Protein AF-A0A5T1YZK6-F1 (afdb_monomer_lite)

Foldseek 3Di:
DPLVVVLVVLVVVLVVLVVVLVVLVVLLVVLVVVLLVLLQVLQVVLLVLVCLAEVPQRVDPVSTGSVNDDVVCLDLVNLVVFDADDPVLSVVLSNHHLPDPQDQQDDQDDDLLVCVVVLQVVLQVLLQDFFPFLDDVVCLVDLVVVVVLVVQLVCCVVDPQNVQAGPPPRDGCPPPVVVVRSCRHCDPSVVVSLVVLVVSLVSLVVNLVSLVVVLVSLCVCQVPRVFPDPDPSVVVNVVLVVLSVVVNVLSVQSSVSSVCCSSVRRDRPRGRDHDCVSSVVNVDCPVVVSSVVRNVCSVCVNVVSVVSSVSSSSNSSSVCSVVSVVSVVSSVVSVVVSVVSVVVSVVSVVVSVVSVVVLVLQVVLQVQLQVLCCVQPDPQWGWDDPDSNDIFIWGQDPVRDIDGPPPPDAPLRVLVSVLSNCLSVCVSCVVVDPDDDDDDDDCSPPRHDPRVNVSSVCSCCVRPVD

Sequence (466 aa):
ENIILEKNKICKKIKKLKEFKNKIEEKINTANKNKKDLKSTIAKNTREVLSKIDSNKYNTPQSYQSTHIDDGYLSSEKISLFEVLSYDEFEKIKSMKKNLNYEIIKEFNFDKFKQIENGVKKIDEMLKQTPENNAIDRFKQDNDLENLARLAFDIKNKSEMYKDKCPLCGQNILGVKLWEKLEKHFNEEYKQFIERLGKAKNFFENSITELGNYTKWLNEHFIKTKLLIDDDIDKKRQEYLLFIEESVKEINNIINHIELKKQNPNKNDIDIDCDLNLFQRILNDDIQNLIKQHNRKQQTYLKDIDENIEKIKKHFIAKEKDNVALYNGLINFYNKIKEKINCVLEKRNKHIVDIDAKLKEMDQSFQNLNKDMEEWFFNDICFEKIGDAYYKIQRLNFNNKWFDCDKGLSEGEKTIVSIIYFTNHFLSKIKEIKECPLVFLDDPINSLDNSNRDKIINYISSKLLK

Organism: Campylobacter jejuni (NCBI:txid197)

Radius of gyration: 62.33 Å; chains: 1; bounding box: 127×41×169 Å

InterPro domains:
  IPR026866 Protein CR006, P-loop domain [PF13166] (6-463)
  IPR027417 P-loop containing nucleoside triphosphate hydrolase [G3DSA:3.40.50.300] (274-465)
  IPR027417 P-loop containing nucleoside triphosphate hydrolase [SSF52540] (285-461)

Structure (mmCIF, N/CA/C/O backbone):
data_AF-A0A5T1YZK6-F1
#
_entry.id   AF-A0A5T1YZK6-F1
#
loop_
_atom_site.group_PDB
_atom_site.id
_atom_site.type_symbol
_atom_site.label_atom_id
_atom_site.label_alt_id
_atom_site.label_comp_id
_atom_site.label_asym_id
_atom_site.label_entity_id
_atom_site.label_seq_id
_atom_site.pdbx_PDB_ins_code
_atom_site.Cartn_x
_atom_site.Cartn_y
_atom_site.Cartn_z
_atom_site.occupancy
_atom_site.B_iso_or_equiv
_atom_site.auth_seq_id
_atom_site.auth_comp_id
_atom_site.auth_asym_id
_atom_site.auth_atom_id
_atom_site.pdbx_PDB_model_num
ATOM 1 N N . GLU A 1 1 ? 42.958 11.641 -64.416 1.00 52.69 1 GLU A N 1
ATOM 2 C CA . GLU A 1 1 ? 41.844 12.583 -64.140 1.00 52.69 1 GLU A CA 1
ATOM 3 C C . GLU A 1 1 ? 40.720 12.033 -63.247 1.00 52.69 1 GLU A C 1
ATOM 5 O O . GLU A 1 1 ? 40.449 12.613 -62.201 1.00 52.69 1 GLU A O 1
ATOM 10 N N . ASN A 1 2 ? 40.068 10.918 -63.601 1.00 69.31 2 ASN A N 1
ATOM 11 C CA . ASN A 1 2 ? 38.806 10.510 -62.958 1.00 69.31 2 ASN A CA 1
ATOM 12 C C . ASN A 1 2 ? 38.950 9.996 -61.500 1.00 69.31 2 ASN A C 1
ATOM 14 O O . ASN A 1 2 ? 38.167 10.374 -60.632 1.00 69.31 2 ASN A O 1
ATOM 18 N N . ILE A 1 3 ? 40.002 9.221 -61.199 1.00 75.31 3 ILE A N 1
ATOM 19 C CA . ILE A 1 3 ? 40.170 8.512 -59.909 1.00 75.31 3 ILE A CA 1
ATOM 20 C C . ILE A 1 3 ? 40.397 9.472 -58.722 1.00 75.31 3 ILE A C 1
ATOM 22 O O . ILE A 1 3 ? 39.795 9.319 -57.660 1.00 75.31 3 ILE A O 1
ATOM 26 N N . ILE A 1 4 ? 41.220 10.511 -58.895 1.00 78.88 4 ILE A N 1
ATOM 27 C CA . ILE A 1 4 ? 41.507 11.503 -57.838 1.00 78.88 4 ILE A CA 1
ATOM 28 C C . ILE A 1 4 ? 40.273 12.373 -57.573 1.00 78.88 4 ILE A C 1
ATOM 30 O O . ILE A 1 4 ? 39.917 12.656 -56.425 1.00 78.88 4 ILE A O 1
ATOM 34 N N . LEU A 1 5 ? 39.577 12.778 -58.641 1.00 82.12 5 LEU A N 1
ATOM 35 C CA . LEU A 1 5 ? 38.334 13.535 -58.535 1.00 82.12 5 LEU A CA 1
ATOM 36 C C . LEU A 1 5 ? 37.257 12.713 -57.809 1.00 82.12 5 LEU A C 1
ATOM 38 O O . LEU A 1 5 ? 36.523 13.250 -56.974 1.00 82.12 5 LEU A O 1
ATOM 42 N N . GLU A 1 6 ? 37.181 11.414 -58.092 1.00 83.94 6 GLU A N 1
ATOM 43 C CA . GLU A 1 6 ? 36.310 10.460 -57.411 1.00 83.94 6 GLU A CA 1
ATOM 44 C C . GLU A 1 6 ? 36.664 10.310 -55.924 1.00 83.94 6 GLU A C 1
ATOM 46 O O . GLU A 1 6 ? 35.787 10.515 -55.075 1.00 83.94 6 GLU A O 1
ATOM 51 N N . LYS A 1 7 ? 37.941 10.083 -55.583 1.00 85.88 7 LYS A N 1
ATOM 52 C CA . LYS A 1 7 ? 38.427 10.035 -54.191 1.00 85.88 7 LYS A CA 1
ATOM 53 C C . LYS A 1 7 ? 38.048 11.301 -53.426 1.00 85.88 7 LYS A C 1
ATOM 55 O O . LYS A 1 7 ? 37.429 11.233 -52.363 1.00 85.88 7 LYS A O 1
ATOM 60 N N . ASN A 1 8 ? 38.308 12.474 -54.001 1.00 86.50 8 ASN A N 1
ATOM 61 C CA . ASN A 1 8 ? 37.968 13.763 -53.395 1.00 86.50 8 ASN A CA 1
ATOM 62 C C . ASN A 1 8 ? 36.453 13.940 -53.191 1.00 86.50 8 ASN A C 1
ATOM 64 O O . ASN A 1 8 ? 36.016 14.452 -52.151 1.00 86.50 8 ASN A O 1
ATOM 68 N N . LYS A 1 9 ? 35.623 13.486 -54.141 1.00 88.38 9 LYS A N 1
ATOM 69 C CA . LYS A 1 9 ? 34.156 13.471 -53.995 1.00 88.38 9 LYS A CA 1
ATOM 70 C C . LYS A 1 9 ? 33.717 12.561 -52.843 1.00 88.38 9 LYS A C 1
ATOM 72 O O . LYS A 1 9 ? 32.825 12.947 -52.080 1.00 88.38 9 LYS A O 1
ATOM 77 N N . ILE A 1 10 ? 34.331 11.387 -52.687 1.00 88.44 10 ILE A N 1
ATOM 78 C CA . ILE A 1 10 ? 34.029 10.438 -51.604 1.00 88.44 10 ILE A CA 1
ATOM 79 C C . ILE A 1 10 ? 34.470 11.002 -50.246 1.00 88.44 10 ILE A C 1
ATOM 81 O O . ILE A 1 10 ? 33.670 10.993 -49.308 1.00 88.44 10 ILE A O 1
ATOM 85 N N . CYS A 1 11 ? 35.662 11.595 -50.146 1.00 88.81 11 CYS A N 1
ATOM 86 C CA . CYS A 1 11 ? 36.157 12.247 -48.927 1.00 88.81 11 CYS A CA 1
ATOM 87 C C . CYS A 1 11 ? 35.222 13.368 -48.446 1.00 88.81 11 CYS A C 1
ATOM 89 O O . CYS A 1 11 ? 34.829 13.397 -47.276 1.00 88.81 11 CYS A O 1
ATOM 91 N N . LYS A 1 12 ? 34.774 14.253 -49.352 1.00 91.50 12 LYS A N 1
ATOM 92 C CA . LYS A 1 12 ? 33.784 15.302 -49.026 1.00 91.50 12 LYS A CA 1
ATOM 93 C C . LYS A 1 12 ? 32.473 14.703 -48.506 1.00 91.50 12 LYS A C 1
ATOM 95 O O . LYS A 1 12 ? 31.893 15.191 -47.537 1.00 91.50 12 LYS A O 1
ATOM 100 N N . LYS A 1 13 ? 32.010 13.623 -49.137 1.00 91.50 13 LYS A N 1
ATOM 101 C CA . LYS A 1 13 ? 30.809 12.873 -48.750 1.00 91.50 13 LYS A CA 1
ATOM 102 C C . LYS A 1 13 ? 30.950 12.196 -47.376 1.00 91.50 13 LYS A C 1
ATOM 104 O O . LYS A 1 13 ? 29.977 12.172 -46.624 1.00 91.50 13 LYS A O 1
ATOM 109 N N . ILE A 1 14 ? 32.125 11.668 -47.033 1.00 91.62 14 ILE A N 1
ATOM 110 C CA . ILE A 1 14 ? 32.429 11.111 -45.704 1.00 91.62 14 ILE A CA 1
ATOM 111 C C . ILE A 1 14 ? 32.429 12.211 -44.646 1.00 91.62 14 ILE A C 1
ATOM 113 O O . ILE A 1 14 ? 31.817 12.026 -43.598 1.00 91.62 14 ILE A O 1
ATOM 117 N N . LYS A 1 15 ? 33.051 13.366 -44.923 1.00 92.81 15 LYS A N 1
ATOM 118 C CA . LYS A 1 15 ? 33.062 14.506 -43.994 1.00 92.81 15 LYS A CA 1
ATOM 119 C C . LYS A 1 15 ? 31.639 14.933 -43.616 1.00 92.81 15 LYS A C 1
ATOM 121 O O . LYS A 1 15 ? 31.314 14.967 -42.434 1.00 92.81 15 LYS A O 1
ATOM 126 N N . LYS A 1 16 ? 30.761 15.110 -44.612 1.00 93.06 16 LYS A N 1
ATOM 127 C CA . LYS A 1 16 ? 29.335 15.418 -44.385 1.00 93.06 16 LYS A CA 1
ATOM 128 C C . LYS A 1 16 ? 28.612 14.346 -43.557 1.00 93.06 16 LYS A C 1
ATOM 130 O O . LYS A 1 16 ? 27.792 14.677 -42.708 1.00 93.06 16 LYS A O 1
ATOM 135 N N . LEU A 1 17 ? 28.905 13.061 -43.785 1.00 92.25 17 LEU A N 1
ATOM 136 C CA . LEU A 1 17 ? 28.314 11.974 -42.994 1.00 92.25 17 LEU A CA 1
ATOM 137 C C . LEU A 1 17 ? 28.806 11.963 -41.543 1.00 92.25 17 LEU A C 1
ATOM 139 O O . LEU A 1 17 ? 28.007 11.684 -40.654 1.00 92.25 17 LEU A O 1
ATOM 143 N N . LYS A 1 18 ? 30.084 12.273 -41.290 1.00 92.50 18 LYS A N 1
ATOM 144 C CA . LYS A 1 18 ? 30.627 12.401 -39.927 1.00 92.50 18 LYS A CA 1
ATOM 145 C C . LYS A 1 18 ? 29.979 13.570 -39.181 1.00 92.50 18 LYS A C 1
ATOM 147 O O . LYS A 1 18 ? 29.538 13.393 -38.054 1.00 92.50 18 LYS A O 1
ATOM 152 N N . GLU A 1 19 ? 29.831 14.722 -39.832 1.00 94.06 19 GLU A N 1
ATOM 153 C CA . GLU A 1 19 ? 29.108 15.871 -39.266 1.00 94.06 19 GLU A CA 1
ATOM 154 C C . GLU A 1 19 ? 27.648 15.518 -38.942 1.00 94.06 19 GLU A C 1
ATOM 156 O O . GLU A 1 19 ? 27.142 15.853 -37.872 1.00 94.06 19 GLU A O 1
ATOM 161 N N . PHE A 1 20 ? 26.968 14.794 -39.837 1.00 93.38 20 PHE A N 1
ATOM 162 C CA . PHE A 1 20 ? 25.604 14.334 -39.584 1.00 93.38 20 PHE A CA 1
ATOM 163 C C . PHE A 1 20 ? 25.535 13.310 -38.442 1.00 93.38 20 PHE A C 1
ATOM 165 O O . PHE A 1 20 ? 24.640 13.401 -37.606 1.00 93.38 20 PHE A O 1
ATOM 172 N N . LYS A 1 21 ? 26.499 12.384 -38.350 1.00 93.50 21 LYS A N 1
ATOM 173 C CA . LYS A 1 21 ? 26.614 11.431 -37.235 1.00 93.50 21 LYS A CA 1
ATOM 174 C C . LYS A 1 21 ? 26.734 12.152 -35.892 1.00 93.50 21 LYS A C 1
ATOM 176 O O . LYS A 1 21 ? 25.999 11.799 -34.976 1.00 93.50 21 LYS A O 1
ATOM 181 N N . ASN A 1 22 ? 27.582 13.176 -35.799 1.00 94.00 22 ASN A N 1
ATOM 182 C CA . ASN A 1 22 ? 27.750 13.957 -34.569 1.00 94.00 22 ASN A CA 1
ATOM 183 C C . ASN A 1 22 ? 26.430 14.618 -34.143 1.00 94.00 22 ASN A C 1
ATOM 185 O O . ASN A 1 22 ? 26.030 14.495 -32.991 1.00 94.00 22 ASN A O 1
ATOM 189 N N . LYS A 1 23 ? 25.683 15.209 -35.087 1.00 94.81 23 LYS A N 1
ATOM 190 C CA . LYS A 1 23 ? 24.346 15.771 -34.809 1.00 94.81 23 LYS A CA 1
ATOM 191 C C . LYS A 1 23 ? 23.354 14.720 -34.298 1.00 94.81 23 LYS A C 1
ATOM 193 O O . LYS A 1 23 ? 22.499 15.023 -33.471 1.00 94.81 23 LYS A O 1
ATOM 198 N N . ILE A 1 24 ? 23.422 13.488 -34.806 1.00 94.44 24 ILE A N 1
ATOM 199 C CA . ILE A 1 24 ? 22.581 12.383 -34.320 1.00 94.44 24 ILE A CA 1
ATOM 200 C C . ILE A 1 24 ? 23.006 11.952 -32.909 1.00 94.44 24 ILE A C 1
ATOM 202 O O . ILE A 1 24 ? 22.141 11.709 -32.071 1.00 94.44 24 ILE A O 1
ATOM 206 N N . GLU A 1 25 ? 24.306 11.903 -32.615 1.00 94.75 25 GLU A N 1
ATOM 207 C CA . GLU A 1 25 ? 24.818 11.606 -31.269 1.00 94.75 25 GLU A CA 1
ATOM 208 C C . GLU A 1 25 ? 24.414 12.670 -30.246 1.00 94.75 25 GLU A C 1
ATOM 210 O O . GLU A 1 25 ? 23.959 12.320 -29.158 1.00 94.75 25 GLU A O 1
ATOM 215 N N . GLU A 1 26 ? 24.472 13.951 -30.609 1.00 95.38 26 GLU A N 1
ATOM 216 C CA . GLU A 1 26 ? 23.946 15.044 -29.785 1.00 95.38 26 GLU A CA 1
ATOM 217 C C . GLU A 1 26 ? 22.461 14.836 -29.467 1.00 95.38 26 GLU A C 1
ATOM 219 O O . GLU A 1 26 ? 22.069 14.899 -28.304 1.00 95.38 26 GLU A O 1
ATOM 224 N N . LYS A 1 27 ? 21.639 14.490 -30.468 1.00 95.19 27 LYS A N 1
ATOM 225 C CA . LYS A 1 27 ? 20.207 14.208 -30.268 1.00 95.19 27 LYS A CA 1
ATOM 226 C C . LYS A 1 27 ? 19.951 13.005 -29.356 1.00 95.19 27 LYS A C 1
ATOM 228 O O . LYS A 1 27 ? 19.038 13.064 -28.532 1.00 95.19 27 LYS A O 1
ATOM 233 N N . ILE A 1 28 ? 20.745 11.937 -29.471 1.00 94.12 28 ILE A N 1
ATOM 234 C CA . ILE A 1 28 ? 20.680 10.779 -28.561 1.00 94.12 28 ILE A CA 1
ATOM 235 C C . ILE A 1 28 ? 21.018 11.217 -27.132 1.00 94.12 28 ILE A C 1
ATOM 237 O O . ILE A 1 28 ? 20.291 10.882 -26.198 1.00 94.12 28 ILE A O 1
ATOM 241 N N . ASN A 1 29 ? 22.079 12.007 -26.957 1.00 94.94 29 ASN A N 1
ATOM 242 C CA . ASN A 1 29 ? 22.495 12.515 -25.651 1.00 94.94 29 ASN A CA 1
ATOM 243 C C . ASN A 1 29 ? 21.429 13.425 -25.026 1.00 94.94 29 ASN A C 1
ATOM 245 O O . ASN A 1 29 ? 21.135 13.286 -23.839 1.00 94.94 29 ASN A O 1
ATOM 249 N N . THR A 1 30 ? 20.795 14.300 -25.811 1.00 95.56 30 THR A N 1
ATOM 250 C CA . THR A 1 30 ? 19.666 15.123 -25.354 1.00 95.56 30 THR A CA 1
ATOM 251 C C . THR A 1 30 ? 18.479 14.263 -24.924 1.00 95.56 30 THR A C 1
ATOM 253 O O . THR A 1 30 ? 17.936 14.481 -23.844 1.00 95.56 30 THR A O 1
ATOM 256 N N . ALA A 1 31 ? 18.095 13.255 -25.713 1.00 93.19 31 ALA A N 1
ATOM 257 C CA . ALA A 1 31 ? 16.994 12.360 -25.356 1.00 93.19 31 ALA A CA 1
ATOM 258 C C . ALA A 1 31 ? 17.292 11.558 -24.073 1.00 93.19 31 ALA A C 1
ATOM 260 O O . ALA A 1 31 ? 16.432 11.451 -23.199 1.00 93.19 31 ALA A O 1
ATOM 261 N N . ASN A 1 32 ? 18.525 11.065 -23.914 1.00 92.88 32 ASN A N 1
ATOM 262 C CA . ASN A 1 32 ? 18.977 10.395 -22.691 1.00 92.88 32 ASN A CA 1
ATOM 263 C C . ASN A 1 32 ? 18.961 11.328 -21.474 1.00 92.88 32 ASN A C 1
ATOM 265 O O . ASN A 1 32 ? 18.535 10.917 -20.393 1.00 92.88 32 ASN A O 1
ATOM 269 N N . LYS A 1 33 ? 19.388 12.586 -21.641 1.00 94.88 33 LYS A N 1
ATOM 270 C CA . LYS A 1 33 ? 19.320 13.601 -20.585 1.00 94.88 33 LYS A CA 1
ATOM 271 C C . LYS A 1 33 ? 17.873 13.851 -20.161 1.00 94.88 33 LYS A C 1
ATOM 273 O O . LYS A 1 33 ? 17.569 13.719 -18.982 1.00 94.88 33 LYS A O 1
ATOM 278 N N . ASN A 1 34 ? 16.972 14.092 -21.112 1.00 93.44 34 ASN A N 1
ATOM 279 C CA . ASN A 1 34 ? 15.556 14.321 -20.818 1.00 93.44 34 ASN A CA 1
ATOM 280 C C . ASN A 1 34 ? 14.909 13.109 -20.127 1.00 93.44 34 ASN A C 1
ATOM 282 O O . ASN A 1 34 ? 14.145 13.274 -19.179 1.00 93.44 34 ASN A O 1
ATOM 286 N N . LYS A 1 35 ? 15.262 11.882 -20.536 1.00 92.31 35 LYS A N 1
ATOM 287 C CA . LYS A 1 35 ? 14.825 10.653 -19.855 1.00 92.31 35 LYS A CA 1
ATOM 288 C C . LYS A 1 35 ? 15.328 10.593 -18.406 1.00 92.31 35 LYS A C 1
ATOM 290 O O . LYS A 1 35 ? 14.574 10.216 -17.511 1.00 92.31 35 LYS A O 1
ATOM 295 N N . LYS A 1 36 ? 16.581 10.979 -18.145 1.00 92.75 36 LYS A N 1
ATOM 296 C CA . LYS A 1 36 ? 17.149 11.048 -16.786 1.00 92.75 36 LYS A CA 1
ATOM 297 C C . LYS A 1 36 ? 16.468 12.121 -15.927 1.00 92.75 36 LYS A C 1
ATOM 299 O O . LYS A 1 36 ? 16.200 11.882 -14.745 1.00 92.75 36 LYS A O 1
ATOM 304 N N . ASP A 1 37 ? 16.162 13.271 -16.516 1.00 93.88 37 ASP A N 1
ATOM 305 C CA . ASP A 1 37 ? 15.448 14.360 -15.848 1.00 93.88 37 ASP A CA 1
ATOM 306 C C . ASP A 1 37 ? 14.016 13.920 -15.498 1.00 93.88 37 ASP A C 1
ATOM 308 O O . ASP A 1 37 ? 13.584 14.094 -14.359 1.00 93.88 37 ASP A O 1
ATOM 312 N N . LEU A 1 38 ? 13.332 13.208 -16.404 1.00 93.69 38 LEU A N 1
ATOM 313 C CA . LEU A 1 38 ? 12.026 12.593 -16.144 1.00 93.69 38 LEU A CA 1
ATOM 314 C C . LEU A 1 38 ? 12.073 11.616 -14.959 1.00 93.69 38 LEU A C 1
ATOM 316 O O . LEU A 1 38 ? 11.249 11.719 -14.052 1.00 93.69 38 LEU A O 1
ATOM 320 N N . LYS A 1 39 ? 13.068 10.715 -14.902 1.00 94.12 39 LYS A N 1
ATOM 321 C CA . LYS A 1 39 ? 13.259 9.815 -13.743 1.00 94.12 39 LYS A CA 1
ATOM 322 C C . LYS A 1 39 ? 13.432 10.592 -12.440 1.00 94.12 39 LYS A C 1
ATOM 324 O O . LYS A 1 39 ? 12.939 10.172 -11.397 1.00 94.12 39 LYS A O 1
ATOM 329 N N . SER A 1 40 ? 14.130 11.722 -12.491 1.00 93.94 40 SER A N 1
ATOM 330 C CA . SER A 1 40 ? 14.347 12.573 -11.318 1.00 93.94 40 SER A CA 1
ATOM 331 C C . SER A 1 40 ? 13.049 13.249 -10.866 1.00 93.94 40 SER A C 1
ATOM 333 O O . SER A 1 40 ? 12.778 13.290 -9.666 1.00 93.94 40 SER A O 1
ATOM 335 N N . THR A 1 41 ? 12.204 13.686 -11.803 1.00 94.69 41 THR A N 1
ATOM 336 C CA . THR A 1 41 ? 10.858 14.212 -11.520 1.00 94.69 41 THR A CA 1
ATOM 337 C C . THR A 1 41 ? 9.942 13.147 -10.916 1.00 94.69 41 THR A C 1
ATOM 339 O O . THR A 1 41 ? 9.329 13.397 -9.878 1.00 94.69 41 THR A O 1
ATOM 342 N N . ILE A 1 42 ? 9.898 11.941 -11.495 1.00 94.81 42 ILE A N 1
ATOM 343 C CA . ILE A 1 42 ? 9.126 10.806 -10.956 1.00 94.81 42 ILE A CA 1
ATOM 344 C C . ILE A 1 42 ? 9.567 10.505 -9.520 1.00 94.81 42 ILE A C 1
ATOM 346 O O . ILE A 1 42 ? 8.730 10.418 -8.621 1.00 94.81 42 ILE A O 1
ATOM 350 N N . ALA A 1 43 ? 10.879 10.399 -9.281 1.00 94.88 43 ALA A N 1
ATOM 351 C CA . ALA A 1 43 ? 11.419 10.129 -7.952 1.00 94.88 43 ALA A CA 1
ATOM 352 C C . ALA A 1 43 ? 11.067 11.236 -6.949 1.00 94.88 43 ALA A C 1
ATOM 354 O O . ALA A 1 43 ? 10.648 10.940 -5.829 1.00 94.88 43 ALA A O 1
ATOM 355 N N . LYS A 1 44 ? 11.179 12.507 -7.353 1.00 95.25 44 LYS A N 1
ATOM 356 C CA . LYS A 1 44 ? 10.818 13.655 -6.514 1.00 95.25 44 LYS A CA 1
ATOM 357 C C . LYS A 1 44 ? 9.344 13.603 -6.104 1.00 95.25 44 LYS A C 1
ATOM 359 O O . LYS A 1 44 ? 9.069 13.630 -4.907 1.00 95.25 44 LYS A O 1
ATOM 364 N N . ASN A 1 45 ? 8.435 13.473 -7.068 1.00 94.94 45 ASN A N 1
ATOM 365 C CA . ASN A 1 45 ? 6.991 13.455 -6.819 1.00 94.94 45 ASN A CA 1
ATOM 366 C C . ASN A 1 45 ? 6.580 12.247 -5.964 1.00 94.94 45 ASN A C 1
ATOM 368 O O . ASN A 1 45 ? 5.802 12.382 -5.023 1.00 94.94 45 ASN A O 1
ATOM 372 N N . THR A 1 46 ? 7.168 11.079 -6.240 1.00 95.62 46 THR A N 1
ATOM 373 C CA . THR A 1 46 ? 6.962 9.867 -5.435 1.00 95.62 46 THR A CA 1
ATOM 374 C C . THR A 1 46 ? 7.377 10.109 -3.988 1.00 95.62 46 THR A C 1
ATOM 376 O O . THR A 1 46 ? 6.590 9.899 -3.069 1.00 95.62 46 THR A O 1
ATOM 379 N N . ARG A 1 47 ? 8.593 10.619 -3.771 1.00 95.25 47 ARG A N 1
ATOM 380 C CA . ARG A 1 47 ? 9.130 10.898 -2.435 1.00 95.25 47 ARG A CA 1
ATOM 381 C C . ARG A 1 47 ? 8.287 11.909 -1.659 1.00 95.25 47 ARG A C 1
ATOM 383 O O . ARG A 1 47 ? 8.102 11.720 -0.465 1.00 95.25 47 ARG A O 1
ATOM 390 N N . GLU A 1 48 ? 7.775 12.954 -2.307 1.00 93.94 48 GLU A N 1
ATOM 391 C CA . GLU A 1 48 ? 6.908 13.957 -1.663 1.00 93.94 48 GLU A CA 1
ATOM 392 C C . GLU A 1 48 ? 5.616 13.358 -1.089 1.00 93.94 48 GLU A C 1
ATOM 394 O O . GLU A 1 48 ? 5.088 13.861 -0.096 1.00 93.94 48 GLU A O 1
ATOM 399 N N . VAL A 1 49 ? 5.104 12.284 -1.695 1.00 94.56 49 VAL A N 1
ATOM 400 C CA . VAL A 1 49 ? 3.970 11.528 -1.152 1.00 94.56 49 VAL A CA 1
ATOM 401 C C . VAL A 1 49 ? 4.443 10.542 -0.090 1.00 94.56 49 VAL A C 1
ATOM 403 O O . VAL A 1 49 ? 3.878 10.504 1.001 1.00 94.56 49 VAL A O 1
ATOM 406 N N . LEU A 1 50 ? 5.506 9.784 -0.366 1.00 94.06 50 LEU A N 1
ATOM 407 C CA . LEU A 1 50 ? 6.024 8.781 0.566 1.00 94.06 50 LEU A CA 1
ATOM 408 C C . LEU A 1 50 ? 6.506 9.389 1.893 1.00 94.06 50 LEU A C 1
ATOM 410 O O . LEU A 1 50 ? 6.357 8.750 2.929 1.00 94.06 50 LEU A O 1
ATOM 414 N N . SER A 1 51 ? 7.012 10.625 1.899 1.00 91.81 51 SER A N 1
ATOM 415 C CA . SER A 1 51 ? 7.418 11.337 3.122 1.00 91.81 51 SER A CA 1
ATOM 416 C C . SER A 1 51 ? 6.249 11.682 4.045 1.00 91.81 51 SER A C 1
ATOM 418 O O . SER A 1 51 ? 6.458 11.859 5.244 1.00 91.81 51 SER A O 1
ATOM 420 N N . LYS A 1 52 ? 5.020 11.741 3.515 1.00 91.12 52 LYS A N 1
ATOM 421 C CA . LYS A 1 52 ? 3.798 11.905 4.317 1.00 91.12 52 LYS A CA 1
ATOM 422 C C . LYS A 1 52 ? 3.376 10.595 4.984 1.00 91.12 52 LYS A C 1
ATOM 424 O O . LYS A 1 52 ? 2.808 10.640 6.071 1.00 91.12 52 LYS A O 1
ATOM 429 N N . ILE A 1 53 ? 3.692 9.461 4.354 1.00 91.31 53 ILE A N 1
ATOM 430 C CA . ILE A 1 53 ? 3.344 8.113 4.825 1.00 91.31 53 ILE A CA 1
ATOM 431 C C . ILE A 1 53 ? 4.393 7.589 5.818 1.00 91.31 53 ILE A C 1
ATOM 433 O O . ILE A 1 53 ? 4.052 7.142 6.912 1.00 91.31 53 ILE A O 1
ATOM 437 N N . ASP A 1 54 ? 5.675 7.664 5.460 1.00 90.19 54 ASP A N 1
ATOM 438 C CA . ASP A 1 54 ? 6.817 7.223 6.267 1.00 90.19 54 ASP A CA 1
ATOM 439 C C . ASP A 1 54 ? 7.893 8.318 6.269 1.00 90.19 54 ASP A C 1
ATOM 441 O O . ASP A 1 54 ? 8.875 8.304 5.518 1.00 90.19 54 ASP A O 1
ATOM 445 N N . SER A 1 55 ? 7.674 9.312 7.131 1.00 87.00 55 SER A N 1
ATOM 446 C CA . SER A 1 55 ? 8.565 10.462 7.287 1.00 87.00 55 SER A CA 1
ATOM 447 C C . SER A 1 55 ? 9.972 10.062 7.720 1.00 87.00 55 SER A C 1
ATOM 449 O O . SER A 1 55 ? 10.930 10.735 7.358 1.00 87.00 55 SER A O 1
ATOM 451 N N . ASN A 1 56 ? 10.123 8.972 8.473 1.00 86.62 56 ASN A N 1
ATOM 452 C CA . ASN A 1 56 ? 11.425 8.546 8.983 1.00 86.62 56 ASN A CA 1
ATOM 453 C C . ASN A 1 56 ? 12.304 8.008 7.856 1.00 86.62 56 ASN A C 1
ATOM 455 O O . ASN A 1 56 ? 13.497 8.304 7.812 1.00 86.62 56 ASN A O 1
ATOM 459 N N . LYS A 1 57 ? 11.708 7.255 6.927 1.00 88.19 57 LYS A N 1
ATOM 460 C CA . LYS A 1 57 ? 12.422 6.691 5.783 1.00 88.19 57 LYS A CA 1
ATOM 461 C C . LYS A 1 57 ? 12.621 7.697 4.653 1.00 88.19 57 LYS A C 1
ATOM 463 O O . LYS A 1 57 ? 13.678 7.676 4.033 1.00 88.19 57 LYS A O 1
ATOM 468 N N . TYR A 1 58 ? 11.635 8.558 4.379 1.00 90.38 58 TYR A N 1
ATOM 469 C CA . TYR A 1 58 ? 11.594 9.388 3.162 1.00 90.38 58 TYR A CA 1
ATOM 470 C C . TYR A 1 58 ? 11.815 10.901 3.373 1.00 90.38 58 TYR A C 1
ATOM 472 O O . TYR A 1 58 ? 11.543 11.701 2.475 1.00 90.38 58 TYR A O 1
ATOM 480 N N . ASN A 1 59 ? 12.326 11.323 4.533 1.00 86.50 59 ASN A N 1
ATOM 481 C CA . ASN A 1 59 ? 12.593 12.738 4.852 1.00 86.50 59 ASN A CA 1
ATOM 482 C C . ASN A 1 59 ? 13.713 13.392 4.024 1.00 86.50 59 ASN A C 1
ATOM 484 O O . ASN A 1 59 ? 13.699 14.608 3.834 1.00 86.50 59 ASN A O 1
ATOM 488 N N . THR A 1 60 ? 14.690 12.631 3.532 1.00 87.12 60 THR A N 1
ATOM 489 C CA . THR A 1 60 ? 15.864 13.188 2.839 1.00 87.12 60 THR A CA 1
ATOM 490 C C . THR A 1 60 ? 15.792 13.015 1.320 1.00 87.12 60 THR A C 1
ATOM 492 O O . THR A 1 60 ? 15.157 12.083 0.828 1.00 87.12 60 THR A O 1
ATOM 495 N N . PRO A 1 61 ? 16.458 13.866 0.517 1.00 84.25 61 PRO A N 1
ATOM 496 C CA . PRO A 1 61 ? 16.627 13.648 -0.927 1.00 84.25 61 PRO A CA 1
ATOM 497 C C . PRO A 1 61 ? 17.294 12.328 -1.311 1.00 84.25 61 PRO A C 1
ATOM 499 O O . PRO A 1 61 ? 17.113 11.866 -2.431 1.00 84.25 61 PRO A O 1
ATOM 502 N N . GLN A 1 62 ? 18.063 11.719 -0.415 1.00 87.69 62 GLN A N 1
ATOM 503 C CA . GLN A 1 62 ? 18.773 10.462 -0.645 1.00 87.69 62 GLN A CA 1
ATOM 504 C C . GLN A 1 62 ? 17.880 9.230 -0.482 1.00 87.69 62 GLN A C 1
ATOM 506 O O . GLN A 1 62 ? 18.173 8.196 -1.072 1.00 87.69 62 GLN A O 1
ATOM 511 N N . SER A 1 63 ? 16.767 9.355 0.244 1.00 89.56 63 SER A N 1
ATOM 512 C CA . SER A 1 63 ? 15.848 8.247 0.540 1.00 89.56 63 SER A CA 1
ATOM 513 C C . SER A 1 63 ? 15.147 7.631 -0.675 1.00 89.56 63 SER A C 1
ATOM 515 O O . SER A 1 63 ? 14.765 6.460 -0.646 1.00 89.56 63 SER A O 1
ATOM 517 N N . TYR A 1 64 ? 14.934 8.417 -1.734 1.00 92.12 64 TYR A N 1
ATOM 518 C CA . TYR A 1 64 ? 14.363 7.945 -2.989 1.00 92.12 64 TYR A CA 1
ATOM 519 C C . TYR A 1 64 ? 14.772 8.875 -4.136 1.00 92.12 64 TYR A C 1
ATOM 521 O O . TYR A 1 64 ? 14.360 10.034 -4.203 1.00 92.12 64 TYR A O 1
ATOM 529 N N . GLN A 1 65 ? 15.612 8.356 -5.029 1.00 92.75 65 GLN A N 1
ATOM 530 C CA . GLN A 1 65 ? 16.229 9.077 -6.150 1.00 92.75 65 GLN A CA 1
ATOM 531 C C . GLN A 1 65 ? 15.979 8.360 -7.477 1.00 92.75 65 GLN A C 1
ATOM 533 O O . GLN A 1 65 ? 15.533 7.217 -7.498 1.00 92.75 65 GLN A O 1
ATOM 538 N N . SER A 1 66 ? 16.337 8.997 -8.593 1.00 90.19 66 SER A N 1
ATOM 539 C CA . SER A 1 66 ? 16.193 8.423 -9.939 1.00 90.19 66 SER A CA 1
ATOM 540 C C . SER A 1 66 ? 16.890 7.068 -10.124 1.00 90.19 66 SER A C 1
ATOM 542 O O . SER A 1 66 ? 16.431 6.263 -10.931 1.00 90.19 66 SER A O 1
ATOM 544 N N . THR A 1 67 ? 17.949 6.788 -9.357 1.00 89.75 67 THR A N 1
ATOM 545 C CA . THR A 1 67 ? 18.657 5.494 -9.317 1.00 89.75 67 THR A CA 1
ATOM 546 C C . THR A 1 67 ? 17.834 4.356 -8.713 1.00 89.75 67 THR A C 1
ATOM 548 O O . THR A 1 67 ? 18.095 3.199 -9.015 1.00 89.75 67 THR A O 1
ATOM 551 N N . HIS A 1 68 ? 16.828 4.668 -7.893 1.00 91.56 68 HIS A N 1
ATOM 552 C CA . HIS A 1 68 ? 15.935 3.681 -7.278 1.00 91.56 68 HIS A CA 1
ATOM 553 C C . HIS A 1 68 ? 14.800 3.249 -8.216 1.00 91.56 68 HIS A C 1
ATOM 555 O O . HIS A 1 68 ? 14.041 2.336 -7.895 1.00 91.56 68 HIS A O 1
ATOM 561 N N . ILE A 1 69 ? 14.655 3.919 -9.362 1.00 90.69 69 ILE A N 1
ATOM 562 C CA . ILE A 1 69 ? 13.718 3.536 -10.413 1.00 90.69 69 ILE A CA 1
ATOM 563 C C . ILE A 1 69 ? 14.483 2.642 -11.387 1.00 90.69 69 ILE A C 1
ATOM 565 O O . ILE A 1 69 ? 15.304 3.131 -12.168 1.00 90.69 69 ILE A O 1
ATOM 569 N N . ASP A 1 70 ? 14.206 1.340 -11.344 1.00 86.38 70 ASP A N 1
ATOM 570 C CA . ASP A 1 70 ? 14.765 0.370 -12.287 1.00 86.38 70 ASP A CA 1
ATOM 571 C C . ASP A 1 70 ? 14.445 0.790 -13.735 1.00 86.38 70 ASP A C 1
ATOM 573 O O . ASP A 1 70 ? 13.297 1.085 -14.076 1.00 86.38 70 ASP A O 1
ATOM 577 N N . ASP A 1 71 ? 15.457 0.828 -14.604 1.00 83.75 71 ASP A N 1
ATOM 578 C CA . ASP A 1 71 ? 15.261 1.079 -16.037 1.00 83.75 71 ASP A CA 1
ATOM 579 C C . ASP A 1 71 ? 14.364 0.021 -16.689 1.00 83.75 71 ASP A C 1
ATOM 581 O O . ASP A 1 71 ? 13.636 0.336 -17.634 1.00 83.75 71 ASP A O 1
ATOM 585 N N . GLY A 1 72 ? 14.336 -1.199 -16.145 1.00 83.06 72 GLY A N 1
ATOM 586 C CA . GLY A 1 72 ? 13.409 -2.246 -16.551 1.00 83.06 72 GLY A CA 1
ATOM 587 C C . GLY A 1 72 ? 11.945 -1.829 -16.403 1.00 83.06 72 GLY A C 1
ATOM 588 O O . GLY A 1 72 ? 11.136 -2.152 -17.273 1.00 83.06 72 GLY A O 1
ATOM 589 N N . TYR A 1 73 ? 11.591 -1.063 -15.365 1.00 84.62 73 TYR A N 1
ATOM 590 C CA . TYR A 1 73 ? 10.231 -0.537 -15.166 1.00 84.62 73 TYR A CA 1
ATOM 591 C C . TYR A 1 73 ? 9.822 0.512 -16.199 1.00 84.62 73 TYR A C 1
ATOM 593 O O . TYR A 1 73 ? 8.633 0.754 -16.382 1.00 84.62 73 TYR A O 1
ATOM 601 N N . LEU A 1 74 ? 10.792 1.098 -16.899 1.00 85.50 74 LEU A N 1
ATOM 602 C CA . LEU A 1 74 ? 10.569 2.068 -17.968 1.00 85.50 74 LEU A CA 1
ATOM 603 C C . LEU A 1 74 ? 10.577 1.427 -19.361 1.00 85.50 74 LEU A C 1
ATOM 605 O O . LEU A 1 74 ? 10.566 2.139 -20.368 1.00 85.50 74 LEU A O 1
ATOM 609 N N . SER A 1 75 ? 10.631 0.097 -19.440 1.00 83.38 75 SER A N 1
ATOM 610 C CA . SER A 1 75 ? 10.388 -0.625 -20.689 1.00 83.38 75 SER A CA 1
ATOM 611 C C . SER A 1 75 ? 8.905 -0.564 -21.054 1.00 83.38 75 SER A C 1
ATOM 613 O O . SER A 1 75 ? 8.047 -0.560 -20.173 1.00 83.38 75 SER A O 1
ATOM 615 N N . SER A 1 76 ? 8.596 -0.541 -22.354 1.00 77.06 76 SER A N 1
ATOM 616 C CA . SER A 1 76 ? 7.213 -0.513 -22.853 1.00 77.06 76 SER A CA 1
ATOM 617 C C . SER A 1 76 ? 6.379 -1.699 -22.358 1.00 77.06 76 SER A C 1
ATOM 619 O O . SER A 1 76 ? 5.194 -1.533 -22.089 1.00 77.06 76 SER A O 1
ATOM 621 N N . GLU A 1 77 ? 7.001 -2.869 -22.193 1.00 82.06 77 GLU A N 1
ATOM 622 C CA . GLU A 1 77 ? 6.352 -4.073 -21.668 1.00 82.06 77 GLU A CA 1
ATOM 623 C C . GLU A 1 77 ? 5.993 -3.912 -20.189 1.00 82.06 77 GLU A C 1
ATOM 625 O O . GLU A 1 77 ? 4.818 -3.991 -19.837 1.00 82.06 77 GLU A O 1
ATOM 630 N N . LYS A 1 78 ? 6.961 -3.605 -19.312 1.00 83.75 78 LYS A N 1
ATOM 631 C CA . LYS A 1 78 ? 6.680 -3.509 -17.869 1.00 83.75 78 LYS A CA 1
ATOM 632 C C . LYS A 1 78 ? 5.806 -2.312 -17.510 1.00 83.75 78 LYS A C 1
ATOM 634 O O . LYS A 1 78 ? 4.916 -2.458 -16.680 1.00 83.75 78 LYS A O 1
ATOM 639 N N . ILE A 1 79 ? 6.018 -1.150 -18.132 1.00 85.00 79 ILE A N 1
ATOM 640 C CA . ILE A 1 79 ? 5.232 0.053 -17.817 1.00 85.00 79 ILE A CA 1
ATOM 641 C C . ILE A 1 79 ? 3.758 -0.103 -18.199 1.00 85.00 79 ILE A C 1
ATOM 643 O O . ILE A 1 79 ? 2.896 0.549 -17.620 1.00 85.00 79 ILE A O 1
ATOM 647 N N . SER A 1 80 ? 3.454 -0.974 -19.167 1.00 82.00 80 SER A N 1
ATOM 648 C CA . SER A 1 80 ? 2.077 -1.265 -19.563 1.00 82.00 80 SER A CA 1
ATOM 649 C C . SER A 1 80 ? 1.289 -2.039 -18.505 1.00 82.00 80 SER A C 1
ATOM 651 O O . SER A 1 80 ? 0.067 -1.952 -18.507 1.00 82.00 80 SER A O 1
ATOM 653 N N . LEU A 1 81 ? 1.984 -2.7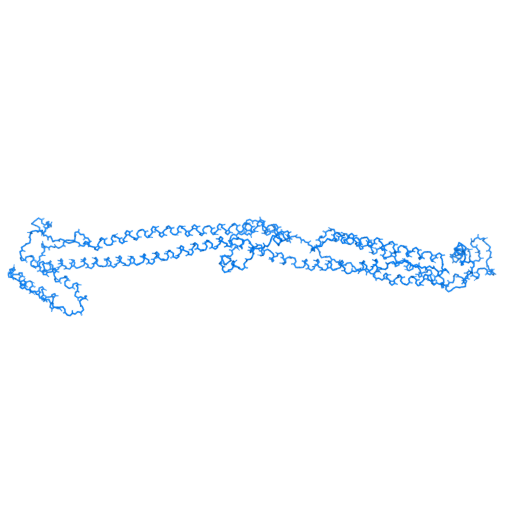22 -17.587 1.00 86.12 81 LEU A N 1
ATOM 654 C CA . LEU A 1 81 ? 1.397 -3.464 -16.468 1.00 86.12 81 LEU A CA 1
ATOM 655 C C . LEU A 1 81 ? 1.080 -2.573 -15.260 1.00 86.12 81 LEU A C 1
ATOM 657 O O . LEU A 1 81 ? 0.547 -3.059 -14.265 1.00 86.12 81 LEU A O 1
ATOM 661 N N . PHE A 1 82 ? 1.479 -1.299 -15.289 1.00 89.19 82 PHE A N 1
ATOM 662 C CA . PHE A 1 82 ? 1.239 -0.373 -14.190 1.00 89.19 82 PHE A CA 1
ATOM 663 C C . PHE A 1 82 ? 0.034 0.504 -14.489 1.00 89.19 82 PHE A C 1
ATOM 665 O O . PHE A 1 82 ? -0.064 1.111 -15.555 1.00 89.19 82 PHE A O 1
ATOM 672 N N . GLU A 1 83 ? -0.849 0.607 -13.503 1.00 88.81 83 GLU A N 1
ATOM 673 C CA . GLU A 1 83 ? -2.053 1.418 -13.584 1.00 88.81 83 GLU A CA 1
ATOM 674 C C . GLU A 1 83 ? -1.921 2.676 -12.731 1.00 88.81 83 GLU A C 1
ATOM 676 O O . GLU A 1 83 ? -1.312 2.692 -11.655 1.00 88.81 83 GLU A O 1
ATOM 681 N N . VAL A 1 84 ? -2.504 3.758 -13.239 1.00 92.62 84 VAL A N 1
ATOM 682 C CA . VAL A 1 84 ? -2.651 4.996 -12.485 1.00 92.62 84 VAL A CA 1
ATOM 683 C C . VAL A 1 84 ? -3.789 4.787 -11.492 1.00 92.62 84 VAL A C 1
ATOM 685 O O . VAL A 1 84 ? -4.934 4.614 -11.894 1.00 92.62 84 VAL A O 1
ATOM 688 N N . LEU A 1 85 ? -3.461 4.808 -10.199 1.00 93.69 85 LEU A N 1
ATOM 689 C CA . LEU A 1 85 ? -4.457 4.784 -9.119 1.00 93.69 85 LEU A CA 1
ATOM 690 C C . LEU A 1 85 ? -5.562 5.832 -9.329 1.00 93.69 85 LEU A C 1
ATOM 692 O O . LEU A 1 85 ? -5.278 6.956 -9.762 1.00 93.69 85 LEU A O 1
ATOM 696 N N . SER A 1 86 ? -6.795 5.477 -8.961 1.00 94.50 86 SER A N 1
ATOM 697 C CA . SER A 1 86 ? -7.921 6.415 -8.918 1.00 94.50 86 SER A CA 1
ATOM 698 C C . SER A 1 86 ? -7.688 7.510 -7.870 1.00 94.50 86 SER A C 1
ATOM 700 O O . SER A 1 86 ? -6.863 7.355 -6.968 1.00 94.50 86 SER A O 1
ATOM 702 N N . TYR A 1 87 ? -8.417 8.628 -7.974 1.00 91.12 87 TYR A N 1
ATOM 703 C CA . TYR A 1 87 ? -8.297 9.731 -7.012 1.00 91.12 87 TYR A CA 1
ATOM 704 C C . TYR A 1 87 ? -8.573 9.268 -5.573 1.00 91.12 87 TYR A C 1
ATOM 706 O O . TYR A 1 87 ? -7.773 9.537 -4.678 1.00 91.12 87 TYR A O 1
ATOM 714 N N . ASP A 1 88 ? -9.652 8.507 -5.376 1.00 89.94 88 ASP A N 1
ATOM 715 C CA . ASP A 1 88 ? -10.067 8.030 -4.055 1.00 89.94 88 ASP A CA 1
ATOM 716 C C . ASP A 1 88 ? -9.049 7.053 -3.454 1.00 89.94 88 ASP A C 1
ATOM 718 O O . ASP A 1 88 ? -8.691 7.164 -2.280 1.00 89.94 88 ASP A O 1
ATOM 722 N N . GLU A 1 89 ? -8.523 6.121 -4.259 1.00 91.25 89 GLU A N 1
ATOM 723 C CA . GLU A 1 89 ? -7.492 5.184 -3.802 1.00 91.25 89 GLU A CA 1
ATOM 724 C C . GLU A 1 89 ? -6.184 5.920 -3.475 1.00 91.25 89 GLU A C 1
ATOM 726 O O . GLU A 1 89 ? -5.553 5.652 -2.448 1.00 91.25 89 GLU A O 1
ATOM 731 N N . PHE A 1 90 ? -5.795 6.891 -4.305 1.00 93.00 90 PHE A N 1
ATOM 732 C CA . PHE A 1 90 ? -4.592 7.688 -4.094 1.00 93.00 90 PHE A CA 1
ATOM 733 C C . PHE A 1 90 ? -4.662 8.521 -2.807 1.00 93.00 90 PHE A C 1
ATOM 735 O O . PHE A 1 90 ? -3.719 8.492 -2.010 1.00 93.00 90 PHE A O 1
ATOM 742 N N . GLU A 1 91 ? -5.768 9.229 -2.559 1.00 90.62 91 GLU A N 1
ATOM 743 C CA . GLU A 1 91 ? -5.935 10.008 -1.327 1.00 90.62 91 GLU A CA 1
ATOM 744 C C . GLU A 1 91 ? -6.060 9.104 -0.090 1.00 90.62 91 GLU A C 1
ATOM 746 O O . GLU A 1 91 ? -5.460 9.416 0.946 1.00 90.62 91 GLU A O 1
ATOM 751 N N . LYS A 1 92 ? -6.717 7.937 -0.199 1.00 89.19 92 LYS A N 1
ATOM 752 C CA . LYS A 1 92 ? -6.764 6.944 0.889 1.00 89.19 92 LYS A CA 1
ATOM 753 C C . LYS A 1 92 ? -5.359 6.504 1.295 1.00 89.19 92 LYS A C 1
ATOM 755 O O . LYS A 1 92 ? -5.021 6.580 2.476 1.00 89.19 92 LYS A O 1
ATOM 760 N N . ILE A 1 93 ? -4.519 6.110 0.337 1.00 91.31 93 ILE A N 1
ATOM 761 C CA . ILE A 1 93 ? -3.137 5.677 0.603 1.00 91.31 93 ILE A CA 1
ATOM 762 C C . ILE A 1 93 ? -2.294 6.821 1.179 1.00 91.31 93 ILE A C 1
ATOM 764 O O . ILE A 1 93 ? -1.568 6.639 2.154 1.00 91.31 93 ILE A O 1
ATOM 768 N N . LYS A 1 94 ? -2.407 8.019 0.606 1.00 89.81 94 LYS A N 1
ATOM 769 C CA . LYS A 1 94 ? -1.661 9.213 1.030 1.00 89.81 94 LYS A CA 1
ATOM 770 C C . LYS A 1 94 ? -1.990 9.663 2.457 1.00 89.81 94 LYS A C 1
ATOM 772 O O . LYS A 1 94 ? -1.160 10.323 3.082 1.00 89.81 94 LYS A O 1
ATOM 777 N N . SER A 1 95 ? -3.174 9.323 2.966 1.00 86.69 95 SER A N 1
ATOM 778 C CA . SER A 1 95 ? -3.594 9.615 4.342 1.00 86.69 95 SER A CA 1
ATOM 779 C C . SER A 1 95 ? -2.998 8.664 5.395 1.00 86.69 95 SER A C 1
ATOM 781 O O . SER A 1 95 ? -3.007 8.987 6.586 1.00 86.69 95 SER A O 1
ATOM 783 N N . MET A 1 96 ? -2.461 7.510 4.974 1.00 87.44 96 MET A N 1
ATOM 784 C CA . MET A 1 96 ? -1.874 6.506 5.868 1.00 87.44 96 MET A CA 1
ATOM 785 C C . MET A 1 96 ? -0.590 7.017 6.529 1.00 87.44 96 MET A C 1
ATOM 787 O O . MET A 1 96 ? 0.130 7.834 5.957 1.00 87.44 96 MET A O 1
ATOM 791 N N . LYS A 1 97 ? -0.267 6.509 7.725 1.00 85.38 97 LYS A N 1
ATOM 792 C CA . LYS A 1 97 ? 0.958 6.871 8.452 1.00 85.38 97 LYS A CA 1
ATOM 793 C C . LYS A 1 97 ? 1.592 5.651 9.106 1.00 85.38 97 LYS A C 1
ATOM 795 O O . LYS A 1 97 ? 1.007 5.050 9.999 1.00 85.38 97 LYS A O 1
ATOM 800 N N . LYS A 1 98 ? 2.836 5.345 8.740 1.00 80.56 98 LYS A N 1
ATOM 801 C CA . LYS A 1 98 ? 3.572 4.166 9.226 1.00 80.56 98 LYS A CA 1
ATOM 802 C C . LYS A 1 98 ? 3.897 4.204 10.716 1.00 80.56 98 LYS A C 1
ATOM 804 O O . LYS A 1 98 ? 3.924 3.169 11.365 1.00 80.56 98 LYS A O 1
ATOM 809 N N . ASN A 1 99 ? 4.106 5.400 11.259 1.00 65.62 99 ASN A N 1
ATOM 810 C CA . ASN A 1 99 ? 4.528 5.592 12.648 1.00 65.62 99 ASN A CA 1
ATOM 811 C C . ASN A 1 99 ? 3.362 5.681 13.647 1.00 65.62 99 ASN A C 1
ATOM 813 O O . ASN A 1 99 ? 3.562 6.132 14.773 1.00 65.62 99 ASN A O 1
ATOM 817 N N . LEU A 1 100 ? 2.141 5.310 13.252 1.00 68.06 100 LEU A N 1
ATOM 818 C CA . LEU A 1 100 ? 1.029 5.224 14.192 1.00 68.06 100 LEU A CA 1
ATOM 819 C C . LEU A 1 100 ? 1.098 3.881 14.917 1.00 68.06 100 LEU A C 1
ATOM 821 O O . LEU A 1 100 ? 0.866 2.827 14.330 1.00 68.06 100 LEU A O 1
ATOM 825 N N . ASN A 1 101 ? 1.439 3.935 16.204 1.00 65.00 101 ASN A N 1
ATOM 826 C CA . ASN A 1 101 ? 1.328 2.784 17.082 1.00 65.00 101 ASN A CA 1
ATOM 827 C C . ASN A 1 101 ? -0.133 2.661 17.520 1.00 65.00 101 ASN A C 1
ATOM 829 O O . ASN A 1 101 ? -0.557 3.286 18.489 1.00 65.00 101 ASN A O 1
ATOM 833 N N . TYR A 1 102 ? -0.920 1.920 16.749 1.00 73.06 102 TYR A N 1
ATOM 834 C CA . TYR A 1 102 ? -2.243 1.504 17.194 1.00 73.06 102 TYR A CA 1
ATOM 835 C C . TYR A 1 102 ? -2.048 0.411 18.240 1.00 73.06 102 TYR A C 1
ATOM 837 O O . TYR A 1 102 ? -1.303 -0.532 17.989 1.00 73.06 102 TYR A O 1
ATOM 845 N N . GLU A 1 103 ? -2.655 0.548 19.414 1.00 76.56 103 GLU A N 1
ATOM 846 C CA . GLU A 1 103 ? -2.557 -0.451 20.480 1.00 76.56 103 GLU A CA 1
ATOM 847 C C . GLU A 1 103 ? -3.573 -1.576 20.266 1.00 76.56 103 GLU A C 1
ATOM 849 O O . GLU A 1 103 ? -4.694 -1.323 19.833 1.00 76.56 103 GLU A O 1
ATOM 854 N N . ILE A 1 104 ? -3.199 -2.815 20.618 1.00 82.88 104 ILE A N 1
ATOM 855 C CA . ILE A 1 104 ? -4.161 -3.927 20.637 1.00 82.88 104 ILE A CA 1
ATOM 856 C C . ILE A 1 104 ? -5.167 -3.650 21.747 1.00 82.88 104 ILE A C 1
ATOM 858 O O . ILE A 1 104 ? -4.798 -3.535 22.919 1.00 82.88 104 ILE A O 1
ATOM 862 N N . ILE A 1 105 ? -6.444 -3.621 21.392 1.00 87.06 105 ILE A N 1
ATOM 863 C CA . ILE A 1 105 ? -7.514 -3.433 22.363 1.00 87.06 105 ILE A CA 1
ATOM 864 C C . ILE A 1 105 ? -7.928 -4.803 22.895 1.00 87.06 105 ILE A C 1
ATOM 866 O O . ILE A 1 105 ? -8.303 -5.696 22.129 1.00 87.06 105 ILE A O 1
ATOM 870 N N . LYS A 1 106 ? -7.860 -4.975 24.218 1.00 87.50 106 LYS A N 1
ATOM 871 C CA . LYS A 1 106 ? -8.391 -6.165 24.892 1.00 87.50 106 LYS A CA 1
ATOM 872 C C . LYS A 1 106 ? -9.910 -6.069 24.973 1.00 87.50 106 LYS A C 1
ATOM 874 O O . LYS A 1 106 ? -10.432 -5.037 25.383 1.00 87.50 106 LYS A O 1
ATOM 879 N N . GLU A 1 107 ? -10.593 -7.147 24.608 1.00 88.12 107 GLU A N 1
ATOM 880 C CA . GLU A 1 107 ? -12.052 -7.238 24.682 1.00 88.12 107 GLU A CA 1
ATOM 881 C C . GLU A 1 107 ? -12.536 -7.131 26.135 1.00 88.12 107 GLU A C 1
ATOM 883 O O . GLU A 1 107 ? -11.936 -7.707 27.048 1.00 88.12 107 GLU A O 1
ATOM 888 N N . PHE A 1 108 ? -13.627 -6.391 26.347 1.00 90.94 108 PHE A N 1
ATOM 889 C CA . PHE A 1 108 ? -14.298 -6.355 27.641 1.00 90.94 108 PHE A CA 1
ATOM 890 C C . PHE A 1 108 ? -15.103 -7.640 27.832 1.00 90.94 108 PHE A C 1
ATOM 892 O O . PHE A 1 108 ? -15.900 -8.012 26.971 1.00 90.94 108 PHE A O 1
ATOM 899 N N . ASN A 1 109 ? -14.905 -8.312 28.963 1.00 90.62 109 ASN A N 1
ATOM 900 C CA . ASN A 1 109 ? -15.601 -9.550 29.281 1.00 90.62 109 ASN A CA 1
ATOM 901 C C . ASN A 1 109 ? -16.570 -9.315 30.439 1.00 90.62 109 ASN A C 1
ATOM 903 O O . ASN A 1 109 ? -16.132 -8.981 31.538 1.00 90.62 109 ASN A O 1
ATOM 907 N N . PHE A 1 110 ? -17.860 -9.529 30.187 1.00 92.25 110 PHE A N 1
ATOM 908 C CA . PHE A 1 110 ? -18.882 -9.475 31.223 1.00 92.25 110 PHE A CA 1
ATOM 909 C C . PHE A 1 110 ? -18.854 -10.753 32.079 1.00 92.25 110 PHE A C 1
ATOM 911 O O . PHE A 1 110 ? -19.023 -11.875 31.586 1.00 92.25 110 PHE A O 1
ATOM 918 N N . ASP A 1 111 ? -18.672 -10.607 33.386 1.00 90.12 111 ASP A N 1
ATOM 919 C CA . ASP A 1 111 ? -18.771 -11.689 34.358 1.00 90.12 111 ASP A CA 1
ATOM 920 C C . ASP A 1 111 ? -20.188 -11.835 34.918 1.00 90.12 111 ASP A C 1
ATOM 922 O O . ASP A 1 111 ? -20.786 -12.908 34.795 1.00 90.12 111 ASP A O 1
ATOM 926 N N . LYS A 1 112 ? -20.753 -10.774 35.505 1.00 88.62 112 LYS A N 1
ATOM 927 C CA . LYS A 1 112 ? -22.070 -10.830 36.164 1.00 88.62 112 LYS A CA 1
ATOM 928 C C . LYS A 1 112 ? -23.189 -10.457 35.211 1.00 88.62 112 LYS A C 1
ATOM 930 O O . LYS A 1 112 ? -24.179 -11.183 35.124 1.00 88.62 112 LYS A O 1
ATOM 935 N N . PHE A 1 113 ? -22.996 -9.397 34.438 1.00 93.62 113 PHE A N 1
ATOM 936 C CA . PHE A 1 113 ? -24.008 -8.847 33.546 1.00 93.62 113 PHE A CA 1
ATOM 937 C C . PHE A 1 113 ? -24.438 -9.830 32.445 1.00 93.62 113 PHE A C 1
ATOM 939 O O . PHE A 1 113 ? -25.608 -9.870 32.089 1.00 93.62 113 PHE A O 1
ATOM 946 N N . LYS A 1 114 ? -23.565 -10.738 31.982 1.00 94.19 114 LYS A N 1
ATOM 947 C CA . LYS A 1 114 ? -23.969 -11.808 31.039 1.00 94.19 114 LYS A CA 1
ATOM 948 C C . LYS A 1 114 ? -25.050 -12.748 31.595 1.00 94.19 114 LYS A C 1
ATOM 950 O O . LYS A 1 114 ? -25.692 -13.465 30.838 1.00 94.19 114 LYS A O 1
ATOM 955 N N . GLN A 1 115 ? -25.221 -12.797 32.918 1.00 94.50 115 GLN A N 1
ATOM 956 C CA . GLN A 1 115 ? -26.234 -13.612 33.591 1.00 94.50 115 GLN A CA 1
ATOM 957 C C . GLN A 1 115 ? -27.495 -12.804 33.934 1.00 94.50 115 GLN A C 1
ATOM 959 O O . GLN A 1 115 ? -28.369 -13.341 34.615 1.00 94.50 115 GLN A O 1
ATOM 964 N N . ILE A 1 116 ? -27.600 -11.542 33.495 1.00 94.75 116 ILE A N 1
ATOM 965 C CA . ILE A 1 116 ? -28.659 -10.614 33.912 1.00 94.75 116 ILE A CA 1
ATOM 966 C C . ILE A 1 116 ? -30.055 -11.156 33.611 1.00 94.75 116 ILE A C 1
ATOM 968 O O . ILE A 1 116 ? -30.884 -11.160 34.510 1.00 94.75 116 ILE A O 1
ATOM 972 N N . GLU A 1 117 ? -30.297 -11.734 32.430 1.00 93.19 117 GLU A N 1
ATOM 973 C CA . GLU A 1 117 ? -31.606 -12.311 32.081 1.00 93.19 117 GLU A CA 1
ATOM 974 C C . GLU A 1 117 ? -32.019 -13.445 33.027 1.00 93.19 117 GLU A C 1
ATOM 976 O O . GLU A 1 117 ? -33.160 -13.516 33.484 1.00 93.19 117 GLU A O 1
ATOM 981 N N . ASN A 1 118 ? -31.076 -14.329 33.362 1.00 93.38 118 ASN A N 1
ATOM 982 C CA . ASN A 1 118 ? -31.315 -15.396 34.330 1.00 93.38 118 ASN A CA 1
ATOM 983 C C . ASN A 1 118 ? -31.520 -14.826 35.738 1.00 93.38 118 ASN A C 1
ATOM 985 O O . ASN A 1 118 ? -32.299 -15.378 36.513 1.00 93.38 118 ASN A O 1
ATOM 989 N N . GLY A 1 119 ? -30.830 -13.733 36.068 1.00 93.94 119 GLY A N 1
ATOM 990 C CA . GLY A 1 119 ? -31.038 -12.971 37.293 1.00 93.94 119 GLY A CA 1
ATOM 991 C C . GLY A 1 119 ? -32.455 -12.408 37.381 1.00 93.94 119 GLY A C 1
ATOM 992 O O . GLY A 1 119 ? -33.109 -12.634 38.394 1.00 93.94 119 GLY A O 1
ATOM 993 N N . VAL A 1 120 ? -32.939 -11.757 36.315 1.00 94.25 120 VAL A N 1
ATOM 994 C CA . VAL A 1 120 ? -34.292 -11.180 36.200 1.00 94.25 120 VAL A CA 1
ATOM 995 C C . VAL A 1 120 ? -35.360 -12.257 36.383 1.00 94.25 120 VAL A C 1
ATOM 997 O O . VAL A 1 120 ? -36.231 -12.109 37.233 1.00 94.25 120 VAL A O 1
ATOM 1000 N N . LYS A 1 121 ? -35.251 -13.387 35.673 1.00 92.56 121 LYS A N 1
ATOM 1001 C CA . LYS A 1 121 ? -36.201 -14.508 35.808 1.00 92.56 121 LYS A CA 1
ATOM 1002 C C . LYS A 1 121 ? -36.258 -15.051 37.237 1.00 92.56 121 LYS A C 1
ATOM 1004 O O . LYS A 1 121 ? -37.332 -15.220 37.800 1.00 92.56 121 LYS A O 1
ATOM 1009 N N . LYS A 1 122 ? -35.091 -15.279 37.851 1.00 93.06 122 LYS A N 1
ATOM 1010 C CA . LYS A 1 122 ? -35.009 -15.787 39.229 1.00 93.06 122 LYS A CA 1
ATOM 1011 C C . LYS A 1 122 ? -35.590 -14.813 40.244 1.00 93.06 122 LYS A C 1
ATOM 1013 O O . LYS A 1 122 ? -36.197 -15.255 41.218 1.00 93.06 122 LYS A O 1
ATOM 1018 N N . ILE A 1 123 ? -35.357 -13.509 40.072 1.00 94.50 123 ILE A N 1
ATOM 1019 C CA . ILE A 1 123 ? -35.908 -12.534 41.008 1.00 94.50 123 ILE A CA 1
ATOM 1020 C C . ILE A 1 123 ? -37.415 -12.383 40.821 1.00 94.50 123 ILE A C 1
ATOM 1022 O O . ILE A 1 123 ? -38.110 -12.357 41.827 1.00 94.50 123 ILE A O 1
ATOM 1026 N N . ASP A 1 124 ? -37.926 -12.388 39.590 1.00 92.62 124 ASP A N 1
ATOM 1027 C CA . ASP A 1 124 ? -39.366 -12.339 39.317 1.00 92.62 124 ASP A CA 1
ATOM 1028 C C . ASP A 1 124 ? -40.115 -13.499 39.998 1.00 92.62 124 ASP A C 1
ATOM 1030 O O . ASP A 1 124 ? -41.074 -13.290 40.745 1.00 92.62 124 ASP A O 1
ATOM 1034 N N . GLU A 1 125 ? -39.596 -14.724 39.871 1.00 91.25 125 GLU A N 1
ATOM 1035 C CA . GLU A 1 125 ? -40.123 -15.891 40.588 1.00 91.25 125 GLU A CA 1
ATOM 1036 C C . GLU A 1 125 ? -40.062 -15.712 42.114 1.00 91.25 125 GLU A C 1
ATOM 1038 O O . GLU A 1 125 ? -41.019 -16.025 42.825 1.00 91.25 125 GLU A O 1
ATOM 1043 N N . MET A 1 126 ? -38.949 -15.194 42.642 1.00 91.00 126 MET A N 1
ATOM 1044 C CA . MET A 1 126 ? -38.761 -15.007 44.084 1.00 91.00 126 MET A CA 1
ATOM 1045 C C . MET A 1 126 ? -39.648 -13.891 44.659 1.00 91.00 126 MET A C 1
ATOM 1047 O O . MET A 1 126 ? -40.080 -13.984 45.810 1.00 91.00 126 MET A O 1
ATOM 1051 N N . LEU A 1 127 ? -39.967 -12.855 43.882 1.00 91.19 127 LEU A N 1
ATOM 1052 C CA . LEU A 1 127 ? -40.879 -11.782 44.288 1.00 91.19 127 LEU A CA 1
ATOM 1053 C C . LEU A 1 127 ? -42.330 -12.268 44.424 1.00 91.19 127 LEU A C 1
ATOM 1055 O O . LEU A 1 127 ? -43.066 -11.744 45.266 1.00 91.19 127 LEU A O 1
ATOM 1059 N N . LYS A 1 128 ? -42.707 -13.322 43.694 1.00 90.56 128 LYS A N 1
ATOM 1060 C CA . LYS A 1 128 ? -44.028 -13.976 43.755 1.00 90.56 128 LYS A CA 1
ATOM 1061 C C . LYS A 1 128 ? -44.147 -15.019 44.880 1.00 90.56 128 LYS A C 1
ATOM 1063 O O . LYS A 1 128 ? -45.247 -15.461 45.201 1.00 90.56 128 LYS A O 1
ATOM 1068 N N . GLN A 1 129 ? -43.041 -15.394 45.525 1.00 88.56 129 GLN A N 1
ATOM 1069 C CA . GLN A 1 129 ? -43.019 -16.348 46.645 1.00 88.56 129 GLN A CA 1
ATOM 1070 C C . GLN A 1 129 ? -43.249 -15.668 47.996 1.00 88.56 129 GLN A C 1
ATOM 1072 O O . GLN A 1 129 ? -42.843 -14.529 48.198 1.00 88.56 129 GLN A O 1
ATOM 1077 N N . THR A 1 130 ? -43.826 -16.376 48.963 1.00 85.06 130 THR A N 1
ATOM 1078 C CA . THR A 1 130 ? -43.872 -15.952 50.373 1.00 85.06 130 THR A CA 1
ATOM 1079 C C . THR A 1 130 ? -42.981 -16.860 51.219 1.00 85.06 130 THR A C 1
ATOM 1081 O O . THR A 1 130 ? -42.857 -18.041 50.889 1.00 85.06 130 THR A O 1
ATOM 1084 N N . PRO A 1 131 ? -42.370 -16.366 52.308 1.00 83.06 131 PRO A N 1
ATOM 1085 C CA . PRO A 1 131 ? -41.657 -17.233 53.238 1.00 83.06 131 PRO A CA 1
ATOM 1086 C C . PRO A 1 131 ? -42.615 -18.268 53.848 1.00 83.06 131 PRO A C 1
ATOM 1088 O O . PRO A 1 131 ? -43.761 -17.954 54.165 1.00 83.06 131 PRO A O 1
ATOM 1091 N N . GLU A 1 132 ? -42.145 -19.502 54.028 1.00 78.00 132 GLU A N 1
ATOM 1092 C CA . GLU A 1 132 ? -42.896 -20.546 54.731 1.00 78.00 132 GLU A CA 1
ATOM 1093 C C . GLU A 1 132 ? -42.841 -20.280 56.242 1.00 78.00 132 GLU A C 1
ATOM 1095 O O . GLU A 1 132 ? -41.980 -20.780 56.966 1.00 78.00 132 GLU A O 1
ATOM 1100 N N . ASN A 1 133 ? -43.742 -19.424 56.723 1.00 75.19 133 ASN A N 1
ATOM 1101 C CA . ASN A 1 133 ? -43.869 -19.065 58.131 1.00 75.19 133 ASN A CA 1
ATOM 1102 C C . ASN A 1 133 ? -45.316 -19.215 58.625 1.00 75.19 133 ASN A C 1
ATOM 1104 O O . ASN A 1 133 ? -46.270 -19.295 57.849 1.00 75.19 133 ASN A O 1
ATOM 1108 N N . ASN A 1 134 ? -45.507 -19.215 59.950 1.00 73.25 134 ASN A N 1
ATOM 1109 C CA . ASN A 1 134 ? -46.847 -19.037 60.515 1.00 73.25 134 ASN A CA 1
ATOM 1110 C C . ASN A 1 134 ? -47.222 -17.553 60.422 1.00 73.25 134 ASN A C 1
ATOM 1112 O O . ASN A 1 134 ? -47.097 -16.799 61.392 1.00 73.25 134 ASN A O 1
ATOM 1116 N N . ALA A 1 135 ? -47.613 -17.124 59.222 1.00 66.56 135 ALA A N 1
ATOM 1117 C CA . ALA A 1 135 ? -47.908 -15.735 58.917 1.00 66.56 135 ALA A CA 1
ATOM 1118 C C . ALA A 1 135 ? -48.977 -15.163 59.868 1.00 66.56 135 ALA A C 1
ATOM 1120 O O . ALA A 1 135 ? -50.095 -15.673 59.943 1.00 66.56 135 ALA A O 1
ATOM 1121 N N . ILE A 1 136 ? -48.652 -14.086 60.588 1.00 77.00 136 ILE A N 1
ATOM 1122 C CA . ILE A 1 136 ? -49.641 -13.338 61.367 1.00 77.00 136 ILE A CA 1
ATOM 1123 C C . ILE A 1 136 ? -50.458 -12.518 60.367 1.00 77.00 136 ILE A C 1
ATOM 1125 O O . ILE A 1 136 ? -49.928 -11.604 59.747 1.00 77.00 136 ILE A O 1
ATOM 1129 N N . ASP A 1 137 ? -51.751 -12.814 60.210 1.00 76.44 137 ASP A N 1
ATOM 1130 C CA . ASP A 1 137 ? -52.574 -12.199 59.152 1.00 76.44 137 ASP A CA 1
ATOM 1131 C C . ASP A 1 137 ? -52.632 -10.667 59.213 1.00 76.44 137 ASP A C 1
ATOM 1133 O O . ASP A 1 137 ? -52.707 -10.016 58.176 1.00 76.44 137 ASP A O 1
ATOM 1137 N N . ARG A 1 138 ? -52.522 -10.075 60.410 1.00 78.44 138 ARG A N 1
ATOM 1138 C CA . ARG A 1 138 ? -52.450 -8.611 60.563 1.00 78.44 138 ARG A CA 1
ATOM 1139 C C . ARG A 1 138 ? -51.209 -8.005 59.908 1.00 78.44 138 ARG A C 1
ATOM 1141 O O . ARG A 1 138 ? -51.298 -6.905 59.388 1.00 78.44 138 ARG A O 1
ATOM 1148 N N . PHE A 1 139 ? -50.086 -8.721 59.891 1.00 79.44 139 PHE A N 1
ATOM 1149 C CA . PHE A 1 139 ? -48.849 -8.257 59.254 1.00 79.44 139 PHE A CA 1
ATOM 1150 C C . PHE A 1 139 ? -48.950 -8.259 57.727 1.00 79.44 139 PHE A C 1
ATOM 1152 O O . PHE A 1 139 ? -48.318 -7.445 57.073 1.00 79.44 139 PHE A O 1
ATOM 1159 N N . LYS A 1 140 ? -49.840 -9.079 57.150 1.00 72.12 140 LYS A N 1
ATOM 1160 C CA . LYS A 1 140 ? -50.135 -9.036 55.708 1.00 72.12 140 LYS A CA 1
ATOM 1161 C C . LYS A 1 140 ? -50.876 -7.761 55.283 1.00 72.12 140 LYS A C 1
ATOM 1163 O O . LYS A 1 140 ? -50.872 -7.430 54.104 1.00 72.12 140 LYS A O 1
ATOM 1168 N N . GLN A 1 141 ? -51.569 -7.105 56.217 1.00 76.44 141 GLN A N 1
ATOM 1169 C CA . GLN A 1 141 ? -52.412 -5.932 55.957 1.00 76.44 141 GLN A CA 1
ATOM 1170 C C . GLN A 1 141 ? -51.780 -4.624 56.451 1.00 76.44 141 GLN A C 1
ATOM 1172 O O . GLN A 1 141 ? -52.159 -3.557 55.977 1.00 76.44 141 GLN A O 1
ATOM 1177 N N . ASP A 1 142 ? -50.830 -4.707 57.386 1.00 82.19 142 ASP A N 1
ATOM 1178 C CA . ASP A 1 142 ? -50.168 -3.566 58.014 1.00 82.19 142 ASP A CA 1
ATOM 1179 C C . ASP A 1 142 ? -48.655 -3.817 58.105 1.00 82.19 142 ASP A C 1
ATOM 1181 O O . ASP A 1 142 ? -48.149 -4.490 59.011 1.00 82.19 142 ASP A O 1
ATOM 1185 N N . ASN A 1 143 ? -47.937 -3.272 57.125 1.00 78.00 143 ASN A N 1
ATOM 1186 C CA . ASN A 1 143 ? -46.490 -3.427 57.013 1.00 78.00 143 ASN A CA 1
ATOM 1187 C C . ASN A 1 143 ? -45.730 -2.622 58.068 1.00 78.00 143 ASN A C 1
ATOM 1189 O O . ASN A 1 143 ? -44.653 -3.042 58.492 1.00 78.00 143 ASN A O 1
ATOM 1193 N N . ASP A 1 144 ? -46.262 -1.483 58.512 1.00 83.06 144 ASP A N 1
ATOM 1194 C CA . ASP A 1 144 ? -45.627 -0.687 59.566 1.00 83.06 144 ASP A CA 1
ATOM 1195 C C . ASP A 1 144 ? -45.636 -1.473 60.877 1.00 83.06 144 ASP A C 1
ATOM 1197 O O . ASP A 1 144 ? -44.635 -1.519 61.602 1.00 83.06 144 ASP A O 1
ATOM 1201 N N . LEU A 1 145 ? -46.732 -2.191 61.128 1.00 84.25 145 LEU A N 1
ATOM 1202 C CA . LEU A 1 145 ? -46.849 -3.105 62.251 1.00 84.25 145 LEU A CA 1
ATOM 1203 C C . LEU A 1 145 ? -45.900 -4.312 62.136 1.00 84.25 145 LEU A C 1
ATOM 1205 O O . LEU A 1 145 ? -45.263 -4.655 63.136 1.00 84.25 145 LEU A O 1
ATOM 1209 N N . GLU A 1 146 ? -45.763 -4.941 60.959 1.00 85.12 146 GLU A N 1
ATOM 1210 C CA . GLU A 1 146 ? -44.787 -6.032 60.750 1.00 85.12 146 GLU A CA 1
ATOM 1211 C C . GLU A 1 146 ? -43.354 -5.533 60.984 1.00 85.12 146 GLU A C 1
ATOM 1213 O O . GLU A 1 146 ? -42.578 -6.167 61.701 1.00 85.12 146 GLU A O 1
ATOM 1218 N N . ASN A 1 147 ? -43.012 -4.364 60.441 1.00 83.44 147 ASN A N 1
ATOM 1219 C CA . ASN A 1 147 ? -41.690 -3.757 60.578 1.00 83.44 147 ASN A CA 1
ATOM 1220 C C . ASN A 1 147 ? -41.358 -3.406 62.032 1.00 83.44 147 ASN A C 1
ATOM 1222 O O . ASN A 1 147 ? -40.251 -3.697 62.495 1.00 83.44 147 ASN A O 1
ATOM 1226 N N . LEU A 1 148 ? -42.312 -2.835 62.770 1.00 86.88 148 LEU A N 1
ATOM 1227 C CA . LEU A 1 148 ? -42.162 -2.552 64.197 1.00 86.88 148 LEU A CA 1
ATOM 1228 C C . LEU A 1 148 ? -41.968 -3.844 65.001 1.00 86.88 148 LEU A C 1
ATOM 1230 O O . LEU A 1 148 ? -41.084 -3.919 65.859 1.00 86.88 148 LEU A O 1
ATOM 1234 N N . ALA A 1 149 ? -42.768 -4.872 64.708 1.00 87.62 149 ALA A N 1
ATOM 1235 C CA . ALA A 1 149 ? -42.666 -6.172 65.359 1.00 87.62 149 ALA A CA 1
ATOM 1236 C C . ALA A 1 149 ? -41.325 -6.853 65.061 1.00 87.62 149 ALA A C 1
ATOM 1238 O O . ALA A 1 149 ? -40.708 -7.398 65.976 1.00 87.62 149 ALA A O 1
ATOM 1239 N N . ARG A 1 150 ? -40.840 -6.767 63.818 1.00 86.38 150 ARG A N 1
ATOM 1240 C CA . ARG A 1 150 ? -39.530 -7.273 63.394 1.00 86.38 150 ARG A CA 1
ATOM 1241 C C . ARG A 1 150 ? -38.394 -6.571 64.127 1.00 86.38 150 ARG A C 1
ATOM 1243 O O . ARG A 1 150 ? -37.523 -7.239 64.670 1.00 86.38 150 ARG A O 1
ATOM 1250 N N . LEU A 1 151 ? -38.429 -5.241 64.210 1.00 87.25 151 LEU A N 1
ATOM 1251 C CA . LEU A 1 151 ? -37.420 -4.468 64.936 1.00 87.25 151 LEU A CA 1
ATOM 1252 C C . LEU A 1 151 ? -37.374 -4.864 66.418 1.00 87.25 151 LEU A C 1
ATOM 1254 O O . LEU A 1 151 ? -36.300 -5.127 66.959 1.00 87.25 151 LEU A O 1
ATOM 1258 N N . ALA A 1 152 ? -38.534 -4.948 67.071 1.00 87.25 152 ALA A N 1
ATOM 1259 C CA . ALA A 1 152 ? -38.619 -5.395 68.458 1.00 87.25 152 ALA A CA 1
ATOM 1260 C C . ALA A 1 152 ? -38.117 -6.841 68.621 1.00 87.25 152 ALA A C 1
ATOM 1262 O O . ALA A 1 152 ? -37.399 -7.147 69.572 1.00 87.25 152 ALA A O 1
ATOM 1263 N N . PHE A 1 153 ? -38.440 -7.728 67.682 1.00 87.56 153 PHE A N 1
ATOM 1264 C CA . PHE A 1 153 ? -37.974 -9.111 67.688 1.00 87.56 153 PHE A CA 1
ATOM 1265 C C . PHE A 1 153 ? -36.449 -9.220 67.543 1.00 87.56 153 PHE A C 1
ATOM 1267 O O . PHE A 1 153 ? -35.798 -9.946 68.299 1.00 87.56 153 PHE A O 1
ATOM 1274 N N . ASP A 1 154 ? -35.860 -8.446 66.636 1.00 87.50 154 ASP A N 1
ATOM 1275 C CA . ASP A 1 154 ? -34.415 -8.407 66.421 1.00 87.50 154 ASP A CA 1
ATOM 1276 C C . ASP A 1 154 ? -33.666 -7.836 67.631 1.00 87.50 154 ASP A C 1
ATOM 1278 O O . ASP A 1 154 ? -32.621 -8.369 68.011 1.00 87.50 154 ASP A O 1
ATOM 1282 N N . ILE A 1 155 ? -34.194 -6.785 68.273 1.00 87.44 155 ILE A N 1
ATOM 1283 C CA . ILE A 1 155 ? -33.599 -6.203 69.488 1.00 87.44 155 ILE A CA 1
ATOM 1284 C C . ILE A 1 155 ? -33.619 -7.215 70.640 1.00 87.44 155 ILE A C 1
ATOM 1286 O O . ILE A 1 155 ? -32.601 -7.372 71.317 1.00 87.44 155 ILE A O 1
ATOM 1290 N N . LYS A 1 156 ? -34.736 -7.937 70.832 1.00 86.44 156 LYS A N 1
ATOM 1291 C CA . LYS A 1 156 ? -34.837 -9.026 71.820 1.00 86.44 156 LYS A CA 1
ATOM 1292 C C . LYS A 1 156 ? -33.734 -10.062 71.607 1.00 86.44 156 LYS A C 1
ATOM 1294 O O . LYS A 1 156 ? -33.071 -10.457 72.559 1.00 86.44 156 LYS A O 1
ATOM 1299 N N . ASN A 1 157 ? -33.536 -10.499 70.365 1.00 84.12 157 ASN A N 1
ATOM 1300 C CA . ASN A 1 157 ? -32.613 -11.595 70.066 1.00 84.12 157 ASN A CA 1
ATOM 1301 C C . ASN A 1 157 ? -31.133 -11.180 70.087 1.00 84.12 157 ASN A C 1
ATOM 1303 O O . ASN A 1 157 ? -30.270 -12.044 70.222 1.00 84.12 157 ASN A O 1
ATOM 1307 N N . LYS A 1 158 ? -30.823 -9.884 69.951 1.00 87.19 158 LYS A N 1
ATOM 1308 C CA . LYS A 1 158 ? -29.443 -9.363 69.974 1.00 87.19 158 LYS A CA 1
ATOM 1309 C C . LYS A 1 158 ? -28.975 -8.894 71.352 1.00 87.19 158 LYS A C 1
ATOM 1311 O O . LYS A 1 158 ? -27.772 -8.757 71.549 1.00 87.19 158 LYS A O 1
ATOM 1316 N N . SER A 1 159 ? -29.889 -8.601 72.278 1.00 85.69 159 SER A N 1
ATOM 1317 C CA . SER A 1 159 ? -29.563 -7.982 73.567 1.00 85.69 159 SER A CA 1
ATOM 1318 C C . SER A 1 159 ? -29.952 -8.867 74.747 1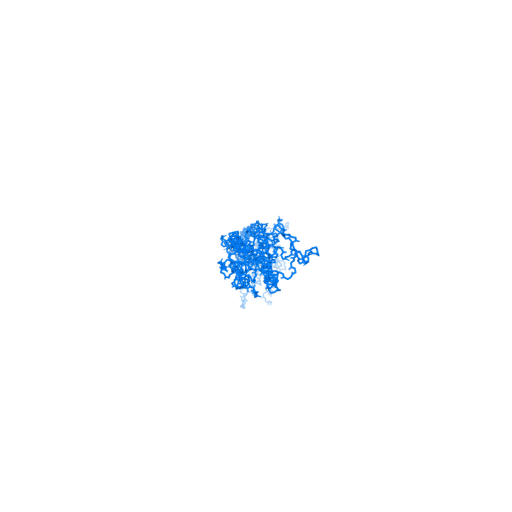.00 85.69 159 SER A C 1
ATOM 1320 O O . SER A 1 159 ? -31.130 -9.147 74.968 1.00 85.69 159 SER A O 1
ATOM 1322 N N . GLU A 1 160 ? -28.967 -9.218 75.577 1.00 83.44 160 GLU A N 1
ATOM 1323 C CA . GLU A 1 160 ? -29.160 -9.988 76.817 1.00 83.44 160 GLU A CA 1
ATOM 1324 C C . GLU A 1 160 ? -30.178 -9.319 77.766 1.00 83.44 160 GLU A C 1
ATOM 1326 O O . GLU A 1 160 ? -30.932 -9.993 78.463 1.00 83.44 160 GLU A O 1
ATOM 1331 N N . MET A 1 161 ? -30.252 -7.980 77.746 1.00 83.38 161 MET A N 1
ATOM 1332 C CA . MET A 1 161 ? -31.151 -7.179 78.588 1.00 83.38 161 MET A CA 1
ATOM 1333 C C . MET A 1 161 ? -32.640 -7.438 78.305 1.00 83.38 161 MET A C 1
ATOM 1335 O O . MET A 1 161 ? -33.476 -7.281 79.200 1.00 83.38 161 MET A O 1
ATOM 1339 N N . TYR A 1 162 ? -32.976 -7.826 77.073 1.00 84.31 162 TYR A N 1
ATOM 1340 C CA . TYR A 1 162 ? -34.353 -8.003 76.606 1.00 84.31 162 TYR A CA 1
ATOM 1341 C C . TYR A 1 162 ? -34.727 -9.468 76.366 1.00 84.31 162 TYR A C 1
ATOM 1343 O O . TYR A 1 162 ? -35.784 -9.746 75.810 1.00 84.31 162 TYR A O 1
ATOM 1351 N N . LYS A 1 163 ? -33.904 -10.417 76.826 1.00 82.06 163 LYS A N 1
ATOM 1352 C CA . LYS A 1 163 ? -34.140 -11.855 76.635 1.00 82.06 163 LYS A CA 1
ATOM 1353 C C . LYS A 1 163 ? -35.531 -12.297 77.111 1.00 82.06 163 LYS A C 1
ATOM 1355 O O . LYS A 1 163 ? -36.249 -12.957 76.363 1.00 82.06 163 LYS A O 1
ATOM 1360 N N . ASP A 1 164 ? -35.925 -11.817 78.293 1.00 86.25 164 ASP A N 1
ATOM 1361 C CA . ASP A 1 164 ? -37.219 -12.100 78.931 1.00 86.25 164 ASP A CA 1
ATOM 1362 C C . ASP A 1 164 ? -38.110 -10.849 79.049 1.00 86.25 164 ASP A C 1
ATOM 1364 O O . ASP A 1 164 ? -39.109 -10.853 79.773 1.00 86.25 164 ASP A O 1
ATOM 1368 N N . LYS A 1 165 ? -37.779 -9.753 78.350 1.00 86.38 165 LYS A N 1
ATOM 1369 C CA . LYS A 1 165 ? -38.519 -8.481 78.418 1.00 86.38 165 LYS A CA 1
ATOM 1370 C C . LYS A 1 165 ? -38.802 -7.901 77.039 1.00 86.38 165 LYS A C 1
ATOM 1372 O O . LYS A 1 165 ? -37.965 -7.939 76.150 1.00 86.38 165 LYS A O 1
ATOM 1377 N N . CYS A 1 166 ? -39.960 -7.274 76.880 1.00 85.38 166 CYS A N 1
ATOM 1378 C CA . CYS A 1 166 ? -40.334 -6.587 75.652 1.00 85.38 166 CYS A CA 1
ATOM 1379 C C . CYS A 1 166 ? -39.445 -5.346 75.448 1.00 85.38 166 CYS A C 1
ATOM 1381 O O . CYS A 1 166 ? -39.436 -4.478 76.325 1.00 85.38 166 CYS A O 1
ATOM 1383 N N . PRO A 1 167 ? -38.770 -5.187 74.295 1.00 86.94 167 PRO A N 1
ATOM 1384 C CA . PRO A 1 167 ? -37.951 -4.004 74.016 1.00 86.94 167 PRO A CA 1
ATOM 1385 C C . PRO A 1 167 ? -38.727 -2.688 73.925 1.00 86.94 167 PRO A C 1
ATOM 1387 O O . PRO A 1 167 ? -38.140 -1.627 74.093 1.00 86.94 167 PRO A O 1
ATOM 1390 N N . LEU A 1 168 ? -40.038 -2.749 73.666 1.00 86.81 168 LEU A N 1
ATOM 1391 C CA . LEU A 1 168 ? -40.880 -1.563 73.487 1.00 86.81 168 LEU A CA 1
ATOM 1392 C C . LEU A 1 168 ? -41.495 -1.066 74.802 1.00 86.81 168 LEU A C 1
ATOM 1394 O O . LEU A 1 168 ? -41.548 0.136 75.034 1.00 86.81 168 LEU A O 1
ATOM 1398 N N . CYS A 1 169 ? -41.973 -1.974 75.663 1.00 87.44 169 CYS A N 1
ATOM 1399 C CA . CYS A 1 169 ? -42.695 -1.613 76.893 1.00 87.44 169 CYS A CA 1
ATOM 1400 C C . CYS A 1 169 ? -42.038 -2.104 78.195 1.00 87.44 169 CYS A C 1
ATOM 1402 O O . CYS A 1 169 ? -42.553 -1.833 79.276 1.00 87.44 169 CYS A O 1
ATOM 1404 N N . GLY A 1 170 ? -40.933 -2.856 78.124 1.00 81.94 170 GLY A N 1
ATOM 1405 C CA . GLY A 1 170 ? -40.177 -3.344 79.286 1.00 81.94 170 GLY A CA 1
ATOM 1406 C C . GLY A 1 170 ? -40.845 -4.458 80.105 1.00 81.94 170 GLY A C 1
ATOM 1407 O O . GLY A 1 170 ? -40.244 -4.947 81.064 1.00 81.94 170 GLY A O 1
ATOM 1408 N N . GLN A 1 171 ? -42.062 -4.876 79.746 1.00 86.56 171 GLN A N 1
ATOM 1409 C CA . GLN A 1 171 ? -42.807 -5.933 80.438 1.00 86.56 171 GLN A CA 1
ATOM 1410 C C . GLN A 1 171 ? -42.210 -7.322 80.184 1.00 86.56 171 GLN A C 1
ATOM 1412 O O . GLN A 1 171 ? -41.605 -7.554 79.140 1.00 86.56 171 GLN A O 1
ATOM 1417 N N . ASN A 1 172 ? -42.409 -8.251 81.125 1.00 85.25 172 ASN A N 1
ATOM 1418 C CA . ASN A 1 172 ? -41.999 -9.648 80.967 1.00 85.25 172 ASN A CA 1
ATOM 1419 C C . ASN A 1 172 ? -42.804 -10.323 79.841 1.00 85.25 172 ASN A C 1
ATOM 1421 O O . ASN A 1 172 ? -44.016 -10.129 79.745 1.00 85.25 172 ASN A O 1
ATOM 1425 N N . ILE A 1 173 ? -42.124 -11.089 78.990 1.00 84.19 173 ILE A N 1
ATOM 1426 C CA . ILE A 1 173 ? -42.704 -11.720 77.793 1.00 84.19 173 ILE A CA 1
ATOM 1427 C C . ILE A 1 173 ? -42.861 -13.240 77.911 1.00 84.19 173 ILE A C 1
ATOM 1429 O O . ILE A 1 173 ? -43.446 -13.861 77.022 1.00 84.19 173 ILE A O 1
ATOM 1433 N N . LEU A 1 174 ? -42.373 -13.846 78.998 1.00 80.12 174 LEU A N 1
ATOM 1434 C CA . LEU A 1 174 ? -42.488 -15.285 79.241 1.00 80.12 174 LEU A CA 1
ATOM 1435 C C . LEU A 1 174 ? -43.965 -15.709 79.315 1.00 80.12 174 LEU A C 1
ATOM 1437 O O . LEU A 1 174 ? -44.756 -15.132 80.060 1.00 80.12 174 LEU A O 1
ATOM 1441 N N . GLY A 1 175 ? -44.341 -16.719 78.524 1.00 73.56 175 GLY A N 1
ATOM 1442 C CA . GLY A 1 175 ? -45.715 -17.236 78.444 1.00 73.56 175 GLY A CA 1
ATOM 1443 C C . GLY A 1 175 ? -46.702 -16.345 77.675 1.00 73.56 175 GLY A C 1
ATOM 1444 O O . GLY A 1 175 ? -47.901 -16.636 77.632 1.00 73.56 175 GLY A O 1
ATOM 1445 N N . VAL A 1 176 ? -46.238 -15.256 77.052 1.00 81.62 176 VAL A N 1
ATOM 1446 C CA . VAL A 1 176 ? -47.092 -14.379 76.247 1.00 81.62 176 VAL A CA 1
ATOM 1447 C C . VAL A 1 176 ? -47.252 -14.963 74.841 1.00 81.62 176 VAL A C 1
ATOM 1449 O O . VAL A 1 176 ? -46.339 -14.896 74.019 1.00 81.62 176 VAL A O 1
ATOM 1452 N N . LYS A 1 177 ? -48.464 -15.443 74.520 1.00 82.94 177 LYS A N 1
ATOM 1453 C CA . LYS A 1 177 ? -48.825 -16.034 73.209 1.00 82.94 177 LYS A CA 1
ATOM 1454 C C . LYS A 1 177 ? -48.428 -15.190 71.989 1.00 82.94 177 LYS A C 1
ATOM 1456 O O . LYS A 1 177 ? -48.246 -15.734 70.905 1.00 82.94 177 LYS A O 1
ATOM 1461 N N . LEU A 1 178 ? -48.350 -13.862 72.126 1.00 83.75 178 LEU A N 1
ATOM 1462 C CA . LEU A 1 178 ? -47.904 -12.980 71.043 1.00 83.75 178 LEU A CA 1
ATOM 1463 C C . LEU A 1 178 ? -46.447 -13.263 70.657 1.00 83.75 178 LEU A C 1
ATOM 1465 O O . LEU A 1 178 ? -46.166 -13.397 69.473 1.00 83.75 178 LEU A O 1
ATOM 1469 N N . TRP A 1 179 ? -45.542 -13.400 71.627 1.00 84.31 179 TRP A N 1
ATOM 1470 C CA . TRP A 1 179 ? -44.120 -13.626 71.361 1.00 84.31 179 TRP A CA 1
ATOM 1471 C C . TRP A 1 179 ? -43.851 -15.011 70.775 1.00 84.31 179 TRP A C 1
ATOM 1473 O O . TRP A 1 179 ? -43.071 -15.117 69.837 1.00 84.31 179 TRP A O 1
ATOM 1483 N N . GLU A 1 180 ? -44.594 -16.034 71.203 1.00 82.25 180 GLU A N 1
ATOM 1484 C CA . GLU A 1 180 ? -44.574 -17.354 70.553 1.00 82.25 180 GLU A CA 1
ATOM 1485 C C . GLU A 1 180 ? -45.008 -17.278 69.078 1.00 82.25 180 GLU A C 1
ATOM 1487 O O . GLU A 1 180 ? -44.445 -17.951 68.214 1.00 82.25 180 GLU A O 1
ATOM 1492 N N . LYS A 1 181 ? -46.012 -16.445 68.759 1.00 84.81 181 LYS A N 1
ATOM 1493 C CA . LYS A 1 181 ? -46.431 -16.206 67.369 1.00 84.81 181 LYS A CA 1
ATOM 1494 C C . LYS A 1 181 ? -45.371 -15.440 66.578 1.00 84.81 181 LYS A C 1
ATOM 1496 O O . LYS A 1 181 ? -45.165 -15.773 65.417 1.00 84.81 181 LYS A O 1
ATOM 1501 N N . LEU A 1 182 ? -44.694 -14.462 67.185 1.00 86.38 182 LEU A N 1
ATOM 1502 C CA . LEU A 1 182 ? -43.589 -13.734 66.548 1.00 86.38 182 LEU A CA 1
ATOM 1503 C C . LEU A 1 182 ? -42.402 -14.660 66.251 1.00 86.38 182 LEU A C 1
ATOM 1505 O O . LEU A 1 182 ? -41.858 -14.594 65.155 1.00 86.38 182 LEU A O 1
ATOM 1509 N N . GLU A 1 183 ? -42.052 -15.569 67.165 1.00 84.31 183 GLU A N 1
ATOM 1510 C CA . GLU A 1 183 ? -40.989 -16.567 66.951 1.00 84.31 183 GLU A CA 1
ATOM 1511 C C . GLU A 1 183 ? -41.312 -17.520 65.797 1.00 84.31 183 GLU A C 1
ATOM 1513 O O . GLU A 1 183 ? -40.442 -17.831 64.986 1.00 84.31 183 GLU A O 1
ATOM 1518 N N . LYS A 1 184 ? -42.577 -17.934 65.668 1.00 85.12 184 LYS A N 1
ATOM 1519 C CA . LYS A 1 184 ? -43.040 -18.750 64.536 1.00 85.12 184 LYS A CA 1
ATOM 1520 C C . LYS A 1 184 ? -43.183 -17.967 63.224 1.00 85.12 184 LYS A C 1
ATOM 1522 O O . LYS A 1 184 ? -43.200 -18.582 62.159 1.00 85.12 184 LYS A O 1
ATOM 1527 N N . HIS A 1 185 ? -43.351 -16.648 63.294 1.00 84.94 185 HIS A N 1
ATOM 1528 C CA . HIS A 1 185 ? -43.482 -15.770 62.132 1.00 84.94 185 HIS A CA 1
ATOM 1529 C C . HIS A 1 185 ? -42.115 -15.380 61.547 1.00 84.94 185 HIS A C 1
ATOM 1531 O O . HIS A 1 185 ? -41.922 -15.436 60.335 1.00 84.94 185 HIS A O 1
ATOM 1537 N N . PHE A 1 186 ? -41.160 -15.029 62.410 1.00 86.44 186 PHE A N 1
ATOM 1538 C CA . PHE A 1 186 ? -39.776 -14.688 62.068 1.00 86.44 186 PHE A CA 1
ATOM 1539 C C . PHE A 1 186 ? -38.842 -15.894 62.260 1.00 86.44 186 PHE A C 1
ATOM 1541 O O . PHE A 1 186 ? -37.770 -15.792 62.870 1.00 86.44 186 PHE A O 1
ATOM 1548 N N . ASN A 1 187 ? -39.283 -17.049 61.759 1.00 86.62 187 ASN A N 1
ATOM 1549 C CA . ASN A 1 187 ? -38.535 -18.302 61.773 1.00 86.62 187 ASN A CA 1
ATOM 1550 C C . ASN A 1 187 ? -37.294 -18.242 60.860 1.00 86.62 187 ASN A C 1
ATOM 1552 O O . ASN A 1 187 ? -36.976 -17.222 60.241 1.00 86.62 187 ASN A O 1
ATOM 1556 N N . GLU A 1 188 ? -36.560 -19.348 60.799 1.00 86.56 188 GLU A N 1
ATOM 1557 C CA . GLU A 1 188 ? -35.331 -19.433 60.014 1.00 86.56 188 GLU A CA 1
ATOM 1558 C C . GLU A 1 188 ? -35.604 -19.304 58.507 1.00 86.56 188 GLU A C 1
ATOM 1560 O O . GLU A 1 188 ? -34.868 -18.623 57.795 1.00 86.56 188 GLU A O 1
ATOM 1565 N N . GLU A 1 189 ? -36.721 -19.846 58.029 1.00 87.06 189 GLU A N 1
ATOM 1566 C CA . GLU A 1 189 ? -37.167 -19.761 56.638 1.00 87.06 189 GLU A CA 1
ATOM 1567 C C . GLU A 1 189 ? -37.420 -18.306 56.204 1.00 87.06 189 GLU A C 1
ATOM 1569 O O . GLU A 1 189 ? -37.018 -17.907 55.104 1.00 87.06 189 GLU A O 1
ATOM 1574 N N . TYR A 1 190 ? -38.016 -17.481 57.078 1.00 88.62 190 TYR A N 1
ATOM 1575 C CA . TYR A 1 190 ? -38.169 -16.039 56.848 1.00 88.62 190 TYR A CA 1
ATOM 1576 C C . TYR A 1 190 ? -36.809 -15.349 56.707 1.00 88.62 190 TYR A C 1
ATOM 1578 O O . TYR A 1 190 ? -36.583 -14.600 55.753 1.00 88.62 190 TYR A O 1
ATOM 1586 N N . LYS A 1 191 ? -35.872 -15.617 57.624 1.00 87.12 191 LYS A N 1
ATOM 1587 C CA . LYS A 1 191 ? -34.529 -15.011 57.588 1.00 87.12 191 LYS A CA 1
ATOM 1588 C C . LYS A 1 191 ? -33.774 -15.398 56.320 1.00 87.12 191 LYS A C 1
ATOM 1590 O O . LYS A 1 191 ? -33.230 -14.523 55.645 1.00 87.12 191 LYS A O 1
ATOM 1595 N N . GLN A 1 192 ? -33.811 -16.675 55.947 1.00 90.00 192 GLN A N 1
ATOM 1596 C CA . GLN A 1 192 ? -33.200 -17.174 54.716 1.00 90.00 192 GLN A CA 1
ATOM 1597 C C . GLN A 1 192 ? -33.830 -16.553 53.465 1.00 90.00 192 GLN A C 1
ATOM 1599 O O . GLN A 1 192 ? -33.133 -16.292 52.483 1.00 90.00 192 GLN A O 1
ATOM 1604 N N . PHE A 1 193 ? -35.138 -16.285 53.467 1.00 91.44 193 PHE A N 1
ATOM 1605 C CA . PHE A 1 193 ? -35.800 -15.578 52.369 1.00 91.44 193 PHE A CA 1
ATOM 1606 C C . PHE A 1 193 ? -35.293 -14.133 52.224 1.00 91.44 193 PHE A C 1
ATOM 1608 O O . PHE A 1 193 ? -34.907 -13.727 51.125 1.00 91.44 193 PHE A O 1
ATOM 1615 N N . ILE A 1 194 ? -35.192 -13.384 53.328 1.00 90.69 194 ILE A N 1
ATOM 1616 C CA . ILE A 1 194 ? -34.617 -12.027 53.329 1.00 90.69 194 ILE A CA 1
ATOM 1617 C C . ILE A 1 194 ? -33.153 -12.034 52.873 1.00 90.69 194 ILE A C 1
ATOM 1619 O O . ILE A 1 194 ? -32.740 -11.166 52.099 1.00 90.69 194 ILE A O 1
ATOM 1623 N N . GLU A 1 195 ? -32.363 -13.014 53.308 1.00 92.88 195 GLU A N 1
ATOM 1624 C CA . GLU A 1 195 ? -30.963 -13.140 52.898 1.00 92.88 195 GLU A CA 1
ATOM 1625 C C . GLU A 1 195 ? -30.835 -13.432 51.394 1.00 92.88 195 GLU A C 1
ATOM 1627 O O . GLU A 1 195 ? -29.993 -12.835 50.716 1.00 92.88 195 GLU A O 1
ATOM 1632 N N . ARG A 1 196 ? -31.695 -14.299 50.839 1.00 94.69 196 ARG A N 1
ATOM 1633 C CA . ARG A 1 196 ? -31.756 -14.564 49.391 1.00 94.69 196 ARG A CA 1
ATOM 1634 C C . ARG A 1 196 ? -32.092 -13.300 48.596 1.00 94.69 196 ARG A C 1
ATOM 1636 O O . ARG A 1 196 ? -31.419 -13.032 47.599 1.00 94.69 196 ARG A O 1
ATOM 1643 N N . LEU A 1 197 ? -33.043 -12.488 49.065 1.00 94.38 197 LEU A N 1
ATOM 1644 C CA . LEU A 1 197 ? -33.346 -11.175 48.477 1.00 94.38 197 LEU A CA 1
ATOM 1645 C C . LEU A 1 197 ? -32.135 -10.230 48.538 1.00 94.38 197 LEU A C 1
ATOM 1647 O O . LEU A 1 197 ? -31.822 -9.566 47.552 1.00 94.38 197 LEU A O 1
ATOM 1651 N N . GLY A 1 198 ? -31.405 -10.211 49.657 1.00 94.31 198 GLY A N 1
ATOM 1652 C CA . GLY A 1 198 ? -30.166 -9.437 49.797 1.00 94.31 198 GLY A CA 1
ATOM 1653 C C . GLY A 1 198 ? -29.075 -9.864 48.807 1.00 94.31 198 GLY A C 1
ATOM 1654 O O . GLY A 1 198 ? -28.461 -9.021 48.157 1.00 94.31 198 GLY A O 1
ATOM 1655 N N . LYS A 1 199 ? -28.876 -11.174 48.622 1.00 95.75 199 LYS A N 1
ATOM 1656 C CA . LYS A 1 199 ? -27.935 -11.714 47.623 1.00 95.75 199 LYS A CA 1
ATOM 1657 C C . LYS A 1 199 ? -28.341 -11.345 46.195 1.00 95.75 199 LYS A C 1
ATOM 1659 O O . LYS A 1 199 ? -27.470 -11.001 45.397 1.00 95.75 199 LYS A O 1
ATOM 1664 N N . ALA A 1 200 ? -29.638 -11.379 45.881 1.00 95.44 200 ALA A N 1
ATOM 1665 C CA . ALA A 1 200 ? -30.149 -10.954 44.579 1.00 95.44 200 ALA A CA 1
ATOM 1666 C C . ALA A 1 200 ? -29.912 -9.457 44.339 1.00 95.44 200 ALA A C 1
ATOM 1668 O O . ALA A 1 200 ? -29.387 -9.090 43.291 1.00 95.44 200 ALA A O 1
ATOM 1669 N N . LYS A 1 201 ? -30.193 -8.597 45.325 1.00 96.12 201 LYS A N 1
ATOM 1670 C CA . LYS A 1 201 ? -29.882 -7.163 45.236 1.00 96.12 201 LYS A CA 1
ATOM 1671 C C . LYS A 1 201 ? -28.399 -6.917 44.944 1.00 96.12 201 LYS A C 1
ATOM 1673 O O . LYS A 1 201 ? -28.083 -6.215 43.987 1.00 96.12 201 LYS A O 1
ATOM 1678 N N . ASN A 1 202 ? -27.502 -7.561 45.691 1.00 96.56 202 ASN A N 1
ATOM 1679 C CA . ASN A 1 202 ? -26.059 -7.421 45.474 1.00 96.56 202 ASN A CA 1
ATOM 1680 C C . ASN A 1 202 ? -25.640 -7.844 44.052 1.00 96.56 202 ASN A C 1
ATOM 1682 O O . ASN A 1 202 ? -24.717 -7.270 43.480 1.00 96.56 202 ASN A O 1
ATOM 1686 N N . PHE A 1 203 ? -26.291 -8.849 43.455 1.00 97.00 203 PHE A N 1
ATOM 1687 C CA . PHE A 1 203 ? -26.033 -9.241 42.065 1.00 97.00 203 PHE A CA 1
ATOM 1688 C C . PHE A 1 203 ? -26.363 -8.110 41.073 1.00 97.00 203 PHE A C 1
ATOM 1690 O O . PHE A 1 203 ? -25.560 -7.823 40.180 1.00 97.00 203 PHE A O 1
ATOM 1697 N N . PHE A 1 204 ? -27.499 -7.434 41.252 1.00 96.62 204 PHE A N 1
ATOM 1698 C CA . PHE A 1 204 ? -27.915 -6.313 40.406 1.00 96.62 204 PHE A CA 1
ATOM 1699 C C . PHE A 1 204 ? -27.043 -5.062 40.617 1.00 96.62 204 PHE A C 1
ATOM 1701 O O . PHE A 1 204 ? -26.630 -4.435 39.643 1.00 96.62 204 PHE A O 1
ATOM 1708 N N . GLU A 1 205 ? -26.652 -4.748 41.854 1.00 96.88 205 GLU A N 1
ATOM 1709 C CA . GLU A 1 205 ? -25.714 -3.647 42.148 1.00 96.88 205 GLU A CA 1
ATOM 1710 C C . GLU A 1 205 ? -24.323 -3.883 41.529 1.00 96.88 205 GLU A C 1
ATOM 1712 O O . GLU A 1 205 ? -23.715 -2.978 40.945 1.00 96.88 205 GLU A O 1
ATOM 1717 N N . ASN A 1 206 ? -23.832 -5.125 41.582 1.00 96.25 206 ASN A N 1
ATOM 1718 C CA . ASN A 1 206 ? -22.596 -5.511 40.900 1.00 96.25 206 ASN A CA 1
ATOM 1719 C C . ASN A 1 206 ? -22.725 -5.393 39.375 1.00 96.25 206 ASN A C 1
ATOM 1721 O O . ASN A 1 206 ? -21.775 -4.980 38.713 1.00 96.25 206 ASN A O 1
ATOM 1725 N N . SER A 1 207 ? -23.902 -5.700 38.824 1.00 96.25 207 SER A N 1
ATOM 1726 C CA . SER A 1 207 ? -24.186 -5.556 37.392 1.00 96.25 207 SER A CA 1
ATOM 1727 C C . SER A 1 207 ? -24.145 -4.086 36.949 1.00 96.25 207 SER A C 1
ATOM 1729 O O . SER A 1 207 ? -23.528 -3.775 35.932 1.00 96.25 207 SER A O 1
ATOM 1731 N N . ILE A 1 208 ? -24.695 -3.157 37.744 1.00 96.50 208 ILE A N 1
ATOM 1732 C CA . ILE A 1 208 ? -24.564 -1.704 37.504 1.00 96.50 208 ILE A CA 1
ATOM 1733 C C . ILE A 1 208 ? -23.091 -1.277 37.542 1.00 96.50 208 ILE A C 1
ATOM 1735 O O . ILE A 1 208 ? -22.629 -0.530 36.678 1.00 96.50 208 ILE A O 1
ATOM 1739 N N . THR A 1 209 ? -22.333 -1.767 38.526 1.00 96.75 209 THR A N 1
ATOM 1740 C CA . THR A 1 209 ? -20.901 -1.452 38.656 1.00 96.75 209 THR A CA 1
ATOM 1741 C C . THR A 1 209 ? -20.116 -1.914 37.426 1.00 96.75 209 THR A C 1
ATOM 1743 O O . THR A 1 209 ? -19.264 -1.186 36.909 1.00 96.75 209 THR A O 1
ATOM 1746 N N . GLU A 1 210 ? -20.428 -3.103 36.916 1.00 96.50 210 GLU A N 1
ATOM 1747 C CA . GLU A 1 210 ? -19.823 -3.658 35.709 1.00 96.50 210 GLU A CA 1
ATOM 1748 C C . GLU A 1 210 ? -20.155 -2.839 34.451 1.00 96.50 210 GLU A C 1
ATOM 1750 O O . GLU A 1 210 ? -19.247 -2.523 33.680 1.00 96.50 210 GLU A O 1
ATOM 1755 N N . LEU A 1 211 ? -21.407 -2.396 34.286 1.00 96.25 211 LEU A N 1
ATOM 1756 C CA . LEU A 1 211 ? -21.806 -1.472 33.214 1.00 96.25 211 LEU A CA 1
ATOM 1757 C C . LEU A 1 211 ? -21.074 -0.119 33.293 1.00 96.25 211 LEU A C 1
ATOM 1759 O O . LEU A 1 211 ? -20.671 0.445 32.269 1.00 96.25 211 LEU A O 1
ATOM 1763 N N . GLY A 1 212 ? -20.833 0.390 34.503 1.00 95.75 212 GLY A N 1
ATOM 1764 C CA . GLY A 1 212 ? -20.021 1.590 34.720 1.00 95.75 212 GLY A CA 1
ATOM 1765 C C . GLY A 1 212 ? -18.556 1.397 34.308 1.00 95.75 212 GLY A C 1
ATOM 1766 O O . GLY A 1 212 ? -17.949 2.289 33.709 1.00 95.75 212 GLY A O 1
ATOM 1767 N N . ASN A 1 213 ? -17.986 0.219 34.568 1.00 95.56 213 ASN A N 1
ATOM 1768 C CA . ASN A 1 213 ? -16.641 -0.132 34.104 1.00 95.56 213 ASN A CA 1
ATOM 1769 C C . ASN A 1 213 ? -16.588 -0.272 32.578 1.00 95.56 213 ASN A C 1
ATOM 1771 O O . ASN A 1 213 ? -15.647 0.226 31.957 1.00 95.56 213 ASN A O 1
ATOM 1775 N N . TYR A 1 214 ? -17.614 -0.869 31.969 1.00 94.44 214 TYR A N 1
ATOM 1776 C CA . TYR A 1 214 ? -17.729 -0.972 30.516 1.00 94.44 214 TYR A CA 1
ATOM 1777 C C . TYR A 1 214 ? -17.825 0.404 29.845 1.00 94.44 214 TYR A C 1
ATOM 1779 O O . TYR A 1 214 ? -17.140 0.659 28.858 1.00 94.44 214 TYR A O 1
ATOM 1787 N N . THR A 1 215 ? -18.573 1.339 30.435 1.00 93.88 215 THR A N 1
ATOM 1788 C CA . THR A 1 215 ? -18.642 2.741 29.984 1.00 93.88 215 THR A CA 1
ATOM 1789 C C . THR A 1 215 ? -17.265 3.411 29.964 1.00 93.88 215 THR A C 1
ATOM 1791 O O . THR A 1 215 ? -16.899 4.076 28.991 1.00 93.88 215 THR A O 1
ATOM 1794 N N . LYS A 1 216 ? -16.470 3.232 31.028 1.00 93.06 216 LYS A N 1
ATOM 1795 C CA . LYS A 1 216 ? -15.097 3.763 31.091 1.00 93.06 216 LYS A CA 1
ATOM 1796 C C . LYS A 1 216 ? -14.215 3.138 30.012 1.00 93.06 216 LYS A C 1
ATOM 1798 O O . LYS A 1 216 ? -13.519 3.867 29.310 1.00 93.06 216 LYS A O 1
ATOM 1803 N N . TRP A 1 217 ? -14.297 1.817 29.859 1.00 91.69 217 TRP A N 1
ATOM 1804 C CA . TRP A 1 217 ? -13.557 1.056 28.854 1.00 91.69 217 TRP A CA 1
ATOM 1805 C C . TRP A 1 217 ? -13.904 1.508 27.421 1.00 91.69 217 TRP A C 1
ATOM 1807 O O . TRP A 1 217 ? -13.002 1.793 26.633 1.00 91.69 217 TRP A O 1
ATOM 1817 N N . LEU A 1 218 ? -15.193 1.685 27.101 1.00 90.00 218 LEU A N 1
ATOM 1818 C CA . LEU A 1 218 ? -15.653 2.203 25.807 1.00 90.00 218 LEU A CA 1
ATOM 1819 C C . LEU A 1 218 ? -15.054 3.581 25.519 1.00 90.00 218 LEU A C 1
ATOM 1821 O O . LEU A 1 218 ? -14.466 3.793 24.462 1.00 90.00 218 LEU A O 1
ATOM 1825 N N . ASN A 1 219 ? -15.164 4.516 26.465 1.00 89.00 219 ASN A N 1
ATOM 1826 C CA . ASN A 1 219 ? -14.645 5.872 26.287 1.00 89.00 219 ASN A CA 1
ATOM 1827 C C . ASN A 1 219 ? -13.123 5.894 26.117 1.00 89.00 219 ASN A C 1
ATOM 1829 O O . ASN A 1 219 ? -12.614 6.624 25.268 1.00 89.00 219 ASN A O 1
ATOM 1833 N N . GLU A 1 220 ? -12.394 5.085 26.883 1.00 86.25 220 GLU A N 1
ATOM 1834 C CA . GLU A 1 220 ? -10.943 4.988 26.766 1.00 86.25 220 GLU A CA 1
ATOM 1835 C C . GLU A 1 220 ? -10.508 4.523 25.373 1.00 86.25 220 GLU A C 1
ATOM 1837 O O . GLU A 1 220 ? -9.640 5.152 24.769 1.00 86.25 220 GLU A O 1
ATOM 1842 N N . HIS A 1 221 ? -11.131 3.478 24.832 1.00 83.62 221 HIS A N 1
ATOM 1843 C CA . HIS A 1 221 ? -10.678 2.865 23.585 1.00 83.62 221 HIS A CA 1
ATOM 1844 C C . HIS A 1 221 ? -11.294 3.477 22.319 1.00 83.62 221 HIS A C 1
ATOM 1846 O O . HIS A 1 221 ? -10.661 3.490 21.265 1.00 83.62 221 HIS A O 1
ATOM 1852 N N . PHE A 1 222 ? -12.509 4.021 22.381 1.00 80.06 222 PHE A N 1
ATOM 1853 C CA . PHE A 1 222 ? -13.173 4.553 21.187 1.00 80.06 222 PHE A CA 1
ATOM 1854 C C . PHE A 1 222 ? -12.797 6.020 20.932 1.00 80.06 222 PHE A C 1
ATOM 1856 O O . PHE A 1 222 ? -12.676 6.422 19.776 1.00 80.06 222 PHE A O 1
ATOM 1863 N N . ILE A 1 223 ? -12.523 6.805 21.984 1.00 72.81 223 ILE A N 1
ATOM 1864 C CA . ILE A 1 223 ? -12.101 8.211 21.845 1.00 72.81 223 ILE A CA 1
ATOM 1865 C C . ILE A 1 223 ? -10.603 8.306 21.530 1.00 72.81 223 ILE A C 1
ATOM 1867 O O . ILE A 1 223 ? -10.205 9.082 20.659 1.00 72.81 223 ILE A O 1
ATOM 1871 N N . LYS A 1 224 ? -9.756 7.527 22.223 1.00 64.19 224 LYS A N 1
ATOM 1872 C CA . LYS A 1 224 ? -8.295 7.637 22.073 1.00 64.19 224 LYS A CA 1
ATOM 1873 C C . LYS A 1 224 ? -7.779 6.950 20.813 1.00 64.19 224 LYS A C 1
ATOM 1875 O O . LYS A 1 224 ? -6.903 7.495 20.145 1.00 64.19 224 LYS A O 1
ATOM 1880 N N . THR A 1 225 ? -8.289 5.764 20.487 1.00 61.94 225 THR A N 1
ATOM 1881 C CA . THR A 1 225 ? -7.574 4.877 19.561 1.00 61.94 225 THR A CA 1
ATOM 1882 C C . THR A 1 225 ? -7.921 5.114 18.094 1.00 61.94 225 THR A C 1
ATOM 1884 O O . THR A 1 225 ? -7.163 4.644 17.252 1.00 61.94 225 THR A O 1
ATOM 1887 N N . LYS A 1 226 ? -9.009 5.849 17.774 1.00 64.94 226 LYS A N 1
ATOM 1888 C CA . LYS A 1 226 ? -9.550 6.009 16.403 1.00 64.94 226 LYS A CA 1
ATOM 1889 C C . LYS A 1 226 ? -9.394 4.700 15.628 1.00 64.94 226 LYS A C 1
ATOM 1891 O O . LYS A 1 226 ? -8.481 4.571 14.809 1.00 64.94 226 LYS A O 1
ATOM 1896 N N . LEU A 1 227 ? -10.221 3.710 15.982 1.00 70.75 227 LEU A N 1
ATOM 1897 C CA . LEU A 1 227 ? -10.135 2.355 15.436 1.00 70.75 227 LEU A CA 1
ATOM 1898 C C . LEU A 1 227 ? -9.902 2.412 13.917 1.00 70.75 227 LEU A C 1
ATOM 1900 O O . LEU A 1 227 ? -10.503 3.221 13.219 1.00 70.75 227 LEU A O 1
ATOM 1904 N N . LEU A 1 228 ? -9.024 1.545 13.417 1.00 71.69 228 LEU A N 1
ATOM 1905 C CA . LEU A 1 228 ? -8.658 1.389 12.000 1.00 71.69 228 LEU A CA 1
ATOM 1906 C C . LEU A 1 228 ? -9.821 0.905 11.096 1.00 71.69 228 LEU A C 1
ATOM 1908 O O . LEU A 1 228 ? -9.648 0.037 10.244 1.00 71.69 228 LEU A O 1
ATOM 1912 N N . ILE A 1 229 ? -11.034 1.406 11.268 1.00 70.38 229 ILE A N 1
ATOM 1913 C CA . ILE A 1 229 ? -12.248 0.976 10.570 1.00 70.38 229 ILE A CA 1
ATOM 1914 C C . ILE A 1 229 ? -12.948 2.183 9.947 1.00 70.38 229 ILE A C 1
ATOM 1916 O O . ILE A 1 229 ? -12.903 3.285 10.483 1.00 70.38 229 ILE A O 1
ATOM 1920 N N . ASP A 1 230 ? -13.573 1.948 8.795 1.00 63.31 230 ASP A N 1
ATOM 1921 C CA . ASP A 1 230 ? -14.264 2.965 7.996 1.00 63.31 230 ASP A CA 1
ATOM 1922 C C . ASP A 1 230 ? -15.722 3.120 8.502 1.00 63.31 230 ASP A C 1
ATOM 1924 O O . ASP A 1 230 ? -16.661 3.055 7.717 1.00 63.31 230 ASP A O 1
ATOM 1928 N N . ASP A 1 231 ? -15.908 3.261 9.821 1.00 68.50 231 ASP A N 1
ATOM 1929 C CA . ASP A 1 231 ? -17.215 3.358 10.499 1.00 68.50 231 ASP A CA 1
ATOM 1930 C C . ASP A 1 231 ? -17.289 4.640 11.352 1.00 68.50 231 ASP A C 1
ATOM 1932 O O . ASP A 1 231 ? -16.276 5.113 11.876 1.00 68.50 231 ASP A O 1
ATOM 1936 N N . ASP A 1 232 ? -18.499 5.175 11.559 1.00 79.44 232 ASP A N 1
ATOM 1937 C CA . ASP A 1 232 ? -18.741 6.247 12.536 1.00 79.44 232 ASP A CA 1
ATOM 1938 C C . ASP A 1 232 ? -18.753 5.676 13.964 1.00 79.44 232 ASP A C 1
ATOM 1940 O O . ASP A 1 232 ? -19.787 5.364 14.564 1.00 79.44 232 ASP A O 1
ATOM 1944 N N . ILE A 1 233 ? -17.543 5.481 14.481 1.00 81.44 233 ILE A N 1
ATOM 1945 C CA . ILE A 1 233 ? -17.273 4.888 15.791 1.00 81.44 233 ILE A CA 1
ATOM 1946 C C . ILE A 1 233 ? -17.881 5.727 16.919 1.00 81.44 233 ILE A C 1
ATOM 1948 O O . ILE A 1 233 ? -18.330 5.164 17.920 1.00 81.44 233 ILE A O 1
ATOM 1952 N N . ASP A 1 234 ? -17.901 7.058 16.780 1.00 83.19 234 ASP A N 1
ATOM 1953 C CA . ASP A 1 234 ? -18.423 7.924 17.838 1.00 83.19 234 ASP A CA 1
ATOM 1954 C C . ASP A 1 234 ? -19.943 7.825 17.926 1.00 83.19 234 ASP A C 1
ATOM 1956 O O . ASP A 1 234 ? -20.475 7.699 19.029 1.00 83.19 234 ASP A O 1
ATOM 1960 N N . LYS A 1 235 ? -20.635 7.758 16.784 1.00 86.88 235 LYS A N 1
ATOM 1961 C CA . LYS A 1 235 ? -22.074 7.489 16.769 1.00 86.88 235 LYS A CA 1
ATOM 1962 C C . LYS A 1 235 ? -22.411 6.160 17.452 1.00 86.88 235 LYS A C 1
ATOM 1964 O O . LYS A 1 235 ? -23.251 6.139 18.349 1.00 86.88 235 LYS A O 1
ATOM 1969 N N . LYS A 1 236 ? -21.712 5.070 17.109 1.00 87.12 236 LYS A N 1
ATOM 1970 C CA . LYS A 1 236 ? -21.928 3.759 17.758 1.00 87.12 236 LYS A CA 1
ATOM 1971 C C . LYS A 1 236 ? -21.644 3.796 19.260 1.00 87.12 236 LYS A C 1
ATOM 1973 O O . LYS A 1 236 ? -22.380 3.202 20.044 1.00 87.12 236 LYS A O 1
ATOM 1978 N N . ARG A 1 237 ? -20.593 4.509 19.681 1.00 88.75 237 ARG A N 1
ATOM 1979 C CA . ARG A 1 237 ? -20.289 4.724 21.104 1.00 88.75 237 ARG A CA 1
ATOM 1980 C C . ARG A 1 237 ? -21.456 5.415 21.808 1.00 88.75 237 ARG A C 1
ATOM 1982 O O . ARG A 1 237 ? -21.865 4.956 22.868 1.00 88.75 237 ARG A O 1
ATOM 1989 N N . GLN A 1 238 ? -21.986 6.495 21.235 1.00 89.75 238 GLN A N 1
ATOM 1990 C CA . GLN A 1 238 ? -23.111 7.237 21.810 1.00 89.75 238 GLN A CA 1
ATOM 1991 C C . GLN A 1 238 ? -24.374 6.371 21.924 1.00 89.75 238 GLN A C 1
ATOM 1993 O O . GLN A 1 238 ? -25.016 6.389 22.970 1.00 89.75 238 GLN A O 1
ATOM 1998 N N . GLU A 1 239 ? -24.684 5.563 20.907 1.00 91.25 239 GLU A N 1
ATOM 1999 C CA . GLU A 1 239 ? -25.803 4.607 20.945 1.00 91.25 239 GLU A CA 1
ATOM 2000 C C . GLU A 1 239 ? -25.666 3.613 22.112 1.00 91.25 239 GLU A C 1
ATOM 2002 O O . GLU A 1 239 ? -26.601 3.436 22.891 1.00 91.25 239 GLU A O 1
ATOM 2007 N N . TYR A 1 240 ? -24.480 3.026 22.305 1.00 91.69 240 TYR A N 1
ATOM 2008 C CA . TYR A 1 240 ? -24.229 2.110 23.424 1.00 91.69 240 TYR A CA 1
ATOM 2009 C C . TYR A 1 240 ? -24.311 2.790 24.794 1.00 91.69 240 TYR A C 1
ATOM 2011 O O . TYR A 1 240 ? -24.801 2.184 25.745 1.00 91.69 240 TYR A O 1
ATOM 2019 N N . LEU A 1 241 ? -23.856 4.041 24.918 1.00 92.81 241 LEU A N 1
ATOM 2020 C CA . LEU A 1 241 ? -23.970 4.790 26.172 1.00 92.81 241 LEU A CA 1
ATOM 2021 C C . LEU A 1 241 ? -25.432 5.025 26.568 1.00 92.81 241 LEU A C 1
ATOM 2023 O O . LEU A 1 241 ? -25.754 4.907 27.749 1.00 92.81 241 LEU A O 1
ATOM 2027 N N . LEU A 1 242 ? -26.309 5.286 25.595 1.00 94.25 242 LEU A N 1
ATOM 2028 C CA . LEU A 1 242 ? -27.749 5.401 25.835 1.00 94.25 242 LEU A CA 1
ATOM 2029 C C . LEU A 1 242 ? -28.341 4.066 26.304 1.00 94.25 242 LEU A C 1
ATOM 2031 O O . LEU A 1 242 ? -29.023 4.036 27.326 1.00 94.25 242 LEU A O 1
ATOM 2035 N N . PHE A 1 243 ? -28.003 2.951 25.642 1.00 94.00 243 PHE A N 1
ATOM 2036 C CA . PHE A 1 243 ? -28.467 1.623 26.072 1.00 94.00 243 PHE A CA 1
ATOM 2037 C C . PHE A 1 243 ? -27.997 1.263 27.483 1.00 94.00 243 PHE A C 1
ATOM 2039 O O . PHE A 1 243 ? -28.750 0.656 28.247 1.00 94.00 243 PHE A O 1
ATOM 2046 N N . ILE A 1 244 ? -26.770 1.645 27.852 1.00 95.19 244 ILE A N 1
ATOM 2047 C CA . ILE A 1 244 ? -26.246 1.448 29.208 1.00 95.19 244 ILE A CA 1
ATOM 2048 C C . ILE A 1 244 ? -27.035 2.285 30.218 1.00 95.19 244 ILE A C 1
ATOM 2050 O O . ILE A 1 244 ? -27.408 1.761 31.266 1.00 95.19 244 ILE A O 1
ATOM 2054 N N . GLU A 1 245 ? -27.312 3.556 29.923 1.00 95.75 245 GLU A N 1
ATOM 2055 C CA . GLU A 1 245 ? -28.079 4.424 30.822 1.00 95.75 245 GLU A CA 1
ATOM 2056 C C . GLU A 1 245 ? -29.501 3.889 31.055 1.00 95.75 245 GLU A C 1
ATOM 2058 O O . GLU A 1 245 ? -29.957 3.819 32.198 1.00 95.75 245 GLU A O 1
ATOM 2063 N N . GLU A 1 246 ? -30.182 3.464 29.991 1.00 95.69 246 GLU A N 1
ATOM 2064 C CA . GLU A 1 246 ? -31.511 2.845 30.065 1.00 95.69 246 GLU A CA 1
ATOM 2065 C C . GLU A 1 246 ? -31.469 1.523 30.842 1.00 95.69 246 GLU A C 1
ATOM 2067 O O . GLU A 1 246 ? -32.255 1.325 31.767 1.00 95.69 246 GLU A O 1
ATOM 2072 N N . SER A 1 247 ? -30.476 0.670 30.580 1.00 95.44 247 SER A N 1
ATOM 2073 C CA . SER A 1 247 ? -30.291 -0.588 31.315 1.00 95.44 247 SER A CA 1
ATOM 2074 C C . SER A 1 247 ? -30.042 -0.366 32.809 1.00 95.44 247 SER A C 1
ATOM 2076 O O . SER A 1 247 ? -30.536 -1.120 33.643 1.00 95.44 247 SER A O 1
ATOM 2078 N N . VAL A 1 248 ? -29.296 0.676 33.184 1.00 95.94 248 VAL A N 1
ATOM 2079 C CA . VAL A 1 248 ? -29.085 1.030 34.596 1.00 95.94 248 VAL A CA 1
ATOM 2080 C C . VAL A 1 248 ? -30.391 1.489 35.250 1.00 95.94 248 VAL A C 1
ATOM 2082 O O . VAL A 1 248 ? -30.622 1.163 36.417 1.00 95.94 248 VAL A O 1
ATOM 2085 N N . LYS A 1 249 ? -31.267 2.209 34.537 1.00 95.25 249 LYS A N 1
ATOM 2086 C CA . LYS A 1 249 ? -32.597 2.589 35.051 1.00 95.25 249 LYS A CA 1
ATOM 2087 C C . LYS A 1 249 ? -33.459 1.352 35.315 1.00 95.25 249 LYS A C 1
ATOM 2089 O O . LYS A 1 249 ? -34.003 1.238 36.412 1.00 95.25 249 LYS A O 1
ATOM 2094 N N . GLU A 1 250 ? -33.481 0.399 34.386 1.00 94.62 250 GLU A N 1
ATOM 2095 C CA . GLU A 1 250 ? -34.183 -0.883 34.547 1.00 94.62 250 GLU A CA 1
ATOM 2096 C C . GLU A 1 250 ? -33.666 -1.686 35.748 1.00 94.62 250 GLU A C 1
ATOM 2098 O O . GLU A 1 250 ? -34.437 -2.134 36.596 1.00 94.62 250 GLU A O 1
ATOM 2103 N N . ILE A 1 251 ? -32.343 -1.808 35.898 1.00 95.69 251 ILE A N 1
ATOM 2104 C CA . ILE A 1 251 ? -31.762 -2.540 37.033 1.00 95.69 251 ILE A CA 1
ATOM 2105 C C . ILE A 1 251 ? -32.078 -1.848 38.366 1.00 95.69 251 ILE A C 1
ATOM 2107 O O . ILE A 1 251 ? -32.369 -2.522 39.355 1.00 95.69 251 ILE A O 1
ATOM 2111 N N . ASN A 1 252 ? -32.065 -0.513 38.412 1.00 95.75 252 ASN A N 1
ATOM 2112 C CA . ASN A 1 252 ? -32.476 0.222 39.609 1.00 95.75 252 ASN A CA 1
ATOM 2113 C C . ASN A 1 252 ? -33.957 -0.002 39.941 1.00 95.75 252 ASN A C 1
ATOM 2115 O O . ASN A 1 252 ? -34.295 -0.130 41.118 1.00 95.75 252 ASN A O 1
ATOM 2119 N N . ASN A 1 253 ? -34.829 -0.103 38.933 1.00 94.81 253 ASN A N 1
ATOM 2120 C CA . ASN A 1 253 ? -36.231 -0.453 39.147 1.00 94.81 253 ASN A CA 1
ATOM 2121 C C . ASN A 1 253 ? -36.363 -1.841 39.797 1.00 94.81 253 ASN A C 1
ATOM 2123 O O . ASN A 1 253 ? -37.037 -1.992 40.818 1.00 94.81 253 ASN A O 1
ATOM 2127 N N . ILE A 1 254 ? -35.621 -2.835 39.298 1.00 95.19 254 ILE A N 1
ATOM 2128 C CA . ILE A 1 254 ? -35.561 -4.172 39.907 1.00 95.19 254 ILE A CA 1
ATOM 2129 C C . ILE A 1 254 ? -35.085 -4.089 41.363 1.00 95.19 254 ILE A C 1
ATOM 2131 O O . ILE A 1 254 ? -35.723 -4.657 42.249 1.00 95.19 254 ILE A O 1
ATOM 2135 N N . ILE A 1 255 ? -34.002 -3.357 41.647 1.00 96.06 255 ILE A N 1
ATOM 2136 C CA . ILE A 1 255 ? -33.489 -3.180 43.018 1.00 96.06 255 ILE A CA 1
ATOM 2137 C C . ILE A 1 255 ? -34.561 -2.573 43.938 1.00 96.06 255 ILE A C 1
ATOM 2139 O O . ILE A 1 255 ? -34.710 -3.026 45.077 1.00 96.06 255 ILE A O 1
ATOM 2143 N N . ASN A 1 256 ? -35.343 -1.606 43.451 1.00 94.62 256 ASN A N 1
ATOM 2144 C CA . ASN A 1 256 ? -36.450 -1.021 44.208 1.00 94.62 256 ASN A CA 1
ATOM 2145 C C . ASN A 1 256 ? -37.542 -2.058 44.511 1.00 94.62 256 ASN A C 1
ATOM 2147 O O . ASN A 1 256 ? -37.988 -2.142 45.656 1.00 94.62 256 ASN A O 1
ATOM 2151 N N . HIS A 1 257 ? -37.922 -2.900 43.545 1.00 94.00 257 HIS A N 1
ATOM 2152 C CA . HIS A 1 257 ? -38.863 -4.004 43.779 1.00 94.00 257 HIS A CA 1
ATOM 2153 C C . HIS A 1 257 ? -38.340 -5.018 44.809 1.00 94.00 257 HIS A C 1
ATOM 2155 O O . HIS A 1 257 ? -39.106 -5.483 45.658 1.00 94.00 257 HIS A O 1
ATOM 2161 N N . ILE A 1 258 ? -37.035 -5.315 44.807 1.00 94.31 258 ILE A N 1
ATOM 2162 C CA . ILE A 1 258 ? -36.406 -6.173 45.826 1.00 94.31 258 ILE A CA 1
ATOM 2163 C C . ILE A 1 258 ? -36.507 -5.539 47.217 1.00 94.31 258 ILE A C 1
ATOM 2165 O O . ILE A 1 258 ? -36.835 -6.228 48.186 1.00 94.31 258 ILE A O 1
ATOM 2169 N N . GLU A 1 259 ? -36.240 -4.240 47.349 1.00 92.94 259 GLU A N 1
ATOM 2170 C CA . GLU A 1 259 ? -36.355 -3.555 48.643 1.00 92.94 259 GLU A CA 1
ATOM 2171 C C . GLU A 1 259 ? -37.806 -3.470 49.126 1.00 92.94 259 GLU A C 1
ATOM 2173 O O . GLU A 1 259 ? -38.074 -3.761 50.295 1.00 92.94 259 GLU A O 1
ATOM 2178 N N . LEU A 1 260 ? -38.756 -3.202 48.226 1.00 90.12 260 LEU A N 1
ATOM 2179 C CA . LEU A 1 260 ? -40.187 -3.278 48.531 1.00 90.12 260 LEU A CA 1
ATOM 2180 C C . LEU A 1 260 ? -40.579 -4.674 49.021 1.00 90.12 260 LEU A C 1
ATOM 2182 O O . LEU A 1 260 ? -41.352 -4.796 49.969 1.00 90.12 260 LEU A O 1
ATOM 2186 N N . LYS A 1 261 ? -40.020 -5.739 48.438 1.00 90.94 261 LYS A N 1
ATOM 2187 C CA . LYS A 1 261 ? -40.248 -7.113 48.901 1.00 90.94 261 LYS A CA 1
ATOM 2188 C C . LYS A 1 261 ? -39.611 -7.406 50.256 1.00 90.94 261 LYS A C 1
ATOM 2190 O O . LYS A 1 261 ? -40.204 -8.118 51.056 1.00 90.94 261 LYS A O 1
ATOM 2195 N N . LYS A 1 262 ? -38.431 -6.861 50.555 1.00 89.38 262 LYS A N 1
ATOM 2196 C CA . LYS A 1 262 ? -37.770 -7.032 51.866 1.00 89.38 262 LYS A CA 1
ATOM 2197 C C . LYS A 1 262 ? -38.496 -6.310 53.001 1.00 89.38 262 LYS A C 1
ATOM 2199 O O . LYS A 1 262 ? -38.472 -6.772 54.145 1.00 89.38 262 LYS A O 1
ATOM 2204 N N . GLN A 1 263 ? -39.110 -5.171 52.703 1.00 85.56 263 GLN A N 1
ATOM 2205 C CA . GLN A 1 263 ? -40.057 -4.508 53.606 1.00 85.56 263 GLN A CA 1
ATOM 2206 C C . GLN A 1 263 ? -41.360 -5.312 53.700 1.00 85.56 263 GLN A C 1
ATOM 2208 O O . GLN A 1 263 ? -41.952 -5.393 54.767 1.00 85.56 263 GLN A O 1
ATOM 2213 N N . ASN A 1 264 ? -41.725 -5.911 52.559 1.00 84.00 264 ASN A N 1
ATOM 2214 C CA . ASN A 1 264 ? -42.934 -6.633 52.163 1.00 84.00 264 ASN A CA 1
ATOM 2215 C C . ASN A 1 264 ? -43.008 -8.179 52.158 1.00 84.00 264 ASN A C 1
ATOM 2217 O O . ASN A 1 264 ? -43.633 -8.665 51.213 1.00 84.00 264 ASN A O 1
ATOM 2221 N N . PRO A 1 265 ? -42.365 -9.010 53.007 1.00 85.19 265 PRO A N 1
ATOM 2222 C CA . PRO A 1 265 ? -41.987 -10.372 52.576 1.00 85.19 265 PRO A CA 1
ATOM 2223 C C . PRO A 1 265 ? -43.152 -11.312 52.264 1.00 85.19 265 PRO A C 1
ATOM 2225 O O . PRO A 1 265 ? -43.033 -12.179 51.398 1.00 85.19 265 PRO A O 1
ATOM 2228 N N . ASN A 1 266 ? -44.287 -11.111 52.935 1.00 81.62 266 ASN A N 1
ATOM 2229 C CA . ASN A 1 266 ? -45.496 -11.919 52.778 1.00 81.62 266 ASN A CA 1
ATOM 2230 C C . ASN A 1 266 ? -46.390 -11.475 51.597 1.00 81.62 266 ASN A C 1
ATOM 2232 O O . ASN A 1 266 ? -47.383 -12.139 51.307 1.00 81.62 266 ASN A O 1
ATOM 2236 N N . LYS A 1 267 ? -46.058 -10.371 50.913 1.00 81.38 267 LYS A N 1
ATOM 2237 C CA . LYS A 1 267 ? -46.790 -9.834 49.752 1.00 81.38 267 LYS A CA 1
ATOM 2238 C C . LYS A 1 267 ? -46.382 -10.570 48.472 1.00 81.38 267 LYS A C 1
ATOM 2240 O O . LYS A 1 267 ? -45.192 -10.617 48.213 1.00 81.38 267 LYS A O 1
ATOM 2245 N N . ASN A 1 268 ? -47.287 -11.117 47.659 1.00 79.38 268 ASN A N 1
ATOM 2246 C CA . ASN A 1 268 ? -46.954 -11.997 46.514 1.00 79.38 268 ASN A CA 1
ATOM 2247 C C . ASN A 1 268 ? -47.344 -11.463 45.119 1.00 79.38 268 ASN A C 1
ATOM 2249 O O . ASN A 1 268 ? -47.205 -12.170 44.127 1.00 79.38 268 ASN A O 1
ATOM 2253 N N . ASP A 1 269 ? -47.799 -10.220 45.038 1.00 80.81 269 ASP A N 1
ATOM 2254 C CA . ASP A 1 269 ? -48.277 -9.512 43.842 1.00 80.81 269 ASP A CA 1
ATOM 2255 C C . ASP A 1 269 ? -47.264 -8.470 43.330 1.00 80.81 269 ASP A C 1
ATOM 2257 O O . ASP A 1 269 ? -47.642 -7.450 42.758 1.00 80.81 269 ASP A O 1
ATOM 2261 N N . ILE A 1 270 ? -45.966 -8.682 43.570 1.00 85.06 270 ILE A N 1
ATOM 2262 C CA . ILE A 1 270 ? -44.912 -7.816 43.027 1.00 85.06 270 ILE A CA 1
ATOM 2263 C C . ILE A 1 270 ? -44.447 -8.410 41.699 1.00 85.06 270 ILE A C 1
ATOM 2265 O O . ILE A 1 270 ? -43.818 -9.466 41.689 1.00 85.06 270 ILE A O 1
ATOM 2269 N N . ASP A 1 271 ? -44.762 -7.721 40.606 1.00 84.62 271 ASP A N 1
ATOM 2270 C CA . ASP A 1 271 ? -44.344 -8.080 39.250 1.00 84.62 271 ASP A CA 1
ATOM 2271 C C . ASP A 1 271 ? -43.216 -7.154 38.781 1.00 84.62 271 ASP A C 1
ATOM 2273 O O . ASP A 1 271 ? -43.184 -5.976 39.157 1.00 84.62 271 ASP A O 1
ATOM 2277 N N . ILE A 1 272 ? -42.290 -7.688 37.985 1.00 86.06 272 ILE A N 1
ATOM 2278 C CA . ILE A 1 272 ? -41.236 -6.900 37.339 1.00 86.06 272 ILE A CA 1
ATOM 2279 C C . ILE A 1 272 ? -41.600 -6.724 35.869 1.00 86.06 272 ILE A C 1
ATOM 2281 O O . ILE A 1 272 ? -41.583 -7.685 35.104 1.00 86.06 272 ILE A O 1
ATOM 2285 N N . ASP A 1 273 ? -41.831 -5.478 35.467 1.00 85.12 273 ASP A N 1
ATOM 2286 C CA . ASP A 1 273 ? -41.766 -5.092 34.060 1.00 85.12 273 ASP A CA 1
ATOM 2287 C C . ASP A 1 273 ? -40.326 -4.668 33.750 1.00 85.12 273 ASP A C 1
ATOM 2289 O O . ASP A 1 273 ? -39.808 -3.733 34.364 1.00 85.12 273 ASP A O 1
ATOM 2293 N N . CYS A 1 274 ? -39.648 -5.424 32.884 1.00 87.81 274 CYS A N 1
ATOM 2294 C CA . CYS A 1 274 ? -38.263 -5.170 32.503 1.00 87.81 274 CYS A CA 1
ATOM 2295 C C . CYS A 1 274 ? -38.030 -5.524 31.034 1.00 87.81 274 CYS A C 1
ATOM 2297 O O . CYS A 1 274 ? -38.237 -6.668 30.612 1.00 87.81 274 CYS A O 1
ATOM 2299 N N . ASP A 1 275 ? -37.536 -4.556 30.262 1.00 88.69 275 ASP A N 1
ATOM 2300 C CA . ASP A 1 275 ? -37.188 -4.771 28.860 1.00 88.69 275 ASP A CA 1
ATOM 2301 C C . ASP A 1 275 ? -35.825 -5.468 28.719 1.00 88.69 275 ASP A C 1
ATOM 2303 O O . ASP A 1 275 ? -34.762 -4.844 28.666 1.00 88.69 275 ASP A O 1
ATOM 2307 N N . LEU A 1 276 ? -35.859 -6.798 28.599 1.00 89.81 276 LEU A N 1
ATOM 2308 C CA . LEU A 1 276 ? -34.661 -7.616 28.383 1.00 89.81 276 LEU A CA 1
ATOM 2309 C C . LEU A 1 276 ? -33.919 -7.278 27.076 1.00 89.81 276 LEU A C 1
ATOM 2311 O O . LEU A 1 276 ? -32.722 -7.562 26.972 1.00 89.81 276 LEU A O 1
ATOM 2315 N N . ASN A 1 277 ? -34.575 -6.651 26.091 1.00 90.75 277 ASN A N 1
ATOM 2316 C CA . ASN A 1 277 ? -33.923 -6.302 24.826 1.00 90.75 277 ASN A CA 1
ATOM 2317 C C . ASN A 1 277 ? -32.809 -5.265 25.024 1.00 90.75 277 ASN A C 1
ATOM 2319 O O . ASN A 1 277 ? -31.818 -5.289 24.291 1.00 90.75 277 ASN A O 1
ATOM 2323 N N . LEU A 1 278 ? -32.933 -4.378 26.018 1.00 89.88 278 LEU A N 1
ATOM 2324 C CA . LEU A 1 278 ? -31.891 -3.405 26.359 1.00 89.88 278 LEU A CA 1
ATOM 2325 C C . LEU A 1 278 ? -30.591 -4.107 26.769 1.00 89.88 278 LEU A C 1
ATOM 2327 O O . LEU A 1 278 ? -29.508 -3.751 26.297 1.00 89.88 278 LEU A O 1
ATOM 2331 N N . PHE A 1 279 ? -30.697 -5.172 27.566 1.00 93.00 279 PHE A N 1
ATOM 2332 C CA . PHE A 1 279 ? -29.542 -5.960 27.992 1.00 93.00 279 PHE A CA 1
ATOM 2333 C C . PHE A 1 279 ? -28.912 -6.733 26.830 1.00 93.00 279 PHE A C 1
ATOM 2335 O O . PHE A 1 279 ? -27.685 -6.769 26.708 1.00 93.00 279 PHE A O 1
ATOM 2342 N N . GLN A 1 280 ? -29.731 -7.300 25.940 1.00 91.56 280 GLN A N 1
ATOM 2343 C CA . GLN A 1 280 ? -29.250 -8.021 24.757 1.00 91.56 280 GLN A CA 1
ATOM 2344 C C . GLN A 1 280 ? -28.473 -7.118 23.798 1.00 91.56 280 GLN A C 1
ATOM 2346 O O . GLN A 1 280 ? -27.454 -7.540 23.253 1.00 91.56 280 GLN A O 1
ATOM 2351 N N . ARG A 1 281 ? -28.895 -5.859 23.626 1.00 92.25 281 ARG A N 1
ATOM 2352 C CA . ARG A 1 281 ? -28.162 -4.881 22.804 1.00 92.25 281 ARG A CA 1
ATOM 2353 C C . ARG A 1 281 ? -26.752 -4.624 23.333 1.00 92.25 281 ARG A C 1
ATOM 2355 O O . ARG A 1 281 ? -25.816 -4.530 22.544 1.00 92.25 281 ARG A O 1
ATOM 2362 N N . ILE A 1 282 ? -26.583 -4.565 24.655 1.00 91.81 282 ILE A N 1
ATOM 2363 C CA . ILE A 1 282 ? -25.264 -4.399 25.287 1.00 91.81 282 ILE A CA 1
ATOM 2364 C C . ILE A 1 282 ? -24.406 -5.657 25.115 1.00 91.81 282 ILE A C 1
ATOM 2366 O O . ILE A 1 282 ? -23.210 -5.549 24.850 1.00 91.81 282 ILE A O 1
ATOM 2370 N N . LEU A 1 283 ? -25.009 -6.839 25.263 1.00 91.25 283 LEU A N 1
ATOM 2371 C CA . LEU A 1 283 ? -24.319 -8.129 25.158 1.00 91.25 283 LEU A CA 1
ATOM 2372 C C . LEU A 1 283 ? -24.044 -8.574 23.715 1.00 91.25 283 LEU A C 1
ATOM 2374 O O . LEU A 1 283 ? -23.355 -9.574 23.527 1.00 91.25 283 LEU A O 1
ATOM 2378 N N . ASN A 1 284 ? -24.563 -7.863 22.712 1.00 89.12 284 ASN A N 1
ATOM 2379 C CA . ASN A 1 284 ? -24.313 -8.187 21.314 1.00 89.12 284 ASN A CA 1
ATOM 2380 C C . ASN A 1 284 ? -22.819 -8.056 20.960 1.00 89.12 284 ASN A C 1
ATOM 2382 O O . ASN A 1 284 ? -22.097 -7.186 21.455 1.00 89.12 284 ASN A O 1
ATOM 2386 N N . ASP A 1 285 ? -22.377 -8.883 20.018 1.00 86.38 285 ASP A N 1
ATOM 2387 C CA . ASP A 1 285 ? -20.996 -8.973 19.557 1.00 86.38 285 ASP A CA 1
ATOM 2388 C C . ASP A 1 285 ? -20.563 -7.781 18.688 1.00 86.38 285 ASP A C 1
ATOM 2390 O O . ASP A 1 285 ? -19.426 -7.761 18.226 1.00 86.38 285 ASP A O 1
ATOM 2394 N N . ASP A 1 286 ? -21.407 -6.774 18.441 1.00 86.94 286 ASP A N 1
ATOM 2395 C CA . ASP A 1 286 ? -21.090 -5.657 17.537 1.00 86.94 286 ASP A CA 1
ATOM 2396 C C . ASP A 1 286 ? -19.791 -4.945 17.932 1.00 86.94 286 ASP A C 1
ATOM 2398 O O . ASP A 1 286 ? -18.872 -4.822 17.118 1.00 86.94 286 ASP A O 1
ATOM 2402 N N . ILE A 1 287 ? -19.662 -4.536 19.197 1.00 86.75 287 ILE A N 1
ATOM 2403 C CA . ILE A 1 287 ? -18.444 -3.887 19.703 1.00 86.75 287 ILE A CA 1
ATOM 2404 C C . ILE A 1 287 ? -17.251 -4.850 19.653 1.00 86.75 287 ILE A C 1
ATOM 2406 O O . ILE A 1 287 ? -16.163 -4.453 19.229 1.00 86.75 287 ILE A O 1
ATOM 2410 N N . GLN A 1 288 ? -17.441 -6.125 20.009 1.00 87.12 288 GLN A N 1
ATOM 2411 C CA . GLN A 1 288 ? -16.375 -7.130 19.926 1.00 87.12 288 GLN A CA 1
ATOM 2412 C C . GLN A 1 288 ? -15.901 -7.344 18.486 1.00 87.12 288 GLN A C 1
ATOM 2414 O O . GLN A 1 288 ? -14.703 -7.461 18.231 1.00 87.12 288 GLN A O 1
ATOM 2419 N N . ASN A 1 289 ? -16.816 -7.353 17.523 1.00 89.00 289 ASN A N 1
ATOM 2420 C CA . ASN A 1 289 ? -16.515 -7.491 16.107 1.00 89.00 289 ASN A CA 1
ATOM 2421 C C . ASN A 1 289 ? -15.704 -6.296 15.600 1.00 89.00 289 ASN A C 1
ATOM 2423 O O . ASN A 1 289 ? -14.729 -6.498 14.873 1.00 89.00 289 ASN A O 1
ATOM 2427 N N . LEU A 1 290 ? -16.029 -5.072 16.030 1.00 88.19 290 LEU A N 1
ATOM 2428 C CA . LEU A 1 290 ? -15.243 -3.877 15.702 1.00 88.19 290 LEU A CA 1
ATOM 2429 C C . LEU A 1 290 ? -13.822 -3.955 16.280 1.00 88.19 290 LEU A C 1
ATOM 2431 O O . LEU A 1 290 ? -12.857 -3.667 15.568 1.00 88.19 290 LEU A O 1
ATOM 2435 N N . ILE A 1 291 ? -13.666 -4.418 17.524 1.00 87.75 291 ILE A N 1
ATOM 2436 C CA . ILE A 1 291 ? -12.347 -4.642 18.144 1.00 87.75 291 ILE A CA 1
ATOM 2437 C C . ILE A 1 291 ? -11.559 -5.713 17.383 1.00 87.75 291 ILE A C 1
ATOM 2439 O O . ILE A 1 291 ? -10.391 -5.507 17.055 1.00 87.75 291 ILE A O 1
ATOM 2443 N N . LYS A 1 292 ? -12.184 -6.849 17.054 1.00 88.88 29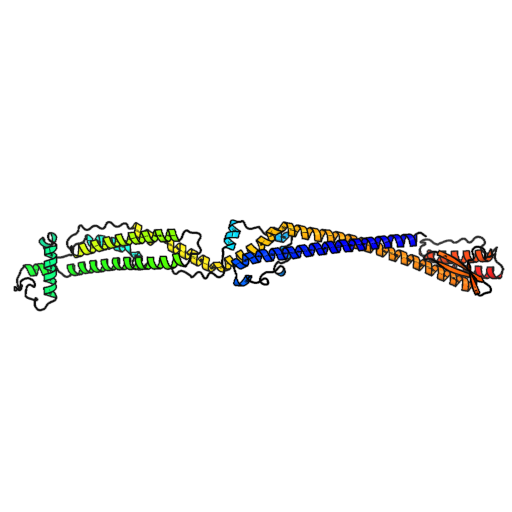2 LYS A N 1
ATOM 2444 C CA . LYS A 1 292 ? -11.543 -7.934 16.294 1.00 88.88 292 LYS A CA 1
ATOM 2445 C C . LYS A 1 292 ? -11.078 -7.444 14.927 1.00 88.88 292 LYS A C 1
ATOM 2447 O O . LYS A 1 292 ? -9.964 -7.764 14.514 1.00 88.88 292 LYS A O 1
ATOM 2452 N N . GLN A 1 293 ? -11.892 -6.653 14.230 1.00 87.69 293 GLN A N 1
ATOM 2453 C CA . GLN A 1 293 ? -11.510 -6.040 12.956 1.00 87.69 293 GLN A CA 1
ATOM 2454 C C . GLN A 1 293 ? -10.344 -5.061 13.118 1.00 87.69 293 GLN A C 1
ATOM 2456 O O . GLN A 1 293 ? -9.393 -5.121 12.338 1.00 87.69 293 GLN A O 1
ATOM 2461 N N . HIS A 1 294 ? -10.384 -4.204 14.139 1.00 87.00 294 HIS A N 1
ATOM 2462 C CA . HIS A 1 294 ? -9.295 -3.287 14.458 1.00 87.00 294 HIS A CA 1
ATOM 2463 C C . HIS A 1 294 ? -7.979 -4.031 14.715 1.00 87.00 294 HIS A C 1
ATOM 2465 O O . HIS A 1 294 ? -6.985 -3.753 14.047 1.00 87.00 294 HIS A O 1
ATOM 2471 N N . ASN A 1 295 ? -7.995 -5.018 15.611 1.00 87.81 295 ASN A N 1
ATOM 2472 C CA . ASN A 1 295 ? -6.820 -5.803 15.985 1.00 87.81 295 ASN A CA 1
ATOM 2473 C C . ASN A 1 295 ? -6.261 -6.590 14.786 1.00 87.81 295 ASN A C 1
ATOM 2475 O O . ASN A 1 295 ? -5.047 -6.657 14.601 1.00 87.81 295 ASN A O 1
ATOM 2479 N N . ARG A 1 296 ? -7.126 -7.144 13.922 1.00 86.62 296 ARG A N 1
ATOM 2480 C CA . ARG A 1 296 ? -6.698 -7.794 12.668 1.00 86.62 296 ARG A CA 1
ATOM 2481 C C . ARG A 1 296 ? -6.014 -6.808 11.725 1.00 86.62 296 ARG A C 1
ATOM 2483 O O . ARG A 1 296 ? -4.926 -7.096 11.238 1.00 86.62 296 ARG A O 1
ATOM 2490 N N . LYS A 1 297 ? -6.619 -5.639 11.492 1.00 84.19 297 LYS A N 1
ATOM 2491 C CA . LYS A 1 297 ? -6.030 -4.605 10.631 1.00 84.19 297 LYS A CA 1
ATOM 2492 C C . LYS A 1 297 ? -4.725 -4.068 11.194 1.00 84.19 297 LYS A C 1
ATOM 2494 O O . LYS A 1 297 ? -3.804 -3.829 10.432 1.00 84.19 297 LYS A O 1
ATOM 2499 N N . GLN A 1 298 ? -4.610 -3.914 12.509 1.00 83.62 298 GLN A N 1
ATOM 2500 C CA . GLN A 1 298 ? -3.360 -3.527 13.155 1.00 83.62 298 GLN A CA 1
ATOM 2501 C C . GLN A 1 298 ? -2.242 -4.544 12.873 1.00 83.62 298 GLN A C 1
ATOM 2503 O O . GLN A 1 298 ? -1.126 -4.142 12.552 1.00 83.62 298 GLN A O 1
ATOM 2508 N N . GLN A 1 299 ? -2.535 -5.849 12.948 1.00 82.62 299 GLN A N 1
ATOM 2509 C CA . GLN A 1 299 ? -1.551 -6.904 12.670 1.00 82.62 299 GLN A CA 1
ATOM 2510 C C . GLN A 1 299 ? -1.023 -6.852 11.230 1.00 82.62 299 GLN A C 1
ATOM 2512 O O . GLN A 1 299 ? 0.156 -7.127 11.005 1.00 82.62 299 GLN A O 1
ATOM 2517 N N . THR A 1 300 ? -1.865 -6.487 10.259 1.00 84.75 300 THR A N 1
ATOM 2518 C CA . THR A 1 300 ? -1.465 -6.371 8.846 1.00 84.75 300 THR A CA 1
ATOM 2519 C C . THR A 1 300 ? -1.047 -4.962 8.438 1.00 84.75 300 THR A C 1
ATOM 2521 O O . THR A 1 300 ? -0.465 -4.801 7.372 1.00 84.75 300 THR A O 1
ATOM 2524 N N . TYR A 1 301 ? -1.252 -3.951 9.285 1.00 85.56 301 TYR A N 1
ATOM 2525 C CA . TYR A 1 301 ? -1.147 -2.535 8.921 1.00 85.56 301 TYR A CA 1
ATOM 2526 C C . TYR A 1 301 ? 0.191 -2.157 8.283 1.00 85.56 301 TYR A C 1
ATOM 2528 O O . TYR A 1 301 ? 0.230 -1.479 7.260 1.00 85.56 301 TYR A O 1
ATOM 2536 N N . LEU A 1 302 ? 1.306 -2.614 8.862 1.00 84.12 302 LEU A N 1
ATOM 2537 C CA . LEU A 1 302 ? 2.637 -2.322 8.322 1.00 84.12 302 LEU A CA 1
ATOM 2538 C C . LEU A 1 302 ? 2.852 -2.964 6.948 1.00 84.12 302 LEU A C 1
ATOM 2540 O O . LEU A 1 302 ? 3.447 -2.338 6.071 1.00 84.12 302 LEU A O 1
ATOM 2544 N N . LYS A 1 303 ? 2.334 -4.181 6.753 1.00 87.06 303 LYS A N 1
ATOM 2545 C CA . LYS A 1 303 ? 2.378 -4.876 5.467 1.00 87.06 303 LYS A CA 1
ATOM 2546 C C . LYS A 1 303 ? 1.514 -4.147 4.436 1.00 87.06 303 LYS A C 1
ATOM 2548 O O . LYS A 1 303 ? 1.990 -3.883 3.337 1.00 87.06 303 LYS A O 1
ATOM 2553 N N . ASP A 1 304 ? 0.303 -3.751 4.821 1.00 87.19 304 ASP A N 1
ATOM 2554 C CA . ASP A 1 304 ? -0.618 -2.997 3.967 1.00 87.19 304 ASP A CA 1
ATOM 2555 C C . ASP A 1 304 ? -0.003 -1.647 3.559 1.00 87.19 304 ASP A C 1
ATOM 2557 O O . ASP A 1 304 ? -0.112 -1.229 2.407 1.00 87.19 304 ASP A O 1
ATOM 2561 N N . ILE A 1 305 ? 0.701 -0.966 4.470 1.00 89.44 305 ILE A N 1
ATOM 2562 C CA . ILE A 1 305 ? 1.461 0.248 4.146 1.00 89.44 305 ILE A CA 1
ATOM 2563 C C . ILE A 1 305 ? 2.557 -0.042 3.129 1.00 89.44 305 ILE A C 1
ATOM 2565 O O . ILE A 1 305 ? 2.667 0.694 2.152 1.00 89.44 305 ILE A O 1
ATOM 2569 N N . ASP A 1 306 ? 3.369 -1.077 3.333 1.00 89.75 306 ASP A N 1
ATOM 2570 C CA . ASP A 1 306 ? 4.474 -1.382 2.423 1.00 89.75 306 ASP A CA 1
ATOM 2571 C C . ASP A 1 306 ? 3.958 -1.746 1.015 1.00 89.75 306 ASP A C 1
ATOM 2573 O O . ASP A 1 306 ? 4.505 -1.272 0.015 1.00 89.75 306 ASP A O 1
ATOM 2577 N N . GLU A 1 307 ? 2.848 -2.483 0.916 1.00 92.62 307 GLU A N 1
ATOM 2578 C CA . GLU A 1 307 ? 2.166 -2.762 -0.356 1.00 92.62 307 GLU A CA 1
ATOM 2579 C C . GLU A 1 307 ? 1.642 -1.480 -1.026 1.00 92.62 307 GLU A C 1
ATOM 2581 O O . GLU A 1 307 ? 1.827 -1.271 -2.231 1.00 92.62 307 GLU A O 1
ATOM 2586 N N . ASN A 1 308 ? 1.038 -0.576 -0.254 1.00 92.88 308 ASN A N 1
ATOM 2587 C CA . ASN A 1 308 ? 0.538 0.700 -0.763 1.00 92.88 308 ASN A CA 1
ATOM 2588 C C . ASN A 1 308 ? 1.669 1.673 -1.151 1.00 92.88 308 ASN A C 1
ATOM 2590 O O . ASN A 1 308 ? 1.536 2.413 -2.128 1.00 92.88 308 ASN A O 1
ATOM 2594 N N . ILE A 1 309 ? 2.819 1.634 -0.473 1.00 93.31 309 ILE A N 1
ATOM 2595 C CA . ILE A 1 309 ? 4.034 2.358 -0.879 1.00 93.31 309 ILE A CA 1
ATOM 2596 C C . ILE A 1 309 ? 4.484 1.894 -2.271 1.00 93.31 309 ILE A C 1
ATOM 2598 O O . ILE A 1 309 ? 4.809 2.729 -3.121 1.00 93.31 309 ILE A O 1
ATOM 2602 N N . GLU A 1 310 ? 4.475 0.586 -2.540 1.00 92.81 310 GLU A N 1
ATOM 2603 C CA . GLU A 1 310 ? 4.798 0.057 -3.870 1.00 92.81 310 GLU A CA 1
ATOM 2604 C C . GLU A 1 310 ? 3.776 0.479 -4.932 1.00 92.81 310 GLU A C 1
ATOM 2606 O O . GLU A 1 310 ? 4.166 0.830 -6.052 1.00 92.81 310 GLU A O 1
ATOM 2611 N N . LYS A 1 311 ? 2.482 0.532 -4.592 1.00 94.50 311 LYS A N 1
ATOM 2612 C CA . LYS A 1 311 ? 1.454 1.087 -5.489 1.00 94.50 311 LYS A CA 1
ATOM 2613 C C . LYS A 1 311 ? 1.730 2.549 -5.844 1.00 94.50 311 LYS A C 1
ATOM 2615 O O . LYS A 1 311 ? 1.669 2.902 -7.019 1.00 94.50 311 LYS A O 1
ATOM 2620 N N . ILE A 1 312 ? 2.099 3.388 -4.872 1.00 95.25 312 ILE A N 1
ATOM 2621 C CA . ILE A 1 312 ? 2.435 4.802 -5.115 1.00 95.25 312 ILE A CA 1
ATOM 2622 C C . ILE A 1 312 ? 3.646 4.941 -6.042 1.00 95.25 312 ILE A C 1
ATOM 2624 O O . ILE A 1 312 ? 3.621 5.756 -6.967 1.00 95.25 312 ILE A O 1
ATOM 2628 N N . LYS A 1 313 ? 4.691 4.123 -5.857 1.00 94.12 313 LYS A N 1
ATOM 2629 C CA . LYS A 1 313 ? 5.852 4.117 -6.767 1.00 94.12 313 LYS A CA 1
ATOM 2630 C C . LYS A 1 313 ? 5.433 3.795 -8.203 1.00 94.12 313 LYS A C 1
ATOM 2632 O O . LYS A 1 313 ? 5.832 4.497 -9.131 1.00 94.12 313 LYS A O 1
ATOM 2637 N N . LYS A 1 314 ? 4.603 2.764 -8.390 1.00 94.12 314 LYS A N 1
ATOM 2638 C CA . LYS A 1 314 ? 4.093 2.361 -9.712 1.00 94.12 314 LYS A CA 1
ATOM 2639 C C . LYS A 1 314 ? 3.170 3.416 -10.327 1.00 94.12 314 LYS A C 1
ATOM 2641 O O . LYS A 1 314 ? 3.299 3.685 -11.516 1.00 94.12 314 LYS A O 1
ATOM 2646 N N . HIS A 1 315 ? 2.321 4.064 -9.528 1.00 95.44 315 HIS A N 1
ATOM 2647 C CA . HIS A 1 315 ? 1.422 5.138 -9.967 1.00 95.44 315 HIS A CA 1
ATOM 2648 C C . HIS A 1 315 ? 2.177 6.274 -10.667 1.00 95.44 315 HIS A C 1
ATOM 2650 O O . HIS A 1 315 ? 1.821 6.664 -11.779 1.00 95.44 315 HIS A O 1
ATOM 2656 N N . PHE A 1 316 ? 3.244 6.796 -10.052 1.00 95.00 316 PHE A N 1
ATOM 2657 C CA . PHE A 1 316 ? 4.000 7.906 -10.641 1.00 95.00 316 PHE A CA 1
ATOM 2658 C C . PHE A 1 316 ? 4.783 7.504 -11.893 1.00 95.00 316 PHE A C 1
ATOM 2660 O O . PHE A 1 316 ? 4.979 8.338 -12.774 1.00 95.00 316 PHE A O 1
ATOM 2667 N N . ILE A 1 317 ? 5.200 6.240 -12.001 1.00 93.38 317 ILE A N 1
ATOM 2668 C CA . ILE A 1 317 ? 5.793 5.707 -13.233 1.00 93.38 317 ILE A CA 1
ATOM 2669 C C . ILE A 1 317 ? 4.723 5.610 -14.331 1.00 93.38 317 ILE A C 1
ATOM 2671 O O . ILE A 1 317 ? 4.951 6.077 -15.445 1.00 93.38 317 ILE A O 1
ATOM 2675 N N . ALA A 1 318 ? 3.550 5.053 -14.016 1.00 93.12 318 ALA A N 1
ATOM 2676 C CA . ALA A 1 318 ? 2.438 4.896 -14.955 1.00 93.12 318 ALA A CA 1
ATOM 2677 C C . ALA A 1 318 ? 1.924 6.243 -15.486 1.00 93.12 318 ALA A C 1
ATOM 2679 O O . ALA A 1 318 ? 1.629 6.366 -16.673 1.00 93.12 318 ALA A O 1
ATOM 2680 N N . LYS A 1 319 ? 1.883 7.275 -14.634 1.00 93.94 319 LYS A N 1
ATOM 2681 C CA . LYS A 1 319 ? 1.464 8.633 -15.011 1.00 93.94 319 LYS A CA 1
ATOM 2682 C C . LYS A 1 319 ? 2.329 9.244 -16.120 1.00 93.94 319 LYS A C 1
ATOM 2684 O O . LYS A 1 319 ? 1.835 10.023 -16.924 1.00 93.94 319 LYS A O 1
ATOM 2689 N N . GLU A 1 320 ? 3.603 8.866 -16.183 1.00 93.12 320 GLU A N 1
ATOM 2690 C CA . GLU A 1 320 ? 4.572 9.372 -17.161 1.00 93.12 320 GLU A CA 1
ATOM 2691 C C . GLU A 1 320 ? 4.810 8.398 -18.330 1.00 93.12 320 GLU A C 1
ATOM 2693 O O . GLU A 1 320 ? 5.776 8.548 -19.085 1.00 93.12 320 GLU A O 1
ATOM 2698 N N . LYS A 1 321 ? 3.941 7.391 -18.499 1.00 91.81 321 LYS A N 1
ATOM 2699 C CA . LYS A 1 321 ? 4.081 6.325 -19.505 1.00 91.81 321 LYS A CA 1
ATOM 2700 C C . LYS A 1 321 ? 4.307 6.852 -20.919 1.00 91.81 321 LYS A C 1
ATOM 2702 O O . LYS A 1 321 ? 5.208 6.368 -21.606 1.00 91.81 321 LYS A O 1
ATOM 2707 N N . ASP A 1 322 ? 3.547 7.859 -21.334 1.00 90.56 322 ASP A N 1
ATOM 2708 C CA . ASP A 1 322 ? 3.647 8.419 -22.685 1.00 90.56 322 ASP A CA 1
ATOM 2709 C C . ASP A 1 322 ? 4.980 9.144 -22.904 1.00 90.56 322 ASP A C 1
ATOM 2711 O O . ASP A 1 322 ? 5.627 8.973 -23.939 1.00 90.56 322 ASP A O 1
ATOM 2715 N N . ASN A 1 323 ? 5.458 9.877 -21.895 1.00 92.06 323 ASN A N 1
ATOM 2716 C CA . ASN A 1 323 ? 6.758 10.548 -21.937 1.00 92.06 323 ASN A CA 1
ATOM 2717 C C . ASN A 1 323 ? 7.911 9.536 -21.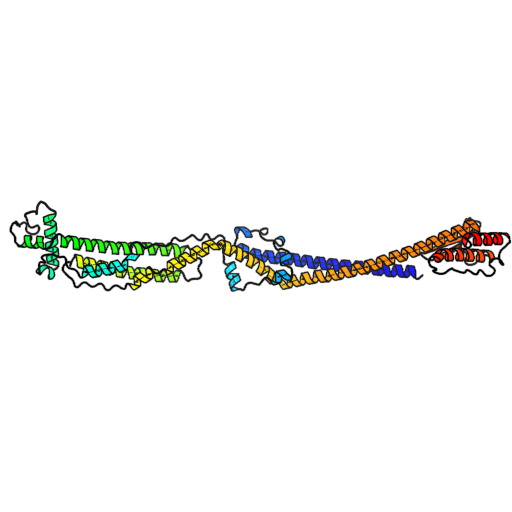988 1.00 92.06 323 ASN A C 1
ATOM 2719 O O . ASN A 1 323 ? 8.862 9.697 -22.758 1.00 92.06 323 ASN A O 1
ATOM 2723 N N . VAL A 1 324 ? 7.821 8.454 -21.212 1.00 90.81 324 VAL A N 1
ATOM 2724 C CA . VAL A 1 324 ? 8.793 7.351 -21.252 1.00 90.81 324 VAL A CA 1
ATOM 2725 C C . VAL A 1 324 ? 8.810 6.690 -22.634 1.00 90.81 324 VAL A C 1
ATOM 2727 O O . VAL A 1 324 ? 9.888 6.477 -23.201 1.00 90.81 324 VAL A O 1
ATOM 2730 N N . ALA A 1 325 ? 7.634 6.402 -23.200 1.00 90.31 325 ALA A N 1
ATOM 2731 C CA . ALA A 1 325 ? 7.498 5.826 -24.534 1.00 90.31 325 ALA A CA 1
ATOM 2732 C C . ALA A 1 325 ? 8.089 6.747 -25.614 1.00 90.31 325 ALA A C 1
ATOM 2734 O O . ALA A 1 325 ? 8.845 6.279 -26.470 1.00 90.31 325 ALA A O 1
ATOM 2735 N N . LEU A 1 326 ? 7.827 8.055 -25.527 1.00 91.88 326 LEU A N 1
ATOM 2736 C CA . LEU A 1 326 ? 8.374 9.068 -26.427 1.00 91.88 326 LEU A CA 1
ATOM 2737 C C . LEU A 1 326 ? 9.909 9.060 -26.426 1.00 91.88 326 LEU A C 1
ATOM 2739 O O . LEU A 1 326 ? 10.526 8.946 -27.488 1.00 91.88 326 LEU A O 1
ATOM 2743 N N . TYR A 1 327 ? 10.546 9.144 -25.253 1.00 92.31 327 TYR A N 1
ATOM 2744 C CA . TYR A 1 327 ? 12.010 9.192 -25.174 1.00 92.31 327 TYR A CA 1
ATOM 2745 C C . TYR A 1 327 ? 12.666 7.882 -25.614 1.00 92.31 327 TYR A C 1
ATOM 2747 O O . TYR A 1 327 ? 13.648 7.917 -26.359 1.00 92.31 327 TYR A O 1
ATOM 2755 N N . ASN A 1 328 ? 12.111 6.729 -25.228 1.00 90.81 328 ASN A N 1
ATOM 2756 C CA . ASN A 1 328 ? 12.587 5.430 -25.712 1.00 90.81 328 ASN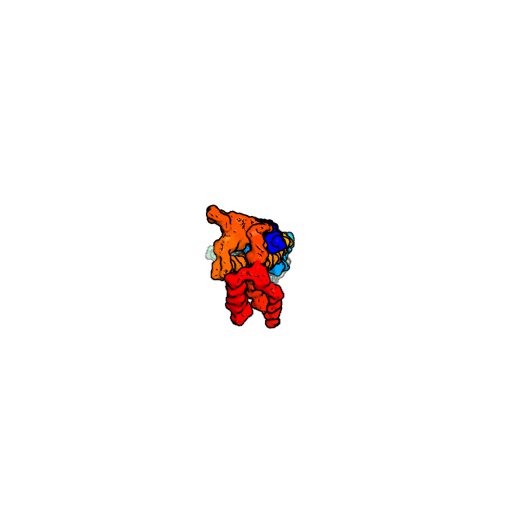 A CA 1
ATOM 2757 C C . ASN A 1 328 ? 12.460 5.323 -27.242 1.00 90.81 328 ASN A C 1
ATOM 2759 O O . ASN A 1 328 ? 13.389 4.866 -27.911 1.00 90.81 328 ASN A O 1
ATOM 2763 N N . GLY A 1 329 ? 11.343 5.793 -27.806 1.00 91.19 329 GLY A N 1
ATOM 2764 C CA . GLY A 1 329 ? 11.113 5.843 -29.248 1.00 91.19 329 GLY A CA 1
ATOM 2765 C C . GLY A 1 329 ? 12.140 6.710 -29.978 1.00 91.19 329 GLY A C 1
ATOM 2766 O O . GLY A 1 329 ? 12.729 6.261 -30.963 1.00 91.19 329 GLY A O 1
ATOM 2767 N N . LEU A 1 330 ? 12.421 7.912 -29.464 1.00 93.31 330 LEU A N 1
ATOM 2768 C CA . LEU A 1 330 ? 13.434 8.817 -30.019 1.00 93.31 330 LEU A CA 1
ATOM 2769 C C . LEU A 1 330 ? 14.838 8.203 -29.985 1.00 93.31 330 LEU A C 1
ATOM 2771 O O . LEU A 1 330 ? 15.538 8.228 -30.999 1.00 93.31 330 LEU A O 1
ATOM 2775 N N . ILE A 1 331 ? 15.245 7.623 -28.852 1.00 93.06 331 ILE A N 1
ATOM 2776 C CA . ILE A 1 331 ? 16.555 6.971 -28.704 1.00 93.06 331 ILE A CA 1
ATOM 2777 C C . ILE A 1 331 ? 16.694 5.828 -29.717 1.00 93.06 331 ILE A C 1
ATOM 2779 O O . ILE A 1 331 ? 17.672 5.780 -30.465 1.00 93.06 331 ILE A O 1
ATOM 2783 N N . ASN A 1 332 ? 15.690 4.952 -29.809 1.00 93.31 332 ASN A N 1
ATOM 2784 C CA . ASN A 1 332 ? 15.691 3.831 -30.751 1.00 93.31 332 ASN A CA 1
ATOM 2785 C C . ASN A 1 332 ? 15.722 4.299 -32.212 1.00 93.31 332 ASN A C 1
ATOM 2787 O O . ASN A 1 332 ? 16.458 3.743 -33.029 1.00 93.31 332 ASN A O 1
ATOM 2791 N N . PHE A 1 333 ? 14.954 5.334 -32.552 1.00 94.00 333 PHE A N 1
ATOM 2792 C CA . PHE A 1 333 ? 14.939 5.917 -33.891 1.00 94.00 333 PHE A CA 1
ATOM 2793 C C . PHE A 1 333 ? 16.312 6.476 -34.286 1.00 94.00 333 PHE A C 1
ATOM 2795 O O . PHE A 1 333 ? 16.834 6.145 -35.355 1.00 94.00 333 PHE A O 1
ATOM 2802 N N . TYR A 1 334 ? 16.935 7.275 -33.417 1.00 95.19 334 TYR A N 1
ATOM 2803 C CA . TYR A 1 334 ? 18.250 7.849 -33.693 1.00 95.19 334 TYR A CA 1
ATOM 2804 C C . TYR A 1 334 ? 19.365 6.797 -33.714 1.00 95.19 334 TYR A C 1
ATOM 2806 O O . TYR A 1 334 ? 20.255 6.895 -34.559 1.00 95.19 334 TYR A O 1
ATOM 2814 N N . ASN A 1 335 ? 19.291 5.757 -32.878 1.00 94.00 335 ASN A N 1
ATOM 2815 C CA . ASN A 1 335 ? 20.223 4.627 -32.935 1.00 94.00 335 ASN A CA 1
ATOM 2816 C C . ASN A 1 335 ? 20.136 3.885 -34.278 1.00 94.00 335 ASN A C 1
ATOM 2818 O O . ASN A 1 335 ? 21.167 3.675 -34.915 1.00 94.00 335 ASN A O 1
ATOM 2822 N N . LYS A 1 336 ? 18.928 3.612 -34.791 1.00 95.06 336 LYS A N 1
ATOM 2823 C CA . LYS A 1 336 ? 18.745 3.020 -36.133 1.00 95.06 336 LYS A CA 1
ATOM 2824 C C . LYS A 1 336 ? 19.326 3.899 -37.247 1.00 95.06 336 LYS A C 1
ATOM 2826 O O . LYS A 1 336 ? 19.894 3.394 -38.215 1.00 95.06 336 LYS A O 1
ATOM 2831 N N . ILE A 1 337 ? 19.194 5.225 -37.140 1.00 93.56 337 ILE A N 1
ATOM 2832 C CA . ILE A 1 337 ? 19.826 6.157 -38.090 1.00 93.56 337 ILE A CA 1
ATOM 2833 C C . ILE A 1 337 ? 21.354 6.083 -37.979 1.00 93.56 337 ILE A C 1
ATOM 2835 O O . ILE A 1 337 ? 22.037 6.014 -39.002 1.00 93.56 337 ILE A O 1
ATOM 2839 N N . LYS A 1 338 ? 21.894 6.073 -36.757 1.00 93.56 338 LYS A N 1
ATOM 2840 C CA . LYS A 1 338 ? 23.334 5.979 -36.489 1.00 93.56 338 LYS A CA 1
ATOM 2841 C C . LYS A 1 338 ? 23.936 4.701 -37.076 1.00 93.56 338 LYS A C 1
ATOM 2843 O O . LYS A 1 338 ? 24.972 4.775 -37.734 1.00 93.56 338 LYS A O 1
ATOM 2848 N N . GLU A 1 339 ? 23.270 3.563 -36.906 1.00 93.31 339 GLU A N 1
ATOM 2849 C CA . GLU A 1 339 ? 23.661 2.280 -37.506 1.00 93.31 339 GLU A CA 1
ATOM 2850 C C . GLU A 1 339 ? 23.718 2.366 -39.034 1.00 93.31 339 GLU A C 1
ATOM 2852 O O . GLU A 1 339 ? 24.746 2.050 -39.633 1.00 93.31 339 GLU A O 1
ATOM 2857 N N . LYS A 1 340 ? 22.670 2.903 -39.677 1.00 93.69 340 LYS A N 1
ATOM 2858 C CA . LYS A 1 340 ? 22.659 3.112 -41.136 1.00 93.69 340 LYS A CA 1
ATOM 2859 C C . LYS A 1 340 ? 23.813 4.005 -41.600 1.00 93.69 340 LYS A C 1
ATOM 2861 O O . LYS A 1 340 ? 24.451 3.702 -42.608 1.00 93.69 340 LYS A O 1
ATOM 2866 N N . ILE A 1 341 ? 24.101 5.092 -40.879 1.00 92.69 341 ILE A N 1
ATOM 2867 C CA . ILE A 1 341 ? 25.231 5.982 -41.193 1.00 92.69 341 ILE A CA 1
ATOM 2868 C C . ILE A 1 341 ? 26.561 5.230 -41.078 1.00 92.69 341 ILE A C 1
ATOM 2870 O O . ILE A 1 341 ? 27.398 5.369 -41.971 1.00 92.69 341 ILE A O 1
ATOM 2874 N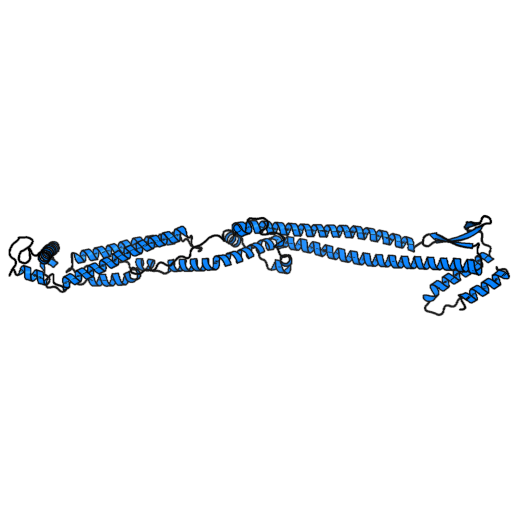 N . ASN A 1 342 ? 26.753 4.427 -40.027 1.00 92.56 342 ASN A N 1
ATOM 2875 C CA . ASN A 1 342 ? 27.966 3.627 -39.845 1.00 92.56 342 ASN A CA 1
ATOM 2876 C C . ASN A 1 342 ? 28.168 2.651 -41.015 1.00 92.56 342 ASN A C 1
ATOM 2878 O O . ASN A 1 342 ? 29.244 2.658 -41.609 1.00 92.56 342 ASN A O 1
ATOM 2882 N N . CYS A 1 343 ? 27.128 1.929 -41.446 1.00 92.31 343 CYS A N 1
ATOM 2883 C CA . CYS A 1 343 ? 27.223 1.041 -42.611 1.00 92.31 343 CYS A CA 1
ATOM 2884 C C . CYS A 1 343 ? 27.615 1.790 -43.898 1.00 92.31 343 CYS A C 1
ATOM 2886 O O . CYS A 1 343 ? 28.396 1.289 -44.710 1.00 92.31 343 CYS A O 1
ATOM 2888 N N . VAL A 1 344 ? 27.085 3.000 -44.120 1.00 93.06 344 VAL A N 1
ATOM 2889 C CA . VAL A 1 344 ? 27.448 3.810 -45.298 1.00 93.06 344 VAL A CA 1
ATOM 2890 C C . VAL A 1 344 ? 28.885 4.331 -45.197 1.00 93.06 344 VAL A C 1
ATOM 2892 O O . VAL A 1 344 ? 29.590 4.369 -46.209 1.00 93.06 344 VAL A O 1
ATOM 2895 N N . LEU A 1 345 ? 29.331 4.729 -44.003 1.00 92.00 345 LEU A N 1
ATOM 2896 C CA . LEU A 1 345 ? 30.713 5.146 -43.758 1.00 92.00 345 LEU A CA 1
ATOM 2897 C C . LEU A 1 345 ? 31.690 3.999 -44.018 1.00 92.00 345 LEU A C 1
ATOM 2899 O O . LEU A 1 345 ? 32.667 4.205 -44.732 1.00 92.00 345 LEU A O 1
ATOM 2903 N N . GLU A 1 346 ? 31.405 2.798 -43.517 1.00 92.25 346 GLU A N 1
ATOM 2904 C CA . GLU A 1 346 ? 32.221 1.603 -43.754 1.00 92.25 346 GLU A CA 1
ATOM 2905 C C . GLU A 1 346 ? 32.364 1.297 -45.246 1.00 92.25 346 GLU A C 1
ATOM 2907 O O . GLU A 1 346 ? 33.484 1.146 -45.731 1.00 92.25 346 GLU A O 1
ATOM 2912 N N . LYS A 1 347 ? 31.257 1.293 -46.003 1.00 92.12 347 LYS A N 1
ATOM 2913 C CA . LYS A 1 347 ? 31.292 1.078 -47.462 1.00 92.12 347 LYS A CA 1
ATOM 2914 C C . LYS A 1 347 ? 32.147 2.120 -48.185 1.00 92.12 347 LYS A C 1
ATOM 2916 O O . LYS A 1 347 ? 32.915 1.777 -49.077 1.00 92.12 347 LYS A O 1
ATOM 2921 N N . ARG A 1 348 ? 32.029 3.398 -47.812 1.00 91.38 348 ARG A N 1
ATOM 2922 C CA . ARG A 1 348 ? 32.802 4.482 -48.444 1.00 91.38 348 ARG A CA 1
ATOM 2923 C C . ARG A 1 348 ? 34.278 4.458 -48.060 1.00 91.38 348 ARG A C 1
ATOM 2925 O O . ARG A 1 348 ? 35.108 4.751 -48.909 1.00 91.38 348 ARG A O 1
ATOM 2932 N N . ASN A 1 349 ? 34.597 4.107 -46.816 1.00 90.69 349 ASN A N 1
ATOM 2933 C CA . ASN A 1 349 ? 35.979 3.936 -46.375 1.00 90.69 349 ASN A CA 1
ATOM 2934 C C . ASN A 1 349 ? 36.643 2.766 -47.108 1.00 90.69 349 ASN A C 1
ATOM 2936 O O . ASN A 1 349 ? 37.762 2.931 -47.575 1.00 90.69 349 ASN A O 1
ATOM 2940 N N . LYS A 1 350 ? 35.942 1.635 -47.285 1.00 91.62 350 LYS A N 1
ATOM 2941 C CA . LYS A 1 350 ? 36.429 0.527 -48.125 1.00 91.62 350 LYS A CA 1
ATOM 2942 C C . LYS A 1 350 ? 36.736 0.996 -49.548 1.00 91.62 350 LYS A C 1
ATOM 2944 O O . LYS A 1 350 ? 37.833 0.768 -50.027 1.00 91.62 350 LYS A O 1
ATOM 2949 N N . HIS A 1 351 ? 35.838 1.772 -50.159 1.00 89.56 351 HIS A N 1
ATOM 2950 C CA . HIS A 1 351 ? 36.081 2.307 -51.501 1.00 89.56 351 HIS A CA 1
ATOM 2951 C C . HIS A 1 351 ? 37.308 3.238 -51.573 1.00 89.56 351 HIS A C 1
ATOM 2953 O O . HIS A 1 351 ? 38.025 3.229 -52.567 1.00 89.56 351 HIS A O 1
ATOM 2959 N N . ILE A 1 352 ? 37.587 4.028 -50.528 1.00 89.31 352 ILE A N 1
ATOM 2960 C CA . ILE A 1 352 ? 38.832 4.814 -50.466 1.00 89.31 352 ILE A CA 1
ATOM 2961 C C . ILE A 1 352 ? 40.053 3.898 -50.419 1.00 89.31 352 ILE A C 1
ATOM 2963 O O . ILE A 1 352 ? 40.996 4.143 -51.161 1.00 89.31 352 ILE A O 1
ATOM 2967 N N . VAL A 1 353 ? 40.022 2.851 -49.591 1.00 89.50 353 VAL A N 1
ATOM 2968 C CA . VAL A 1 353 ? 41.118 1.875 -49.501 1.00 89.50 353 VAL A CA 1
ATOM 2969 C C . VAL A 1 353 ? 41.368 1.215 -50.860 1.00 89.50 353 VAL A C 1
ATOM 2971 O O . VAL A 1 353 ? 42.518 1.115 -51.276 1.00 89.50 353 VAL A O 1
ATOM 2974 N N . ASP A 1 354 ? 40.310 0.851 -51.587 1.00 88.25 354 ASP A N 1
ATOM 2975 C CA . ASP A 1 354 ? 40.423 0.267 -52.929 1.00 88.25 354 ASP A CA 1
ATOM 2976 C C . ASP A 1 354 ? 41.028 1.259 -53.940 1.00 88.25 354 ASP A C 1
ATOM 2978 O O . ASP A 1 354 ? 41.860 0.885 -54.766 1.00 88.25 354 ASP A O 1
ATOM 2982 N N . ILE A 1 355 ? 40.638 2.539 -53.884 1.00 85.50 355 ILE A N 1
ATOM 2983 C CA . ILE A 1 355 ? 41.227 3.586 -54.733 1.00 85.50 355 ILE A CA 1
ATOM 2984 C C . ILE A 1 355 ? 42.708 3.803 -54.386 1.00 85.50 355 ILE A C 1
ATOM 2986 O O . ILE A 1 355 ? 43.532 3.940 -55.289 1.00 85.50 355 ILE A O 1
ATOM 2990 N N . ASP A 1 356 ? 43.056 3.820 -53.101 1.00 85.12 356 ASP A N 1
ATOM 2991 C CA . ASP A 1 356 ? 44.436 3.995 -52.642 1.00 85.12 356 ASP A CA 1
ATOM 2992 C C . ASP A 1 356 ? 45.331 2.824 -53.061 1.00 85.12 356 ASP A C 1
ATOM 2994 O O . ASP A 1 356 ? 46.475 3.044 -53.462 1.00 85.12 356 ASP A O 1
ATOM 2998 N N . ALA A 1 357 ? 44.801 1.598 -53.052 1.00 85.94 357 ALA A N 1
ATOM 2999 C CA . ALA A 1 357 ? 45.490 0.428 -53.588 1.00 85.94 357 ALA A CA 1
ATOM 3000 C C . ALA A 1 357 ? 45.788 0.587 -55.088 1.00 85.94 357 ALA A C 1
ATOM 3002 O O . ALA A 1 357 ? 46.939 0.433 -55.493 1.00 85.94 357 ALA A O 1
ATOM 3003 N N . LYS A 1 358 ? 44.798 1.007 -55.890 1.00 82.44 358 LYS A N 1
ATOM 3004 C CA . LYS A 1 358 ? 44.981 1.260 -57.333 1.00 82.44 358 LYS A CA 1
ATOM 3005 C C . LYS A 1 358 ? 46.028 2.336 -57.619 1.00 82.44 358 LYS A C 1
ATOM 3007 O O . LYS A 1 358 ? 46.840 2.181 -58.526 1.00 82.44 358 LYS A O 1
ATOM 3012 N N . LEU A 1 359 ? 46.028 3.432 -56.855 1.00 81.38 359 LEU A N 1
ATOM 3013 C CA . LEU A 1 359 ? 47.032 4.493 -57.007 1.00 81.38 359 LEU A CA 1
ATOM 3014 C C . LEU A 1 359 ? 48.443 3.983 -56.677 1.00 81.38 359 LEU A C 1
ATOM 3016 O O . LEU A 1 359 ? 49.392 4.301 -57.390 1.00 81.38 359 LEU A O 1
ATOM 3020 N N . LYS A 1 360 ? 48.580 3.150 -55.640 1.00 82.56 360 LYS A N 1
ATOM 3021 C CA . LYS A 1 360 ? 49.860 2.532 -55.272 1.00 82.56 360 LYS A CA 1
ATOM 3022 C C . LYS A 1 360 ? 50.365 1.557 -56.339 1.00 82.56 360 LYS A C 1
ATOM 3024 O O . LYS A 1 360 ? 51.559 1.542 -56.628 1.00 82.56 360 LYS A O 1
ATOM 3029 N N . GLU A 1 361 ? 49.479 0.756 -56.924 1.00 79.69 361 GLU A N 1
ATOM 3030 C CA . GLU A 1 361 ? 49.817 -0.141 -58.038 1.00 79.69 361 GLU A CA 1
ATOM 3031 C C . GLU A 1 361 ? 50.299 0.640 -59.264 1.00 79.69 361 GLU A C 1
ATOM 3033 O O . GLU A 1 361 ? 51.319 0.280 -59.855 1.00 79.69 361 GLU A O 1
ATOM 3038 N N . MET A 1 362 ? 49.622 1.745 -59.602 1.00 76.19 362 MET A N 1
ATOM 3039 C CA . MET A 1 362 ? 50.078 2.649 -60.658 1.00 76.19 362 MET A CA 1
ATOM 3040 C C . MET A 1 362 ? 51.493 3.161 -60.367 1.00 76.19 362 MET A C 1
ATOM 3042 O O . MET A 1 362 ? 52.372 2.995 -61.207 1.00 76.19 362 MET A O 1
ATOM 3046 N N . ASP A 1 363 ? 51.748 3.701 -59.173 1.00 78.69 363 ASP A N 1
ATOM 3047 C CA . ASP A 1 363 ? 53.076 4.203 -58.793 1.00 78.69 363 ASP A CA 1
ATOM 3048 C C . ASP A 1 363 ? 54.177 3.141 -58.899 1.00 78.69 363 ASP A C 1
ATOM 3050 O O . ASP A 1 363 ? 55.256 3.422 -59.425 1.00 78.69 363 ASP A O 1
ATOM 3054 N N . GLN A 1 364 ? 53.900 1.910 -58.461 1.00 80.50 364 GLN A N 1
ATOM 3055 C CA . GLN A 1 364 ? 54.848 0.804 -58.586 1.00 80.50 364 GLN A CA 1
ATOM 3056 C C . GLN A 1 364 ? 55.155 0.479 -60.054 1.00 80.50 364 GLN A C 1
ATOM 3058 O O . GLN A 1 364 ? 56.310 0.225 -60.400 1.00 80.50 364 GLN A O 1
ATOM 3063 N N . SER A 1 365 ? 54.145 0.519 -60.929 1.00 77.94 365 SER A N 1
ATOM 3064 C CA . SER A 1 365 ? 54.338 0.326 -62.368 1.00 77.94 365 SER A CA 1
ATOM 3065 C C . SER A 1 365 ? 55.278 1.379 -62.961 1.00 77.94 365 SER A C 1
ATOM 3067 O O . SER A 1 365 ? 56.102 1.037 -63.804 1.00 77.94 365 SER A O 1
ATOM 3069 N N . PHE A 1 366 ? 55.200 2.638 -62.523 1.00 76.50 366 PHE A N 1
ATOM 3070 C CA . PHE A 1 366 ? 56.091 3.700 -63.012 1.00 76.50 366 PHE A CA 1
ATOM 3071 C C . PHE A 1 366 ? 57.514 3.607 -62.461 1.00 76.50 366 PHE A C 1
ATOM 3073 O O . PHE A 1 366 ? 58.467 3.902 -63.179 1.00 76.50 366 PHE A O 1
ATOM 3080 N N . GLN A 1 367 ? 57.694 3.138 -61.228 1.00 82.62 367 GLN A N 1
ATOM 3081 C CA . GLN A 1 367 ? 59.034 2.837 -60.714 1.00 82.62 367 GLN A CA 1
ATOM 3082 C C . GLN A 1 367 ? 59.713 1.729 -61.527 1.00 82.62 367 GLN A C 1
ATOM 3084 O O . GLN A 1 367 ? 60.895 1.840 -61.849 1.00 82.62 367 GLN A O 1
ATOM 3089 N N . ASN A 1 368 ? 58.957 0.696 -61.914 1.00 83.19 368 ASN A N 1
ATOM 3090 C CA . ASN A 1 368 ? 59.466 -0.374 -62.771 1.00 83.19 368 ASN A CA 1
ATOM 3091 C C . ASN A 1 368 ? 59.822 0.141 -64.176 1.00 83.19 368 ASN A C 1
ATOM 3093 O O . ASN A 1 368 ? 60.851 -0.253 -64.714 1.00 83.19 368 ASN A O 1
ATOM 3097 N N . LEU A 1 369 ? 59.023 1.064 -64.731 1.00 84.44 369 LEU A N 1
ATOM 3098 C CA . LEU A 1 369 ? 59.329 1.733 -66.001 1.00 84.44 369 LEU A CA 1
ATOM 3099 C C . LEU A 1 369 ? 60.672 2.465 -65.964 1.00 84.44 369 LEU A C 1
ATOM 3101 O O . LEU A 1 369 ? 61.482 2.281 -66.866 1.00 84.44 369 LEU A O 1
ATOM 3105 N N . ASN A 1 370 ? 60.912 3.274 -64.929 1.00 85.50 370 ASN A N 1
ATOM 3106 C CA . ASN A 1 370 ? 62.174 4.006 -64.783 1.00 85.50 370 ASN A CA 1
ATOM 3107 C C . ASN A 1 370 ? 63.365 3.069 -64.609 1.00 85.50 370 ASN A C 1
ATOM 3109 O O . ASN A 1 370 ? 64.400 3.280 -65.231 1.00 85.50 370 ASN A O 1
ATOM 3113 N N . LYS A 1 371 ? 63.198 2.010 -63.812 1.00 87.12 371 LYS A N 1
ATOM 3114 C CA . LYS A 1 371 ? 64.228 0.989 -63.626 1.00 87.12 371 LYS A CA 1
ATOM 3115 C C . LYS A 1 371 ? 64.589 0.306 -64.946 1.00 87.12 371 LYS A C 1
ATOM 3117 O O . LYS A 1 371 ? 65.762 0.198 -65.274 1.00 87.12 371 LYS A O 1
ATOM 3122 N N . ASP A 1 372 ? 63.589 -0.120 -65.716 1.00 85.75 372 ASP A N 1
ATOM 3123 C CA . ASP A 1 372 ? 63.812 -0.753 -67.018 1.00 85.75 372 ASP A CA 1
ATOM 3124 C C . ASP A 1 372 ? 64.451 0.218 -68.025 1.00 85.75 372 ASP A C 1
ATOM 3126 O O . ASP A 1 372 ? 65.276 -0.191 -68.839 1.00 85.75 372 ASP A O 1
ATOM 3130 N N . MET A 1 373 ? 64.092 1.503 -67.966 1.00 86.19 373 MET A N 1
ATOM 3131 C CA . MET A 1 373 ? 64.677 2.545 -68.810 1.00 86.19 373 MET A CA 1
ATOM 3132 C C . MET A 1 373 ? 66.172 2.738 -68.526 1.00 86.19 373 MET A C 1
ATOM 3134 O O . MET A 1 373 ? 66.956 2.695 -69.474 1.00 86.19 373 MET A O 1
ATOM 3138 N N . GLU A 1 374 ? 66.556 2.855 -67.251 1.00 86.38 374 GLU A N 1
ATOM 3139 C CA . GLU A 1 374 ? 67.948 2.999 -66.795 1.00 86.38 374 GLU A CA 1
ATOM 3140 C C . GLU A 1 374 ? 68.779 1.734 -67.063 1.00 86.38 374 GLU A C 1
ATOM 3142 O O . GLU A 1 374 ? 69.871 1.797 -67.621 1.00 86.38 374 GLU A O 1
ATOM 3147 N N . GLU A 1 375 ? 68.252 0.554 -66.726 1.00 86.44 375 GLU A N 1
ATOM 3148 C CA . GLU A 1 375 ? 69.001 -0.703 -66.850 1.00 86.44 375 GLU A CA 1
ATOM 3149 C C . GLU A 1 375 ? 69.309 -1.082 -68.306 1.00 86.44 375 GLU A C 1
ATOM 3151 O O . GLU A 1 375 ? 70.358 -1.672 -68.577 1.00 86.44 375 GLU A O 1
ATOM 3156 N N . TRP A 1 376 ? 68.405 -0.778 -69.244 1.00 84.06 376 TRP A N 1
ATOM 3157 C CA . TRP A 1 376 ? 68.488 -1.310 -70.607 1.00 84.06 376 TRP A CA 1
ATOM 3158 C C . TRP A 1 376 ? 68.859 -0.271 -71.666 1.00 84.06 376 TRP A C 1
ATOM 3160 O O . TRP A 1 376 ? 69.529 -0.624 -72.643 1.00 84.06 376 TRP A O 1
ATOM 3170 N N . PHE A 1 377 ? 68.455 0.993 -71.510 1.00 85.12 377 PHE A N 1
ATOM 3171 C CA . PHE A 1 377 ? 68.488 1.954 -72.618 1.00 85.12 377 PHE A CA 1
ATOM 3172 C C . PHE A 1 377 ? 69.158 3.285 -72.276 1.00 85.12 377 PHE A C 1
ATOM 3174 O O . PHE A 1 377 ? 70.200 3.587 -72.863 1.00 85.12 377 PHE A O 1
ATOM 3181 N N . PHE A 1 378 ? 68.576 4.068 -71.366 1.00 83.81 378 PHE A N 1
ATOM 3182 C CA . PHE A 1 378 ? 68.903 5.479 -71.157 1.00 83.81 378 PHE A CA 1
ATOM 3183 C C . PHE A 1 378 ? 68.998 5.820 -69.671 1.00 83.81 378 PHE A C 1
ATOM 3185 O O . PHE A 1 378 ? 68.038 5.639 -68.929 1.00 83.81 378 PHE A O 1
ATOM 3192 N N . ASN A 1 379 ? 70.117 6.425 -69.268 1.00 82.19 379 ASN A N 1
ATOM 3193 C CA . ASN A 1 379 ? 70.283 6.996 -67.923 1.00 82.19 379 ASN A CA 1
ATOM 3194 C C . ASN A 1 379 ? 69.911 8.487 -67.882 1.00 82.19 379 ASN A C 1
ATOM 3196 O O . ASN A 1 379 ? 69.842 9.092 -66.815 1.00 82.19 379 ASN A O 1
ATOM 3200 N N . ASP A 1 380 ? 69.712 9.095 -69.053 1.00 83.88 380 ASP A N 1
ATOM 3201 C CA . ASP A 1 380 ? 69.379 10.503 -69.230 1.00 83.88 380 ASP A CA 1
ATOM 3202 C C . ASP A 1 380 ? 67.896 10.731 -69.537 1.00 83.88 380 ASP A C 1
ATOM 3204 O O . ASP A 1 380 ? 67.525 11.884 -69.711 1.00 83.88 380 ASP A O 1
ATOM 3208 N N . ILE A 1 381 ? 67.045 9.696 -69.583 1.00 87.25 381 ILE A N 1
ATOM 3209 C CA . ILE A 1 381 ? 65.588 9.811 -69.772 1.00 87.25 381 ILE A CA 1
ATOM 3210 C C . ILE A 1 381 ? 64.878 9.135 -68.597 1.00 87.25 381 ILE A C 1
ATOM 3212 O O . ILE A 1 381 ? 65.241 8.030 -68.205 1.00 87.25 381 ILE A O 1
ATOM 3216 N N . CYS A 1 382 ? 63.859 9.784 -68.033 1.00 86.31 382 CYS A N 1
ATOM 3217 C CA . CYS A 1 382 ? 63.025 9.187 -66.991 1.00 86.31 382 CYS A CA 1
ATOM 3218 C C . CYS A 1 382 ? 61.565 9.657 -67.067 1.00 86.31 382 CYS A C 1
ATOM 3220 O O . CYS A 1 382 ? 61.236 10.664 -67.696 1.00 86.31 382 CYS A O 1
ATOM 3222 N N . PHE A 1 383 ? 60.677 8.927 -66.400 1.00 86.12 383 PHE A N 1
ATOM 3223 C CA . PHE A 1 383 ? 59.300 9.318 -66.129 1.00 86.12 383 PHE A CA 1
ATOM 3224 C C . PHE A 1 383 ? 59.204 9.957 -64.738 1.00 86.12 383 PHE A C 1
ATOM 3226 O O . PHE A 1 383 ? 59.400 9.290 -63.718 1.00 86.12 383 PHE A O 1
ATOM 3233 N N . GLU A 1 384 ? 58.845 11.236 -64.677 1.00 84.56 384 GLU A N 1
ATOM 3234 C CA . GLU A 1 384 ? 58.590 11.952 -63.426 1.00 84.56 384 GLU A CA 1
ATOM 3235 C C . GLU A 1 384 ? 57.087 11.989 -63.129 1.00 84.56 384 GLU A C 1
ATOM 3237 O O . GLU A 1 384 ? 56.263 12.311 -63.990 1.00 84.56 384 GLU A O 1
ATOM 3242 N N . LYS A 1 385 ? 56.719 11.702 -61.877 1.00 81.75 385 LYS A N 1
ATOM 3243 C CA . LYS A 1 385 ? 55.350 11.865 -61.386 1.00 81.75 385 LYS A CA 1
ATOM 3244 C C . LYS A 1 385 ? 55.057 13.347 -61.131 1.00 81.75 385 LYS A C 1
ATOM 3246 O O . LYS A 1 385 ? 55.655 13.951 -60.249 1.00 81.75 385 LYS A O 1
ATOM 3251 N N . ILE A 1 386 ? 54.081 13.909 -61.843 1.00 80.06 386 ILE A N 1
ATOM 3252 C CA . ILE A 1 386 ? 53.640 15.316 -61.701 1.00 80.06 386 ILE A CA 1
ATOM 3253 C C . ILE A 1 386 ? 52.302 15.482 -60.975 1.00 80.06 386 ILE A C 1
ATOM 3255 O O . ILE A 1 386 ? 51.799 16.591 -60.808 1.00 80.06 386 ILE A O 1
ATOM 3259 N N . GLY A 1 387 ? 51.712 14.382 -60.522 1.00 70.06 387 GLY A N 1
ATOM 3260 C CA . GLY A 1 387 ? 50.510 14.361 -59.696 1.00 70.06 387 GLY A CA 1
ATOM 3261 C C . GLY A 1 387 ? 50.108 12.925 -59.391 1.00 70.06 387 GLY A C 1
ATOM 3262 O O . GLY A 1 387 ? 50.744 11.994 -59.871 1.00 70.06 387 GLY A O 1
ATOM 3263 N N . ASP A 1 388 ? 49.032 12.712 -58.633 1.00 68.12 388 ASP A N 1
ATOM 3264 C CA . ASP A 1 388 ? 48.684 11.363 -58.150 1.00 68.12 388 ASP A CA 1
ATOM 3265 C C . ASP A 1 388 ? 48.420 10.331 -59.268 1.00 68.12 388 ASP A C 1
ATOM 3267 O O . ASP A 1 388 ? 48.500 9.138 -59.007 1.00 68.12 388 ASP A O 1
ATOM 3271 N N . ALA A 1 389 ? 48.120 10.767 -60.499 1.00 65.00 389 ALA A N 1
ATOM 3272 C CA . ALA A 1 389 ? 47.863 9.895 -61.651 1.00 65.00 389 ALA A CA 1
ATOM 3273 C C . ALA A 1 389 ? 48.432 10.441 -62.978 1.00 65.00 389 ALA A C 1
ATOM 3275 O O . ALA A 1 389 ? 47.954 10.058 -64.046 1.00 65.00 389 ALA A O 1
ATOM 3276 N N . TYR A 1 390 ? 49.388 11.373 -62.919 1.00 70.75 390 TYR A N 1
ATOM 3277 C CA . TYR A 1 390 ? 49.984 11.999 -64.101 1.00 70.75 390 TYR A CA 1
ATOM 3278 C C . TYR A 1 390 ? 51.495 11.881 -64.052 1.00 70.75 390 TYR A C 1
ATOM 3280 O O . TYR A 1 390 ? 52.113 12.123 -63.012 1.00 70.75 390 TYR A O 1
ATOM 3288 N N . TYR A 1 391 ? 52.069 11.567 -65.204 1.00 77.56 391 TYR A N 1
ATOM 3289 C CA . TYR A 1 391 ? 53.498 11.394 -65.378 1.00 77.56 391 TYR A CA 1
ATOM 3290 C C . TYR A 1 391 ? 53.910 12.131 -66.639 1.00 77.56 391 TYR A C 1
ATOM 3292 O O . TYR A 1 391 ? 53.147 12.195 -67.606 1.00 77.56 391 TYR A O 1
ATOM 3300 N N . LYS A 1 392 ? 55.110 12.688 -66.612 1.00 85.12 392 LYS A N 1
ATOM 3301 C CA . LYS A 1 392 ? 55.747 13.304 -67.769 1.00 85.12 392 LYS A CA 1
ATOM 3302 C C . LYS A 1 392 ? 57.088 12.643 -68.013 1.00 85.12 392 LYS A C 1
ATOM 3304 O O . LYS A 1 392 ? 57.673 12.066 -67.101 1.00 85.12 392 LYS A O 1
ATOM 3309 N N . ILE A 1 393 ? 57.566 12.743 -69.242 1.00 86.38 393 ILE A N 1
ATOM 3310 C CA . ILE A 1 393 ? 58.893 12.263 -69.609 1.00 86.38 393 ILE A CA 1
ATOM 3311 C C . ILE A 1 393 ? 59.863 13.437 -69.507 1.00 86.38 393 ILE A C 1
ATOM 3313 O O . ILE A 1 393 ? 59.580 14.527 -70.014 1.00 86.38 393 ILE A O 1
ATOM 3317 N N . GLN A 1 394 ? 61.001 13.214 -68.862 1.00 86.88 394 GLN A N 1
ATOM 3318 C CA . GLN A 1 394 ? 62.064 14.196 -68.700 1.00 86.88 394 GLN A CA 1
ATOM 3319 C C . GLN A 1 394 ? 63.385 13.681 -69.247 1.00 86.88 394 GLN A C 1
ATOM 3321 O O . GLN A 1 394 ? 63.625 12.474 -69.265 1.00 86.88 394 GLN A O 1
ATOM 3326 N N . ARG A 1 395 ? 64.254 14.619 -69.637 1.00 86.00 395 ARG A N 1
ATOM 3327 C CA . ARG A 1 395 ? 65.628 14.342 -70.054 1.00 86.00 395 ARG A CA 1
ATOM 3328 C C . ARG A 1 395 ? 66.637 15.169 -69.275 1.00 86.00 395 ARG A C 1
ATOM 3330 O O . ARG A 1 395 ? 66.363 16.316 -68.925 1.00 86.00 395 ARG A O 1
ATOM 3337 N N . LEU A 1 396 ? 67.807 14.598 -69.028 1.00 86.00 396 LEU A N 1
ATOM 3338 C CA . LEU A 1 396 ? 68.941 15.275 -68.418 1.00 86.00 396 LEU A CA 1
ATOM 3339 C C . LEU A 1 396 ? 69.678 16.119 -69.470 1.00 86.00 396 LEU A C 1
ATOM 3341 O O . LEU A 1 396 ? 70.087 15.617 -70.514 1.00 86.00 396 LEU A O 1
ATOM 3345 N N . ASN A 1 397 ? 69.855 17.416 -69.218 1.00 81.44 397 ASN A N 1
ATOM 3346 C CA . ASN A 1 397 ? 70.690 18.267 -70.071 1.00 81.44 397 ASN A CA 1
ATOM 3347 C C . ASN A 1 397 ? 72.179 18.193 -69.687 1.00 81.44 397 ASN A C 1
ATOM 3349 O O . ASN A 1 397 ? 72.544 17.667 -68.639 1.00 81.44 397 ASN A O 1
ATOM 3353 N N . PHE A 1 398 ? 73.042 18.815 -70.498 1.00 77.81 398 PHE A N 1
ATOM 3354 C CA . PHE A 1 398 ? 74.495 18.890 -70.267 1.00 77.81 398 PHE A CA 1
ATOM 3355 C C . PHE A 1 398 ? 74.909 19.544 -68.934 1.00 77.81 398 PHE A C 1
ATOM 3357 O O . PHE A 1 398 ? 76.049 19.395 -68.507 1.00 77.81 398 PHE A O 1
ATOM 3364 N N . ASN A 1 399 ? 73.993 20.252 -68.265 1.00 80.06 399 ASN A N 1
ATOM 3365 C CA . ASN A 1 399 ? 74.204 20.854 -66.948 1.00 80.06 399 ASN A CA 1
ATOM 3366 C C . ASN A 1 399 ? 73.662 19.972 -65.806 1.00 80.06 399 ASN A C 1
ATOM 3368 O O . ASN A 1 399 ? 73.455 20.475 -64.700 1.00 80.06 399 ASN A O 1
ATOM 3372 N N . ASN A 1 400 ? 73.383 18.690 -66.069 1.00 80.00 400 ASN A N 1
ATOM 3373 C CA . ASN A 1 400 ? 72.773 17.738 -65.138 1.00 80.00 400 ASN A CA 1
ATOM 3374 C C . ASN A 1 400 ? 71.432 18.213 -64.550 1.00 80.00 400 ASN A C 1
ATOM 3376 O O . ASN A 1 400 ? 71.110 17.930 -63.396 1.00 80.00 400 ASN A O 1
ATOM 3380 N N . LYS A 1 401 ? 70.634 18.950 -65.332 1.00 83.06 401 LYS A N 1
ATOM 3381 C CA . LYS A 1 401 ? 69.273 19.357 -64.952 1.00 83.06 401 LYS A CA 1
ATOM 3382 C C . LYS A 1 401 ? 68.242 18.647 -65.818 1.00 83.06 401 LYS A C 1
ATOM 3384 O O . LYS A 1 401 ? 68.362 18.644 -67.043 1.00 83.06 401 LYS A O 1
ATOM 3389 N N . TRP A 1 402 ? 67.219 18.098 -65.172 1.00 84.44 402 TRP A N 1
ATOM 3390 C CA . TRP A 1 402 ? 66.067 17.499 -65.837 1.00 84.44 402 TRP A CA 1
ATOM 3391 C C . TRP A 1 402 ? 65.182 18.574 -66.475 1.00 84.44 402 TRP A C 1
ATOM 3393 O O . TRP A 1 402 ? 64.920 19.613 -65.863 1.00 84.44 402 TRP A O 1
ATOM 3403 N N . PHE A 1 403 ? 64.736 18.339 -67.707 1.00 83.56 403 PHE A N 1
ATOM 3404 C CA . PHE A 1 403 ? 63.790 19.194 -68.421 1.00 83.56 403 PHE A CA 1
ATOM 3405 C C . PHE A 1 403 ? 62.731 18.361 -69.152 1.00 83.56 403 PHE A C 1
ATOM 3407 O O . PHE A 1 403 ? 62.971 17.213 -69.529 1.00 83.56 403 PHE A O 1
ATOM 3414 N N . ASP A 1 404 ? 61.555 18.952 -69.352 1.00 83.38 404 ASP A N 1
ATOM 3415 C CA . ASP A 1 404 ? 60.392 18.259 -69.908 1.00 83.38 404 ASP A CA 1
ATOM 3416 C C . ASP A 1 404 ? 60.548 18.016 -71.413 1.00 83.38 404 ASP A C 1
ATOM 3418 O O . ASP A 1 404 ? 60.890 18.912 -72.190 1.00 83.38 404 ASP A O 1
ATOM 3422 N N . CYS A 1 405 ? 60.290 16.777 -71.829 1.00 72.75 405 CYS A N 1
ATOM 3423 C CA . CYS A 1 405 ? 60.484 16.319 -73.200 1.00 72.75 405 CYS A CA 1
ATOM 3424 C C . CYS A 1 405 ? 59.216 16.440 -74.050 1.00 72.75 405 CYS A C 1
ATOM 3426 O O . CYS A 1 405 ? 58.805 15.473 -74.684 1.00 72.75 405 CYS A O 1
ATOM 3428 N N . ASP A 1 406 ? 58.616 17.629 -74.130 1.00 63.78 406 ASP A N 1
ATOM 3429 C CA . ASP A 1 406 ? 57.401 17.821 -74.941 1.00 63.78 406 ASP A CA 1
ATOM 3430 C C . ASP A 1 406 ? 57.666 17.685 -76.457 1.00 63.78 406 ASP A C 1
ATOM 3432 O O . ASP A 1 406 ? 56.759 17.366 -77.225 1.00 63.78 406 ASP A O 1
ATOM 3436 N N . LYS A 1 407 ? 58.913 17.914 -76.910 1.00 58.47 407 LYS A N 1
ATOM 3437 C CA . LYS A 1 407 ? 59.346 17.798 -78.325 1.00 58.47 407 LYS A CA 1
ATOM 3438 C C . LYS A 1 407 ? 60.789 17.286 -78.513 1.00 58.47 407 LYS A C 1
ATOM 3440 O O . LYS A 1 407 ? 61.342 17.418 -79.599 1.00 58.47 407 LYS A O 1
ATOM 3445 N N . GLY A 1 408 ? 61.417 16.754 -77.461 1.00 67.31 408 GLY A N 1
ATOM 3446 C CA . GLY A 1 408 ? 62.874 16.535 -77.394 1.00 67.31 408 GLY A CA 1
ATOM 3447 C C . GLY A 1 408 ? 63.373 15.103 -77.619 1.00 67.31 408 GLY A C 1
ATOM 3448 O O . GLY A 1 408 ? 64.572 14.872 -77.488 1.00 67.31 408 GLY A O 1
ATOM 3449 N N . LEU A 1 409 ? 62.482 14.152 -77.915 1.00 81.38 409 LEU A N 1
ATOM 3450 C CA . LEU A 1 409 ? 62.850 12.758 -78.187 1.00 81.38 409 LEU A CA 1
ATOM 3451 C C . LEU A 1 409 ? 62.967 12.515 -79.694 1.00 81.38 409 LEU A C 1
ATOM 3453 O O . LEU A 1 409 ? 62.079 12.903 -80.460 1.00 81.38 409 LEU A O 1
ATOM 3457 N N . SER A 1 410 ? 64.033 11.840 -80.109 1.00 83.69 410 SER A N 1
ATOM 3458 C CA . SER A 1 410 ? 64.180 11.280 -81.456 1.00 83.69 410 SER A CA 1
ATOM 3459 C C . SER A 1 410 ? 63.144 10.180 -81.721 1.00 83.69 410 SER A C 1
ATOM 3461 O O . SER A 1 410 ? 62.570 9.610 -80.793 1.00 83.69 410 SER A O 1
ATOM 3463 N N . GLU A 1 411 ? 62.906 9.841 -82.990 1.00 80.50 411 GLU A N 1
ATOM 3464 C CA . GLU A 1 411 ? 61.967 8.765 -83.350 1.00 80.50 411 GLU A CA 1
ATOM 3465 C C . GLU A 1 411 ? 62.376 7.400 -82.766 1.00 80.50 411 GLU A C 1
ATOM 3467 O O . GLU A 1 411 ? 61.519 6.640 -82.306 1.00 80.50 411 GLU A O 1
ATOM 3472 N N . GLY A 1 412 ? 63.681 7.114 -82.689 1.00 82.12 412 GLY A N 1
ATOM 3473 C CA . GLY A 1 412 ? 64.196 5.910 -82.033 1.00 82.12 412 GLY A CA 1
ATOM 3474 C C . GLY A 1 412 ? 63.933 5.902 -80.522 1.00 82.12 412 GLY A C 1
ATOM 3475 O O . GLY A 1 412 ? 63.427 4.917 -79.986 1.00 82.12 412 GLY A O 1
ATOM 3476 N N . GLU A 1 413 ? 64.173 7.024 -79.835 1.00 85.38 413 GLU A N 1
ATOM 3477 C CA . GLU A 1 413 ? 63.874 7.170 -78.400 1.00 85.38 413 GLU A CA 1
ATOM 3478 C C . GLU A 1 413 ? 62.369 7.050 -78.118 1.00 85.38 413 GLU A C 1
ATOM 3480 O O . GLU A 1 413 ? 61.976 6.343 -77.193 1.00 85.38 413 GLU A O 1
ATOM 3485 N N . LYS A 1 414 ? 61.504 7.662 -78.940 1.00 85.62 414 LYS A N 1
ATOM 3486 C CA . LYS A 1 414 ? 60.042 7.504 -78.827 1.00 85.62 414 LYS A CA 1
ATOM 3487 C C . LYS A 1 414 ? 59.614 6.046 -78.969 1.00 85.62 414 LYS A C 1
ATOM 3489 O O . LYS A 1 414 ? 58.735 5.597 -78.231 1.00 85.62 414 LYS A O 1
ATOM 3494 N N . THR A 1 415 ? 60.239 5.315 -79.892 1.00 85.94 415 THR A N 1
ATOM 3495 C CA . THR A 1 415 ? 59.965 3.891 -80.123 1.00 85.94 415 THR A CA 1
ATOM 3496 C C . THR A 1 415 ? 60.340 3.067 -78.888 1.00 85.94 415 THR A C 1
ATOM 3498 O O . THR A 1 415 ? 59.506 2.321 -78.375 1.00 85.94 415 THR A O 1
ATOM 3501 N N . ILE A 1 416 ? 61.535 3.281 -78.325 1.00 86.62 416 ILE A N 1
ATOM 3502 C CA . ILE A 1 416 ? 61.997 2.611 -77.096 1.00 86.62 416 ILE A CA 1
ATOM 3503 C C . ILE A 1 416 ? 61.093 2.932 -75.901 1.00 86.62 416 ILE A C 1
ATOM 3505 O O . ILE A 1 416 ? 60.612 2.020 -75.229 1.00 86.62 416 ILE A O 1
ATOM 3509 N N . VAL A 1 417 ? 60.817 4.216 -75.655 1.00 86.50 417 VAL A N 1
ATOM 3510 C CA . VAL A 1 417 ? 59.942 4.671 -74.562 1.00 86.50 417 VAL A CA 1
ATOM 3511 C C . VAL A 1 417 ? 58.561 4.021 -74.670 1.00 86.50 417 VAL A C 1
ATOM 3513 O O . VAL A 1 417 ? 58.022 3.558 -73.665 1.00 86.50 417 VAL A O 1
ATOM 3516 N N . SER A 1 418 ? 58.010 3.929 -75.883 1.00 85.44 418 SER A N 1
ATOM 3517 C CA . SER A 1 418 ? 56.706 3.304 -76.134 1.00 85.44 418 SER A CA 1
ATOM 3518 C C . SER A 1 418 ? 56.724 1.797 -75.886 1.00 85.44 418 SER A C 1
ATOM 3520 O O . SER A 1 418 ? 55.781 1.274 -75.294 1.00 85.44 418 SER A O 1
ATOM 3522 N N . ILE A 1 419 ? 57.795 1.098 -76.275 1.00 86.31 419 ILE A N 1
ATOM 3523 C CA . ILE A 1 419 ? 57.945 -0.347 -76.051 1.00 86.31 419 ILE A CA 1
ATOM 3524 C C . ILE A 1 419 ? 58.098 -0.658 -74.560 1.00 86.31 419 ILE A C 1
ATOM 3526 O O . ILE A 1 419 ? 57.416 -1.551 -74.057 1.00 86.31 419 ILE A O 1
ATOM 3530 N N . ILE A 1 420 ? 58.938 0.081 -73.830 1.00 86.44 420 ILE A N 1
ATOM 3531 C CA . ILE A 1 420 ? 59.104 -0.085 -72.374 1.00 86.44 420 ILE A CA 1
ATOM 3532 C C . ILE A 1 420 ? 57.788 0.208 -71.651 1.00 86.44 420 ILE A C 1
ATOM 3534 O O . ILE A 1 420 ? 57.371 -0.575 -70.789 1.00 86.44 420 ILE A O 1
ATOM 3538 N N . TYR A 1 421 ? 57.113 1.299 -72.037 1.00 85.31 421 TYR A N 1
ATOM 3539 C CA . TYR A 1 421 ? 55.793 1.656 -71.525 1.00 85.31 421 TYR A CA 1
ATOM 3540 C C . TYR A 1 421 ? 54.786 0.530 -71.739 1.00 85.31 421 TYR A C 1
ATOM 3542 O O . TYR A 1 421 ? 54.181 0.050 -70.779 1.00 85.31 421 TYR A O 1
ATOM 3550 N N . PHE A 1 422 ? 54.647 0.071 -72.983 1.00 86.12 422 PHE A N 1
ATOM 3551 C CA . PHE A 1 422 ? 53.755 -1.021 -73.348 1.00 86.12 422 PHE A CA 1
ATOM 3552 C C . PHE A 1 422 ? 54.078 -2.299 -72.568 1.00 86.12 422 PHE A C 1
ATOM 3554 O O . PHE A 1 422 ? 53.172 -2.907 -72.012 1.00 86.12 422 PHE A O 1
ATOM 3561 N N . THR A 1 423 ? 55.353 -2.677 -72.478 1.00 84.94 423 THR A N 1
ATOM 3562 C CA . THR A 1 423 ? 55.805 -3.930 -71.856 1.00 84.94 423 THR A CA 1
ATOM 3563 C C . THR A 1 423 ? 55.475 -3.953 -70.369 1.00 84.94 423 THR A C 1
ATOM 3565 O O . THR A 1 423 ? 54.835 -4.884 -69.890 1.00 84.94 423 THR A O 1
ATOM 3568 N N . ASN A 1 424 ? 55.823 -2.900 -69.630 1.00 82.75 424 ASN A N 1
ATOM 3569 C CA . ASN A 1 424 ? 55.486 -2.798 -68.209 1.00 82.75 424 ASN A CA 1
ATOM 3570 C C . ASN A 1 424 ? 53.972 -2.650 -67.985 1.00 82.75 424 ASN A C 1
ATOM 3572 O O . ASN A 1 424 ? 53.423 -3.248 -67.056 1.00 82.75 424 ASN A O 1
ATOM 3576 N N . HIS A 1 425 ? 53.269 -1.912 -68.850 1.00 80.88 425 HIS A N 1
ATOM 3577 C CA . HIS A 1 425 ? 51.811 -1.810 -68.781 1.00 80.88 425 HIS A CA 1
ATOM 3578 C C . HIS A 1 425 ? 51.132 -3.167 -69.011 1.00 80.88 425 HIS A C 1
ATOM 3580 O O . HIS A 1 425 ? 50.217 -3.540 -68.283 1.00 80.88 425 HIS A O 1
ATOM 3586 N N . PHE A 1 426 ? 51.607 -3.931 -69.987 1.00 81.50 426 PHE A N 1
ATOM 3587 C CA . PHE A 1 426 ? 51.127 -5.270 -70.289 1.00 81.50 426 PHE A CA 1
ATOM 3588 C C . PHE A 1 426 ? 51.431 -6.244 -69.145 1.00 81.50 426 PHE A C 1
ATOM 3590 O O . PHE A 1 426 ? 50.516 -6.889 -68.638 1.00 81.50 426 PHE A O 1
ATOM 3597 N N . LEU A 1 427 ? 52.675 -6.288 -68.655 1.00 80.56 427 LEU A N 1
ATOM 3598 C CA . LEU A 1 427 ? 53.088 -7.158 -67.546 1.00 80.56 427 LEU A CA 1
ATOM 3599 C C . LEU A 1 427 ? 52.358 -6.846 -66.234 1.00 80.56 427 LEU A C 1
ATOM 3601 O O . LEU A 1 427 ? 52.049 -7.762 -65.473 1.00 80.56 427 LEU A O 1
ATOM 3605 N N . SER A 1 428 ? 52.039 -5.576 -65.965 1.00 74.62 428 SER A N 1
ATOM 3606 C CA . SER A 1 428 ? 51.239 -5.209 -64.785 1.00 74.62 428 SER A CA 1
ATOM 3607 C C . SER A 1 428 ? 49.794 -5.714 -64.869 1.00 74.62 428 SER A C 1
ATOM 3609 O O . SER A 1 428 ? 49.202 -6.018 -63.837 1.00 74.62 428 SER A O 1
ATOM 3611 N N . LYS A 1 429 ? 49.250 -5.883 -66.081 1.00 73.88 429 LYS A N 1
ATOM 3612 C CA . LYS A 1 429 ? 47.871 -6.339 -66.319 1.00 73.88 429 LYS A CA 1
ATOM 3613 C C . LYS A 1 429 ? 47.740 -7.812 -66.680 1.00 73.88 429 LYS A C 1
ATOM 3615 O O . LYS A 1 429 ? 46.633 -8.338 -66.645 1.00 73.88 429 LYS A O 1
ATOM 3620 N N . ILE A 1 430 ? 48.836 -8.501 -66.993 1.00 75.62 430 ILE A N 1
ATOM 3621 C CA . ILE A 1 430 ? 48.804 -9.877 -67.505 1.00 75.62 430 ILE A CA 1
ATOM 3622 C C . ILE A 1 430 ? 48.088 -10.850 -66.554 1.00 75.62 430 ILE A C 1
ATOM 3624 O O . ILE A 1 430 ? 47.398 -11.756 -67.003 1.00 75.62 430 ILE A O 1
ATOM 3628 N N . LYS A 1 431 ? 48.171 -10.611 -65.236 1.00 67.44 431 LYS A N 1
ATOM 3629 C CA . LYS A 1 431 ? 47.500 -11.416 -64.199 1.00 67.44 431 LYS A CA 1
ATOM 3630 C C . LYS A 1 431 ? 45.973 -11.276 -64.198 1.00 67.44 431 LYS A C 1
ATOM 3632 O O . LYS A 1 431 ? 45.291 -12.120 -63.626 1.00 67.44 431 LYS A O 1
ATOM 3637 N N . GLU A 1 432 ? 45.441 -10.212 -64.794 1.00 68.69 432 GLU A N 1
ATOM 3638 C CA . GLU A 1 432 ? 44.001 -9.956 -64.905 1.00 68.69 432 GLU A CA 1
ATOM 3639 C C . GLU A 1 432 ? 43.399 -10.579 -66.175 1.00 68.69 432 GLU A C 1
ATOM 3641 O O . GLU A 1 432 ? 42.178 -10.729 -66.278 1.00 68.69 432 GLU A O 1
ATOM 3646 N N . ILE A 1 433 ? 44.244 -10.961 -67.138 1.00 70.56 433 ILE A N 1
ATOM 3647 C CA . ILE A 1 433 ? 43.830 -11.560 -68.404 1.00 70.56 433 ILE A CA 1
ATOM 3648 C C . ILE A 1 433 ? 43.612 -13.060 -68.174 1.00 70.56 433 ILE A C 1
ATOM 3650 O O . ILE A 1 433 ? 44.535 -13.802 -67.857 1.00 70.56 433 ILE A O 1
ATOM 3654 N N . LYS A 1 434 ? 42.359 -13.511 -68.303 1.00 63.00 434 LYS A N 1
ATOM 3655 C CA . LYS A 1 434 ? 41.965 -14.910 -68.049 1.00 63.00 434 LYS A CA 1
ATOM 3656 C C . LYS A 1 434 ? 42.352 -15.883 -69.170 1.00 63.00 434 LYS A C 1
ATOM 3658 O O . LYS A 1 434 ? 42.325 -17.089 -68.951 1.00 63.00 434 LYS A O 1
ATOM 3663 N N . GLU A 1 435 ? 42.673 -15.367 -70.352 1.00 72.94 435 GLU A N 1
ATOM 3664 C CA . GLU A 1 435 ? 43.028 -16.126 -71.557 1.00 72.94 435 GLU A CA 1
ATOM 3665 C C . GLU A 1 435 ? 44.499 -15.893 -71.925 1.00 72.94 435 GLU A C 1
ATOM 3667 O O . GLU A 1 435 ? 45.085 -14.901 -71.501 1.00 72.94 435 GLU A O 1
ATOM 3672 N N . CYS A 1 436 ? 45.104 -16.794 -72.710 1.00 69.50 436 CYS A N 1
ATOM 3673 C CA . CYS A 1 436 ? 46.498 -16.661 -73.145 1.00 69.50 436 CYS A CA 1
ATOM 3674 C C . CYS A 1 436 ? 46.662 -15.404 -74.026 1.00 69.50 436 CYS A C 1
ATOM 3676 O O . CYS A 1 436 ? 46.111 -15.373 -75.131 1.00 69.50 436 CYS A O 1
ATOM 3678 N N . PRO A 1 437 ? 47.376 -14.357 -73.570 1.00 73.69 437 PRO A N 1
ATOM 3679 C CA . PRO A 1 437 ? 47.461 -13.112 -74.316 1.00 73.69 437 PRO A CA 1
ATOM 3680 C C . PRO A 1 437 ? 48.448 -13.239 -75.483 1.00 73.69 437 PRO A C 1
ATOM 3682 O O . PRO A 1 437 ? 49.617 -13.564 -75.287 1.00 73.69 437 PRO A O 1
ATOM 3685 N N . LEU A 1 438 ? 47.989 -12.933 -76.699 1.00 78.00 438 LEU A N 1
ATOM 3686 C CA . LEU A 1 438 ? 48.841 -12.806 -77.884 1.00 78.00 438 LEU A CA 1
ATOM 3687 C C . LEU A 1 438 ? 49.220 -11.336 -78.095 1.00 78.00 438 LEU A C 1
ATOM 3689 O O . LEU A 1 438 ? 48.347 -10.474 -78.200 1.00 78.00 438 LEU A O 1
ATOM 3693 N N . VAL A 1 439 ? 50.523 -11.057 -78.173 1.00 80.00 439 VAL A N 1
ATOM 3694 C CA . VAL A 1 439 ? 51.071 -9.720 -78.440 1.00 80.00 439 VAL A CA 1
ATOM 3695 C C . VAL A 1 439 ? 51.693 -9.706 -79.831 1.00 80.00 439 VAL A C 1
ATOM 3697 O O . VAL A 1 439 ? 52.595 -10.489 -80.116 1.00 80.00 439 VAL A O 1
ATOM 3700 N N . PHE A 1 440 ? 51.237 -8.785 -80.679 1.00 81.81 440 PHE A N 1
ATOM 3701 C CA . PHE A 1 440 ? 51.819 -8.526 -81.994 1.00 81.81 440 PHE A CA 1
ATOM 3702 C C . PHE A 1 440 ? 52.536 -7.174 -81.959 1.00 81.81 440 PHE A C 1
ATOM 3704 O O . PHE A 1 440 ? 51.915 -6.155 -81.659 1.00 81.81 440 PHE A O 1
ATOM 3711 N N . LEU A 1 441 ? 53.838 -7.173 -82.248 1.00 81.69 441 LEU A N 1
ATOM 3712 C CA . LEU A 1 441 ? 54.644 -5.964 -82.427 1.00 81.69 441 LEU A CA 1
ATOM 3713 C C . LEU A 1 441 ? 55.009 -5.864 -83.908 1.00 81.69 441 LEU A C 1
ATOM 3715 O O . LEU A 1 441 ? 55.792 -6.675 -84.398 1.00 81.69 441 LEU A O 1
ATOM 3719 N N . ASP A 1 442 ? 54.412 -4.906 -84.612 1.00 81.06 442 ASP A N 1
ATOM 3720 C CA . ASP A 1 442 ? 54.684 -4.673 -86.029 1.00 81.06 442 ASP A CA 1
ATOM 3721 C C . ASP A 1 442 ? 55.924 -3.784 -86.177 1.00 81.06 442 ASP A C 1
ATOM 3723 O O . ASP A 1 442 ? 55.936 -2.641 -85.724 1.00 81.06 442 ASP A O 1
ATOM 3727 N N . ASP A 1 443 ? 56.985 -4.365 -86.731 1.00 76.62 443 ASP A N 1
ATOM 3728 C CA . ASP A 1 443 ? 58.279 -3.739 -87.020 1.00 76.62 443 ASP A CA 1
ATOM 3729 C C . ASP A 1 443 ? 58.840 -2.769 -85.944 1.00 76.62 443 ASP A C 1
ATOM 3731 O O . ASP A 1 443 ? 59.054 -1.576 -86.193 1.00 76.62 443 ASP A O 1
ATOM 3735 N N . PRO A 1 444 ? 59.134 -3.258 -84.721 1.00 76.69 444 PRO A N 1
ATOM 3736 C CA . PRO A 1 444 ? 59.556 -2.405 -83.608 1.00 76.69 444 PRO A CA 1
ATOM 3737 C C . PRO A 1 444 ? 60.997 -1.865 -83.721 1.00 76.69 444 PRO A C 1
ATOM 3739 O O . PRO A 1 444 ? 61.467 -1.210 -82.791 1.00 76.69 444 PRO A O 1
ATOM 3742 N N . ILE A 1 445 ? 61.728 -2.158 -84.808 1.00 79.06 445 ILE A N 1
ATOM 3743 C CA . ILE A 1 445 ? 63.184 -1.935 -84.914 1.00 79.06 445 ILE A CA 1
ATOM 3744 C C . ILE A 1 445 ? 63.617 -0.980 -86.035 1.00 79.06 445 ILE A C 1
ATOM 3746 O O . ILE A 1 445 ? 64.788 -0.583 -86.085 1.00 79.06 445 ILE A O 1
ATOM 3750 N N . ASN A 1 446 ? 62.702 -0.580 -86.919 1.00 75.81 446 ASN A N 1
ATOM 3751 C CA . ASN A 1 446 ? 63.030 0.219 -88.103 1.00 75.81 446 ASN A CA 1
ATOM 3752 C C . ASN A 1 446 ? 63.676 1.577 -87.799 1.00 75.81 446 ASN A C 1
ATOM 3754 O O . ASN A 1 446 ? 64.585 1.997 -88.513 1.00 75.81 446 ASN A O 1
ATOM 3758 N N . SER A 1 447 ? 63.247 2.242 -86.728 1.00 76.62 447 SER A N 1
ATOM 3759 C CA . SER A 1 447 ? 63.708 3.576 -86.308 1.00 76.62 447 SER A CA 1
ATOM 3760 C C . SER A 1 447 ? 64.975 3.562 -85.437 1.00 76.62 447 SER A C 1
ATOM 3762 O O . SER A 1 447 ? 65.416 4.619 -84.983 1.00 76.62 447 SER A O 1
ATOM 3764 N N . LEU A 1 448 ? 65.551 2.383 -85.181 1.00 81.31 448 LEU A N 1
ATOM 3765 C CA . LEU A 1 448 ? 66.646 2.181 -84.230 1.00 81.31 448 LEU A CA 1
ATOM 3766 C C . LEU A 1 448 ? 67.995 1.980 -84.927 1.00 81.31 448 LEU A C 1
ATOM 3768 O O . LEU A 1 448 ? 68.067 1.385 -86.003 1.00 81.31 448 LEU A O 1
ATOM 3772 N N . ASP A 1 449 ? 69.071 2.410 -84.271 1.00 81.62 449 ASP A N 1
ATOM 3773 C CA . ASP A 1 449 ? 70.442 2.062 -84.648 1.00 81.62 449 ASP A CA 1
ATOM 3774 C C . ASP A 1 449 ? 70.799 0.625 -84.225 1.00 81.62 449 ASP A C 1
ATOM 3776 O O . ASP A 1 449 ? 70.111 0.002 -83.418 1.00 81.62 449 ASP A O 1
ATOM 3780 N N . ASN A 1 450 ? 71.895 0.076 -84.758 1.00 77.75 450 ASN A N 1
ATOM 3781 C CA . ASN A 1 450 ? 72.275 -1.321 -84.501 1.00 77.75 450 ASN A CA 1
ATOM 3782 C C . ASN A 1 450 ? 72.435 -1.633 -82.999 1.00 77.75 450 ASN A C 1
ATOM 3784 O O . ASN A 1 450 ? 72.035 -2.701 -82.553 1.00 77.75 450 ASN A O 1
ATOM 3788 N N . SER A 1 451 ? 72.942 -0.678 -82.210 1.00 80.56 451 SER A N 1
ATOM 3789 C CA . SER A 1 451 ? 73.108 -0.827 -80.757 1.00 80.56 451 SER A CA 1
ATOM 3790 C C . SER A 1 451 ? 71.766 -0.937 -80.023 1.00 80.56 451 SER A C 1
ATOM 3792 O O . SER A 1 451 ? 71.572 -1.833 -79.198 1.00 80.56 451 SER A O 1
ATOM 3794 N N . ASN A 1 452 ? 70.801 -0.065 -80.333 1.00 82.56 452 ASN A N 1
ATOM 3795 C CA . ASN A 1 452 ? 69.486 -0.107 -79.699 1.00 82.56 452 ASN A CA 1
ATOM 3796 C C . ASN A 1 452 ? 68.602 -1.239 -80.236 1.00 82.56 452 ASN A C 1
ATOM 3798 O O . ASN A 1 452 ? 67.756 -1.733 -79.489 1.00 82.56 452 ASN A O 1
ATOM 3802 N N . ARG A 1 453 ? 68.811 -1.696 -81.480 1.00 81.94 453 ARG A N 1
ATOM 3803 C CA . ARG A 1 453 ? 68.151 -2.896 -82.028 1.00 81.94 453 ARG A CA 1
ATOM 3804 C C . ARG A 1 453 ? 68.458 -4.128 -81.185 1.00 81.94 453 ARG A C 1
ATOM 3806 O O . ARG A 1 453 ? 67.526 -4.780 -80.715 1.00 81.94 453 ARG A O 1
ATOM 3813 N N . ASP A 1 454 ? 69.736 -4.390 -80.918 1.00 83.06 454 ASP A N 1
ATOM 3814 C CA . ASP A 1 454 ? 70.153 -5.538 -80.105 1.00 83.06 454 ASP A CA 1
ATOM 3815 C C . ASP A 1 454 ? 69.615 -5.434 -78.669 1.00 83.06 454 ASP A C 1
ATOM 3817 O O . ASP A 1 454 ? 69.119 -6.412 -78.102 1.00 83.06 454 ASP A O 1
ATOM 3821 N N . LYS A 1 455 ? 69.635 -4.229 -78.085 1.00 86.31 455 LYS A N 1
ATOM 3822 C CA . LYS A 1 455 ? 69.070 -3.971 -76.751 1.00 86.31 455 LYS A CA 1
ATOM 3823 C C . LYS A 1 455 ? 67.560 -4.209 -76.689 1.00 86.31 455 LYS A C 1
ATOM 3825 O O . LYS A 1 455 ? 67.103 -4.847 -75.743 1.00 86.31 455 LYS A O 1
ATOM 3830 N N . ILE A 1 456 ? 66.786 -3.753 -77.681 1.00 86.00 456 ILE A N 1
ATOM 3831 C CA . ILE A 1 456 ? 65.331 -3.983 -77.739 1.00 86.00 456 ILE A CA 1
ATOM 3832 C C . ILE A 1 456 ? 65.011 -5.470 -77.875 1.00 86.00 456 ILE A C 1
ATOM 3834 O O . ILE A 1 456 ? 64.151 -5.966 -77.145 1.00 86.00 456 ILE A O 1
ATOM 3838 N N . ILE A 1 457 ? 65.708 -6.195 -78.755 1.00 83.81 457 ILE A N 1
ATOM 3839 C CA . ILE A 1 457 ? 65.495 -7.638 -78.942 1.00 83.81 457 ILE A CA 1
ATOM 3840 C C . ILE A 1 457 ? 65.755 -8.389 -77.630 1.00 83.81 457 ILE A C 1
ATOM 3842 O O . ILE A 1 457 ? 64.942 -9.223 -77.219 1.00 83.81 457 ILE A O 1
ATOM 3846 N N . ASN A 1 458 ? 66.845 -8.057 -76.933 1.00 85.81 458 ASN A N 1
ATOM 3847 C CA . ASN A 1 458 ? 67.183 -8.667 -75.648 1.00 85.81 458 ASN A CA 1
ATOM 3848 C C . ASN A 1 458 ? 66.187 -8.290 -74.543 1.00 85.81 458 ASN A C 1
ATOM 3850 O O . ASN A 1 458 ? 65.782 -9.159 -73.768 1.00 85.81 458 ASN A O 1
ATOM 3854 N N . TYR A 1 459 ? 65.745 -7.032 -74.489 1.00 87.94 459 TYR A N 1
ATOM 3855 C CA . TYR A 1 459 ? 64.736 -6.574 -73.533 1.00 87.94 459 TYR A CA 1
ATOM 3856 C C . TYR A 1 459 ? 63.423 -7.344 -73.713 1.00 87.94 459 TYR A C 1
ATOM 3858 O O . TYR A 1 459 ? 62.963 -7.989 -72.768 1.00 87.94 459 TYR A O 1
ATOM 3866 N N . ILE A 1 460 ? 62.875 -7.363 -74.935 1.00 85.44 460 ILE A N 1
ATOM 3867 C CA . ILE A 1 460 ? 61.639 -8.083 -75.277 1.00 85.44 460 ILE A CA 1
ATOM 3868 C C . ILE A 1 460 ? 61.781 -9.570 -74.947 1.00 85.44 460 ILE A C 1
ATOM 3870 O O . ILE A 1 460 ? 60.929 -10.128 -74.257 1.00 85.44 460 ILE A O 1
ATOM 3874 N N . SER A 1 461 ? 62.881 -10.205 -75.358 1.00 84.50 461 SER A N 1
ATOM 3875 C CA . SER A 1 461 ? 63.113 -11.627 -75.081 1.00 84.50 461 SER A CA 1
ATOM 3876 C C . SER A 1 461 ? 63.200 -11.918 -73.582 1.00 84.50 461 SER A C 1
ATOM 3878 O O . SER A 1 461 ? 62.663 -12.914 -73.105 1.00 84.50 461 SER A O 1
ATOM 3880 N N . SER A 1 462 ? 63.838 -11.039 -72.808 1.00 85.19 462 SER A N 1
ATOM 3881 C CA . SER A 1 462 ? 63.997 -11.230 -71.365 1.00 85.19 462 SER A CA 1
ATOM 3882 C C . SER A 1 462 ? 62.715 -10.994 -70.560 1.00 85.19 462 SER A C 1
ATOM 3884 O O . SER A 1 462 ? 62.557 -11.608 -69.503 1.00 85.19 462 SER A O 1
ATOM 3886 N N . LYS A 1 463 ? 61.829 -10.106 -71.031 1.00 84.44 463 LYS A N 1
ATOM 3887 C CA . LYS A 1 463 ? 60.637 -9.645 -70.302 1.00 84.44 463 LYS A CA 1
ATOM 3888 C C . LYS A 1 463 ? 59.335 -10.293 -70.763 1.00 84.44 463 LYS A C 1
ATOM 3890 O O . LYS A 1 463 ? 58.433 -10.419 -69.944 1.00 84.44 463 LYS A O 1
ATOM 3895 N N . LEU A 1 464 ? 59.220 -10.645 -72.045 1.00 78.75 464 LEU A N 1
ATOM 3896 C CA . LEU A 1 464 ? 57.975 -11.126 -72.659 1.00 78.75 464 LEU A CA 1
ATOM 3897 C C . LEU A 1 464 ? 58.035 -12.589 -73.130 1.00 78.75 464 LEU A C 1
ATOM 3899 O O . LEU A 1 464 ? 56.979 -13.184 -73.314 1.00 78.75 464 LEU A O 1
ATOM 3903 N N . LEU A 1 465 ? 59.228 -13.167 -73.335 1.00 73.62 465 LEU A N 1
ATOM 3904 C CA . LEU A 1 465 ? 59.398 -14.568 -73.772 1.00 73.62 465 LEU A CA 1
ATOM 3905 C C . LEU A 1 465 ? 59.843 -15.525 -72.648 1.00 73.62 465 LEU A C 1
ATOM 3907 O O . LEU A 1 465 ? 60.047 -16.712 -72.906 1.00 73.62 465 LEU A O 1
ATOM 3911 N N . LYS A 1 466 ? 60.003 -15.020 -71.421 1.00 57.41 466 LYS A N 1
ATOM 3912 C CA . LYS A 1 466 ? 60.113 -15.825 -70.194 1.00 57.41 466 LYS A CA 1
ATOM 3913 C C . LYS A 1 466 ? 58.745 -15.969 -69.553 1.00 57.41 466 LYS A C 1
ATOM 3915 O O . LYS A 1 466 ? 58.512 -17.046 -68.964 1.00 57.41 466 LYS A O 1
#

Secondary structure (DSSP, 8-state):
-HHHHHHHHHHHHHHHHHHHHHHHHHHHHHHHHHHHHHHHHHHHHHHHHHHHH-HHHHSSTTSS-GGGS-GGGGSHHHHHT-----HHHHHHHHT--TT--PPPPPPP--SSGGGHHHHHHHHHHHHT---SS---TTTTT-HHHHHHHHHHHHHHHH-GGGTTB-TTT--B-TT-HHHHHHHHHS-HHHHHHHHHHHHHHHHHHHHHHHHHHHHHHHHHHHHHS--SSSS-HHHHHHHHHHHHHHHHHHHHHHHHHHHHHHH-TT---------HHHHHHHHSTHHHHHHHHHHHHHHHHHHHHHHHHHHHHHHHHHHTHHHHHHHHHHHHHHHHHHHHHHHHHHHHHHHHHHHHHHHHHHHHHHHHHHHHHHHHT-SSEEEEEEETTEEEEEEE-TTS-EEE-SS---HHHHHHHHHHHHHHHHHHHGGG--S--------TTTTS-HHHHHHHHHHHHHHH--

pLDDT: mean 86.45, std 7.6, range [52.69, 97.0]